Protein 8VB3 (pdb70)

Solvent-accessible surface area: 19343 Å² total; per-residue (Å²): 136,66,94,15,71,56,79,66,25,93,32,115,44,126,75,69,113,5,30,4,30,5,4,3,21,102,127,76,146,31,92,11,11,0,0,0,0,1,2,6,4,7,5,12,9,105,23,1,38,94,32,0,74,102,0,0,65,58,18,26,0,0,1,0,9,1,31,26,0,79,34,95,99,71,146,74,68,84,119,3,163,91,58,16,90,64,44,57,71,76,32,80,48,4,25,56,81,10,73,61,13,1,88,37,0,57,78,31,106,57,8,39,43,77,76,0,0,0,0,0,0,15,15,0,0,1,2,0,3,0,0,0,1,29,18,9,56,3,32,0,0,0,0,0,0,5,19,8,25,79,44,70,157,92,9,52,58,101,23,142,4,68,2,0,6,0,11,0,33,81,6,62,88,8,110,91,123,60,10,56,47,1,26,61,8,1,35,124,42,145,10,44,7,12,14,8,7,3,7,45,8,33,0,0,0,0,8,79,90,1,97,93,75,73,36,132,14,31,40,64,53,55,16,2,12,124,31,0,26,57,34,0,60,38,5,0,62,52,34,19,119,83,97,80,68,77,18,100,36,97,43,163,68,66,93,5,29,5,32,12,3,9,14,128,120,68,182,24,93,10,10,0,0,0,0,0,1,7,7,16,5,10,8,110,30,1,40,116,34,0,103,110,0,0,78,58,10,25,0,0,0,0,8,1,29,23,0,87,32,101,99,52,158,82,60,82,89,4,146,89,51,14,81,68,39,62,69,72,32,79,45,4,26,63,100,11,72,59,10,1,89,39,0,58,79,26,119,57,9,40,43,78,75,0,0,0,0,0,0,11,12,0,0,0,2,0,3,0,0,0,1,27,18,3,53,2,32,0,0,0,0,0,0,5,18,10,25,78,44,73,161,92,9,53,57,100,24,145,4,67,3,1,7,0,12,0,34,78,5,53,89,8,106,99,120,54,12,58,46,2,27,60,7,1,33,128,40,148,11,44,7,12,14,8,7,3,7,43,8,33,2,0,0,0,13,84,99,1,100,94,49,87,47,120,22,26,37,63,53,56,18,2,12,123,32,0,28,57,33,0,60,36,5,0,61,52,36,20,122

B-factor: mean 24.11, std 9.55, range [10.32, 79.98]

Organism: NCBI:txid2086571

Secondary structure (DSSP, 8-state):
-TTSEEEEEEEEETTEEEEEEEEE-TTS-S-EEEEEEEPPTTBSSHHHHHHHHHHHHTT-EEEE--SSSTT-B-S-HHHHHHHHHHHHT-HHHHHHHHHHHHHHHHHSTTEEEEEEEEEEETHHHHHHHHHHHTT---SEEEEES--PPPP-GGGTT---SEEEEEEETT-TTS-HHHHHHHHHHHHHTT--EEEEEETT--BTTT-GGGGGS--TTB---HHHHHHHHHHHHHHHHHHT-/-EEEEEEEEETTEEEEEEEEE-TTS-S-EEEEEEEPPTTBS-HHHHHHHHHHHHTT-EEEE--SSSTT-B-SSHHHHHHHHHHHHT-HHHHHHHHHHHHHHHHTSTTEEEEEEEEEEETHHHHHHHHHHHTT---SEEEEES--PPPP-GGGTT---SEEEEEEETT-TTS-HHHHHHHHHHHHHTT--EEEEEETT--BTTT-GGGGG-SSTTB---HHHHHHHHHHHHHHHHHHT-

Nearest PDB structures (foldseek):
  8vb3-assembly1_B-2  TM=9.990E-01  e=2.187E-48  Solimonas fluminis
  7jiz-assembly1_B  TM=9.761E-01  e=2.836E-37  Solimonas sp. K1W22B-7
  4zi5-assembly1_B  TM=9.719E-01  e=5.019E-34  metagenome
  7jka-assembly1_A  TM=9.660E-01  e=7.736E-34  Halieaceae bacterium
  3f67-assembly1_A  TM=8.256E-01  e=1.567E-15  Klebsiella pneumoniae subsp. pneumoniae MGH 78578

Radius of gyration: 24.05 Å; Cα contacts (8 Å, |Δi|>4): 1101; chains: 2; bounding box: 42×46×80 Å

Sequence (479 aa):
KGAMHQQPIETTENGQRRHIHQFFLLDETLQGPRPGVLVFPEAFGLGDHALQRARRLAELGYAALAVDIHGEGREFQDLAQVRPAILALFGDRAAWRARLQAAHELLRAQPQVDAARTAAIGFCFGGACSLELARSGAPLSAIVTFHAGLQPPLEADAGKIKAKVLVCHGAEEDPLMKPEPLAAILAELTRDKVDWQLLSSHGNVVHSSFTNPDADARGAPGFAYNAGADRRSWAAMQGLFAEVFAMHQQPIETTENNGQRHIHQFFLDETLQGPRPGVLVFPEAFGLGDHALQRARRLAELGYAALAVDIHGEGREFQDLAQVRPAILALFGDRAAWRARLQAAHELLRAQPPQVDAARTAAIGFCFGGACSLELARSGAPLSAIVTFHAGLQPPLEADAGKIKAKVLVCHGAEDPLLMKPEPLAAILAELTRDKKVDWQLLSSHGNVVHSSFTNPDADARGAPGFAYNAGADRRSWAAMQGLFAEVFA

InterPro domains:
  IPR002925 Dienelactone hydrolase [PF01738] (28-236)
  IPR029058 Alpha/Beta hydrolase fold [G3DSA:3.40.50.1820] (1-238)
  IPR029058 Alpha/Beta hydrolase fold [SSF53474] (8-235)
  IPR050261 FrsA esterase [PTHR22946] (20-235)

Foldseek 3Di:
DPQWDKDWDWDADPNFIWTKIKTARVVDDAAAEEEEEEEALQFDDDLRVVVNNVVRVVGYIYIYGGPPGPRGGHLDVVVSVVVLVVCVVCVVVLLVVLVVVLVVRLPPRNHPNQEYEYEYAACSLLSRVSNQLVQDNYQAYEYAQYLHDADDPVSQLRGNYAYEYQHEQAEPSHDDVRVVRVVVSCVVNVHNYYYHYDYPDFGCQSPCCQCVSPDPRTHHDPVSNVVSVVVVVVSSVVRRD/DDKDWDWDDDVRFIWTKIKEADVVDDAAAAEEEEEEAQQFADDLRVVVQNVVNVVGYTYIYTGPPGPRGGHDDVVVRVVVLVVCLVPVVVLLVVLVVVLVVRLPDRNHVNQEYEYEYAAVSLQSRVSNQLVQPNYQAYEYHQYLHRADDPVSQLRGNYAYEYQHEQPAPSHDDVRVVRVVVSCVVNVHNYYYHYDYPAYGPQSPCCQCVDPDPGTHHDVVSNVVSVVVVVVSSVVRRD

Structure (mmCIF, N/CA/C/O backbone):
data_8VB3
#
_entry.id   8VB3
#
_cell.length_a   40.143
_cell.length_b   87.835
_cell.length_c   71.415
_cell.angle_alpha   90.000
_cell.angle_beta   99.170
_cell.angle_gamma   90.000
#
_symmetry.space_group_name_H-M   'P 1 21 1'
#
loop_
_entity.id
_entity.type
_entity.pdbx_description
1 polymer 'Dienelactone hydrolase'
2 non-polymer (4S)-2-METHYL-2,4-PENTANEDIOL
3 non-polymer 'SODIUM ION'
4 water water
#
loop_
_atom_site.group_PDB
_atom_site.id
_atom_site.type_symbol
_atom_site.label_atom_id
_atom_site.label_alt_id
_atom_site.label_comp_id
_atom_site.label_asym_id
_atom_site.label_entity_id
_atom_site.label_seq_id
_atom_site.pdbx_PDB_ins_code
_atom_site.Cartn_x
_atom_site.Cartn_y
_atom_site.Cartn_z
_atom_site.occupancy
_atom_site.B_iso_or_equiv
_atom_site.auth_seq_id
_atom_site.auth_comp_id
_atom_site.auth_asym_id
_atom_site.auth_atom_id
_atom_site.pdbx_PDB_model_num
ATOM 1 N N . LYS A 1 11 ? 3.81727 -16.85970 11.67008 1.000 40.83963 -2 LYS A N 1
ATOM 2 C CA . LYS A 1 11 ? 2.52835 -16.98952 12.37124 1.000 37.77172 -2 LYS A CA 1
ATOM 3 C C . LYS A 1 11 ? 2.56165 -18.10077 13.42827 1.000 38.46294 -2 LYS A C 1
ATOM 4 O O . LYS A 1 11 ? 1.60312 -18.27795 14.17439 1.000 31.57542 -2 LYS A O 1
ATOM 10 N N . GLY A 1 12 ? 3.66345 -18.84253 13.50405 1.000 37.19187 -1 GLY A N 1
ATOM 11 C CA . GLY A 1 12 ? 3.74296 -19.89107 14.51157 1.000 40.77314 -1 GLY A CA 1
ATOM 12 C C . GLY A 1 12 ? 2.70121 -20.96525 14.27681 1.000 35.05856 -1 GLY A C 1
ATOM 13 O O . GLY A 1 12 ? 2.49563 -21.42526 13.14834 1.000 38.64550 -1 GLY A O 1
ATOM 14 N N . ALA A 1 13 ? 2.02107 -21.36846 15.35273 1.000 34.59376 0 ALA A N 1
ATOM 15 C CA . ALA A 1 13 ? 0.94076 -22.34224 15.25976 1.000 35.81432 0 ALA A CA 1
ATOM 16 C C . ALA A 1 13 ? -0.44954 -21.70827 15.05778 1.000 34.73126 0 ALA A C 1
ATOM 17 O O . ALA A 1 13 ? -1.45526 -22.43008 15.09345 1.000 32.85691 0 ALA A O 1
ATOM 19 N N . MET A 1 14 ? -0.53431 -20.39155 14.87134 1.000 29.98022 1 MET A N 1
ATOM 20 C CA . MET A 1 14 ? -1.82921 -19.76148 14.68021 1.000 25.91591 1 MET A CA 1
ATOM 21 C C . MET A 1 14 ? -2.21829 -19.81400 13.21700 1.000 28.29109 1 MET A C 1
ATOM 22 O O . MET A 1 14 ? -1.36618 -19.76295 12.32855 1.000 31.62706 1 MET A O 1
ATOM 27 N N . HIS A 1 15 ? -3.51049 -19.92881 12.96342 1.000 23.05218 2 HIS A N 1
ATOM 28 C CA . HIS A 1 15 ? -3.98059 -19.80562 11.59880 1.000 24.07591 2 HIS A CA 1
ATOM 29 C C . HIS A 1 15 ? -4.06469 -18.33710 11.23270 1.000 23.68702 2 HIS A C 1
ATOM 30 O O . HIS A 1 15 ? -4.60527 -17.54050 11.99399 1.000 22.67754 2 HIS A O 1
ATOM 37 N N . GLN A 1 16 ? -3.56844 -17.97772 10.05609 1.000 24.31612 3 GLN A N 1
ATOM 38 C CA . GLN A 1 16 ? -3.64582 -16.61624 9.52393 1.000 22.73145 3 GLN A CA 1
ATOM 39 C C . GLN A 1 16 ? -4.39991 -16.63382 8.21305 1.000 21.43887 3 GLN A C 1
ATOM 40 O O . GLN A 1 16 ? -4.02086 -17.36667 7.29258 1.000 25.98865 3 GLN A O 1
ATOM 46 N N . GLN A 1 17 ? -5.48455 -15.86509 8.14139 1.000 20.28958 4 GLN A N 1
ATOM 47 C CA . GLN A 1 17 ? -6.33790 -15.82358 6.96185 1.000 24.38153 4 GLN A CA 1
ATOM 48 C C . GLN A 1 17 ? -6.37591 -14.39366 6.45955 1.000 22.49102 4 GLN A C 1
ATOM 49 O O . GLN A 1 17 ? -6.89861 -13.52685 7.16585 1.000 21.04208 4 GLN A O 1
ATOM 55 N N . PRO A 1 18 ? -6.01585 -14.09441 5.21395 1.000 22.25821 5 PRO A N 1
ATOM 56 C CA . PRO A 1 18 ? -6.31976 -12.76466 4.67053 1.000 19.97953 5 PRO A CA 1
ATOM 57 C C . PRO A 1 18 ? -7.80207 -12.60468 4.47162 1.000 22.69075 5 PRO A C 1
ATOM 58 O O . PRO A 1 18 ? -8.49934 -13.54282 4.06185 1.000 25.74247 5 PRO A O 1
ATOM 62 N N . ILE A 1 19 ? -8.29106 -11.41220 4.79586 1.000 21.18639 6 ILE A N 1
ATOM 63 C CA . ILE A 1 19 ? -9.67699 -11.02297 4.52212 1.000 22.32419 6 ILE A CA 1
ATOM 64 C C . ILE A 1 19 ? -9.65514 -9.72460 3.74576 1.000 24.80138 6 ILE A C 1
ATOM 65 O O . ILE A 1 19 ? -9.18011 -8.69980 4.23819 1.000 25.16809 6 ILE A O 1
ATOM 70 N N . GLU A 1 20 ? -10.21010 -9.73669 2.53880 1.000 24.21185 7 GLU A N 1
ATOM 71 C CA . GLU A 1 20 ? -10.03116 -8.59121 1.66324 1.000 29.34286 7 GLU A CA 1
ATOM 72 C C . GLU A 1 20 ? -11.32759 -7.79969 1.63348 1.000 37.67485 7 GLU A C 1
ATOM 73 O O . GLU A 1 20 ? -12.41299 -8.38428 1.64505 1.000 35.67181 7 GLU A O 1
ATOM 79 N N . THR A 1 21 ? -11.21129 -6.48115 1.67350 1.000 32.03298 8 THR A N 1
ATOM 80 C CA . THR A 1 21 ? -12.32858 -5.59703 1.37253 1.000 28.69985 8 THR A CA 1
ATOM 81 C C . THR A 1 21 ? -11.95551 -4.68315 0.22032 1.000 30.82707 8 THR A C 1
ATOM 82 O O . THR A 1 21 ? -10.79199 -4.50369 -0.10802 1.000 30.29817 8 THR A O 1
ATOM 86 N N . THR A 1 22 ? -12.96837 -4.08985 -0.40828 1.000 24.86311 9 THR A N 1
ATOM 87 C CA . THR A 1 22 ? -12.77329 -3.03299 -1.37930 1.000 25.98224 9 THR A CA 1
ATOM 88 C C . THR A 1 22 ? -13.32086 -1.75125 -0.78698 1.000 22.00876 9 THR A C 1
ATOM 89 O O . THR A 1 22 ? -14.50905 -1.69855 -0.48554 1.000 23.60336 9 THR A O 1
ATOM 93 N N . GLU A 1 23 ? -12.43615 -0.75027 -0.56990 1.000 20.24831 10 GLU A N 1
ATOM 94 C CA . GLU A 1 23 ? -12.79592 0.53310 0.04572 1.000 23.39079 10 GLU A CA 1
ATOM 95 C C . GLU A 1 23 ? -12.19402 1.65616 -0.77329 1.000 25.19996 10 GLU A C 1
ATOM 96 O O . GLU A 1 23 ? -11.00155 1.64228 -1.04437 1.000 24.37869 10 GLU A O 1
ATOM 102 N N . ASN A 1 24 ? -13.04915 2.56164 -1.27581 1.000 26.19058 11 ASN A N 1
ATOM 103 C CA . ASN A 1 24 ? -12.61790 3.69165 -2.10451 1.000 28.40104 11 ASN A CA 1
ATOM 104 C C . ASN A 1 24 ? -11.77717 3.24223 -3.28346 1.000 27.10876 11 ASN A C 1
ATOM 105 O O . ASN A 1 24 ? -10.70033 3.80103 -3.55507 1.000 31.99525 11 ASN A O 1
ATOM 110 N N . GLY A 1 25 ? -12.18995 2.15294 -3.91880 1.000 26.92115 12 GLY A N 1
ATOM 111 C CA . GLY A 1 25 ? -11.44100 1.69709 -5.07030 1.000 25.75638 12 GLY A CA 1
ATOM 112 C C . GLY A 1 25 ? -10.16673 0.93878 -4.80866 1.000 31.56901 12 GLY A C 1
ATOM 113 O O . GLY A 1 25 ? -9.40469 0.68054 -5.75994 1.000 31.50653 12 GLY A O 1
ATOM 114 N N . GLN A 1 26 ? -9.84584 0.62035 -3.55725 1.000 26.52576 13 GLN A N 1
ATOM 115 C CA . GLN A 1 26 ? -8.60320 -0.06820 -3.30728 1.000 27.52553 13 GLN A CA 1
ATOM 116 C C . GLN A 1 26 ? -8.89378 -1.37158 -2.59694 1.000 25.76286 13 GLN A C 1
ATOM 117 O O . GLN A 1 26 ? -9.86365 -1.47675 -1.81336 1.000 23.50616 13 GLN A O 1
ATOM 123 N N A ARG A 1 27 ? -8.00556 -2.34156 -2.78384 0.488 24.83675 14 ARG A N 1
ATOM 124 N N B ARG A 1 27 ? -8.10009 -2.38320 -2.91549 0.512 24.83746 14 ARG A N 1
ATOM 125 C CA A ARG A 1 27 ? -8.12748 -3.65302 -2.15563 0.488 25.32142 14 ARG A CA 1
ATOM 126 C CA B ARG A 1 27 ? -8.10966 -3.62111 -2.15659 0.512 25.30975 14 ARG A CA 1
ATOM 127 C C A ARG A 1 27 ? -7.34665 -3.64148 -0.84785 0.488 25.27348 14 ARG A C 1
ATOM 128 C C B ARG A 1 27 ? -7.39556 -3.37037 -0.83637 0.512 25.34473 14 ARG A C 1
ATOM 129 O O A ARG A 1 27 ? -6.11308 -3.54016 -0.84355 0.488 24.82611 14 ARG A O 1
ATOM 130 O O B ARG A 1 27 ? -6.29321 -2.80344 -0.80991 0.512 24.07076 14 ARG A O 1
ATOM 145 N N . HIS A 1 28 ? -8.06780 -3.69854 0.27097 1.000 24.08163 15 HIS A N 1
ATOM 146 C CA . HIS A 1 28 ? -7.43980 -3.75930 1.57155 1.000 23.01722 15 HIS A CA 1
ATOM 147 C C . HIS A 1 28 ? -7.34822 -5.22375 1.94972 1.000 24.30086 15 HIS A C 1
ATOM 148 O O . HIS A 1 28 ? -8.25100 -5.99921 1.62744 1.000 25.56118 15 HIS A O 1
ATOM 155 N N . ILE A 1 29 ? -6.21113 -5.64084 2.47300 1.000 19.36133 16 ILE A N 1
ATOM 156 C CA . ILE A 1 29 ? -5.97138 -7.04064 2.77633 1.000 20.21603 16 ILE A CA 1
ATOM 157 C C . ILE A 1 29 ? -5.69399 -7.12347 4.26738 1.000 18.07736 16 ILE A C 1
ATOM 158 O O . ILE A 1 29 ? -4.55363 -6.99333 4.72996 1.000 19.28876 16 ILE A O 1
ATOM 163 N N . HIS A 1 30 ? -6.79037 -7.28092 5.02309 1.000 18.12179 17 HIS A N 1
ATOM 164 C CA . HIS A 1 30 ? -6.68488 -7.45468 6.47444 1.000 17.84506 17 HIS A CA 1
ATOM 165 C C . HIS A 1 30 ? -6.20237 -8.86551 6.79083 1.000 19.93630 17 HIS A C 1
ATOM 166 O O . HIS A 1 30 ? -6.34232 -9.77356 5.94031 1.000 19.88924 17 HIS A O 1
ATOM 173 N N . GLN A 1 31 ? -5.60366 -9.06590 7.99968 1.000 16.87113 18 GLN A N 1
ATOM 174 C CA . GLN A 1 31 ? -5.04910 -10.36277 8.33472 1.000 18.26268 18 GLN A CA 1
ATOM 175 C C . GLN A 1 31 ? -5.67681 -10.86198 9.63022 1.000 18.87499 18 GLN A C 1
ATOM 176 O O . GLN A 1 31 ? -5.53863 -10.22664 10.68738 1.000 17.70741 18 GLN A O 1
ATOM 182 N N . PHE A 1 32 ? -6.37960 -11.97544 9.55278 1.000 17.51811 19 PHE A N 1
ATOM 183 C CA . PHE A 1 32 ? -7.18775 -12.49822 10.66522 1.000 16.82172 19 PHE A CA 1
ATOM 184 C C . PHE A 1 32 ? -6.46262 -13.68110 11.29209 1.000 20.01111 19 PHE A C 1
ATOM 185 O O . PHE A 1 32 ? -6.12775 -14.64878 10.58980 1.000 22.21508 19 PHE A O 1
ATOM 193 N N . PHE A 1 33 ? -6.27501 -13.64376 12.61605 1.000 17.38663 20 PHE A N 1
ATOM 194 C CA . PHE A 1 33 ? -5.54278 -14.68716 13.31451 1.000 18.99984 20 PHE A CA 1
ATOM 195 C C . PHE A 1 33 ? -6.39615 -15.39407 14.34401 1.000 18.48431 20 PHE A C 1
ATOM 196 O O . PHE A 1 33 ? -7.16821 -14.74537 15.08077 1.000 18.90812 20 PHE A O 1
ATOM 204 N N A LEU A 1 34 ? -6.27521 -16.72645 14.38206 0.522 19.10587 21 LEU A N 1
ATOM 205 N N B LEU A 1 34 ? -6.23130 -16.71051 14.43538 0.478 19.13227 21 LEU A N 1
ATOM 206 C CA A LEU A 1 34 ? -7.04307 -17.57678 15.29615 0.522 20.82398 21 LEU A CA 1
ATOM 207 C CA B LEU A 1 34 ? -7.04570 -17.50236 15.35447 0.478 20.81094 21 LEU A CA 1
ATOM 208 C C A LEU A 1 34 ? -6.18884 -18.74380 15.74805 0.522 21.84879 21 LEU A C 1
ATOM 209 C C B LEU A 1 34 ? -6.32169 -18.79218 15.70085 0.478 21.88415 21 LEU A C 1
ATOM 210 O O A LEU A 1 34 ? -5.37749 -19.25252 14.98464 0.522 22.14587 21 LEU A O 1
ATOM 211 O O B LEU A 1 34 ? -5.72693 -19.41670 14.82028 0.478 21.77509 21 LEU A O 1
ATOM 220 N N . ASP A 1 35 ? -6.42324 -19.21156 16.97738 1.000 20.51366 22 ASP A N 1
ATOM 221 C CA . ASP A 1 35 ? -5.83543 -20.46621 17.45964 1.000 23.27501 22 ASP A CA 1
ATOM 222 C C . ASP A 1 35 ? -6.89038 -21.54696 17.20194 1.000 23.29401 22 ASP A C 1
ATOM 223 O O . ASP A 1 35 ? -7.90991 -21.61025 17.90681 1.000 23.89855 22 ASP A O 1
ATOM 228 N N . GLU A 1 36 ? -6.67762 -22.39869 16.20196 1.000 26.18014 23 GLU A N 1
ATOM 229 C CA . GLU A 1 36 ? -7.66965 -23.43731 15.91826 1.000 27.15219 23 GLU A CA 1
ATOM 230 C C . GLU A 1 36 ? -7.61699 -24.60584 16.89039 1.000 25.49660 23 GLU A C 1
ATOM 231 O O . GLU A 1 36 ? -8.41583 -25.52856 16.75405 1.000 29.60686 23 GLU A O 1
ATOM 237 N N . THR A 1 37 ? -6.71995 -24.59775 17.87611 1.000 26.47801 24 THR A N 1
ATOM 238 C CA . THR A 1 37 ? -6.81468 -25.62925 18.90145 1.000 27.54995 24 THR A CA 1
ATOM 239 C C . THR A 1 37 ? -7.89033 -25.29036 19.90778 1.000 28.15612 24 THR A C 1
ATOM 240 O O . THR A 1 37 ? -8.24325 -26.14853 20.72837 1.000 28.29063 24 THR A O 1
ATOM 244 N N . LEU A 1 38 ? -8.37879 -24.05877 19.86863 1.000 24.80215 25 LEU A N 1
ATOM 245 C CA . LEU A 1 38 ? -9.54667 -23.65802 20.63812 1.000 26.73668 25 LEU A CA 1
ATOM 246 C C . LEU A 1 38 ? -10.74832 -23.66805 19.70202 1.000 28.97028 25 LEU A C 1
ATOM 247 O O . LEU A 1 38 ? -10.69647 -23.11257 18.59992 1.000 27.44281 25 LEU A O 1
ATOM 252 N N . GLN A 1 39 ? -11.82622 -24.32394 20.12008 1.000 26.50747 26 GLN A N 1
ATOM 253 C CA . GLN A 1 39 ? -13.00127 -24.39758 19.27757 1.000 28.32006 26 GLN A CA 1
ATOM 254 C C . GLN A 1 39 ? -13.99711 -23.31408 19.68369 1.000 30.85329 26 GLN A C 1
ATOM 255 O O . GLN A 1 39 ? -13.97902 -22.82070 20.81895 1.000 32.01518 26 GLN A O 1
ATOM 261 N N . GLY A 1 40 ? -14.77996 -22.86533 18.71574 1.000 27.79744 27 GLY A N 1
ATOM 262 C CA . GLY A 1 40 ? -15.91829 -22.01778 18.97144 1.000 29.63197 27 GLY A CA 1
ATOM 263 C C . GLY A 1 40 ? -15.72800 -20.51249 18.81121 1.000 26.56400 27 GLY A C 1
ATOM 264 O O . GLY A 1 40 ? -14.61833 -20.00979 18.62432 1.000 26.29205 27 GLY A O 1
ATOM 265 N N . PRO A 1 41 ? -16.83308 -19.76511 18.88493 1.000 25.51859 28 PRO A N 1
ATOM 266 C CA . PRO A 1 41 ? -16.72991 -18.30620 18.89495 1.000 23.94488 28 PRO A CA 1
ATOM 267 C C . PRO A 1 41 ? -16.00639 -17.80535 20.14779 1.000 23.96340 28 PRO A C 1
ATOM 268 O O . PRO A 1 41 ? -16.11742 -18.36689 21.23955 1.000 26.81690 28 PRO A O 1
ATOM 272 N N . ARG A 1 42 ? -15.27699 -16.72191 19.97552 1.000 20.48088 29 ARG A N 1
ATOM 273 C CA . ARG A 1 42 ? -14.47770 -16.15829 21.05766 1.000 20.14445 29 ARG A CA 1
ATOM 274 C C . ARG A 1 42 ? -14.45875 -14.64774 20.89357 1.000 19.01901 29 ARG A C 1
ATOM 275 O O . ARG A 1 42 ? -14.84761 -14.11751 19.85362 1.000 18.76785 29 ARG A O 1
ATOM 283 N N . PRO A 1 43 ? -13.92457 -13.90639 21.86898 1.000 18.79351 30 PRO A N 1
ATOM 284 C CA . PRO A 1 43 ? -13.88891 -12.44676 21.71189 1.000 17.05915 30 PRO A CA 1
ATOM 285 C C . PRO A 1 43 ? -13.01922 -12.02240 20.52276 1.000 16.82741 30 PRO A C 1
ATOM 286 O O . PRO A 1 43 ? -11.93814 -12.59610 20.28487 1.000 17.81232 30 PRO A O 1
ATOM 290 N N . GLY A 1 44 ? -13.47256 -11.00382 19.80845 1.000 16.89349 31 GLY A N 1
ATOM 291 C CA . GLY A 1 44 ? -12.74167 -10.47132 18.64207 1.000 16.59255 31 GLY A CA 1
ATOM 292 C C . GLY A 1 44 ? -12.00569 -9.20038 19.04341 1.000 18.37433 31 GLY A C 1
ATOM 293 O O . GLY A 1 44 ? -12.53328 -8.39087 19.81390 1.000 18.75245 31 GLY A O 1
ATOM 294 N N . VAL A 1 45 ? -10.80117 -8.98706 18.49626 1.000 15.46840 32 VAL A N 1
ATOM 295 C CA . VAL A 1 45 ? -10.02170 -7.78029 18.75868 1.000 14.90041 32 VAL A CA 1
ATOM 296 C C . VAL A 1 45 ? -9.55105 -7.19370 17.44304 1.000 15.50630 32 VAL A C 1
ATOM 297 O O . VAL A 1 45 ? -8.85169 -7.86218 16.66663 1.000 17.43201 32 VAL A O 1
ATOM 301 N N . LEU A 1 46 ? -9.90168 -5.95503 17.19744 1.000 13.52198 33 LEU A N 1
ATOM 302 C CA . LEU A 1 46 ? -9.29590 -5.19849 16.08826 1.000 15.11280 33 LEU A CA 1
ATOM 303 C C . LEU A 1 46 ? -7.92202 -4.73128 16.49037 1.000 15.22101 33 LEU A C 1
ATOM 304 O O . LEU A 1 46 ? -7.71398 -4.27171 17.61402 1.000 14.53888 33 LEU A O 1
ATOM 309 N N . VAL A 1 47 ? -6.95287 -4.85122 15.56622 1.000 13.49273 34 VAL A N 1
ATOM 310 C CA . VAL A 1 47 ? -5.57088 -4.39400 15.83657 1.000 16.18917 34 VAL A CA 1
ATOM 311 C C . VAL A 1 47 ? -5.22590 -3.35927 14.79554 1.000 14.37686 34 VAL A C 1
ATOM 312 O O . VAL A 1 47 ? -4.98582 -3.71654 13.61919 1.000 15.84104 34 VAL A O 1
ATOM 316 N N . PHE A 1 48 ? -5.17948 -2.11347 15.16939 1.000 13.94903 35 PHE A N 1
ATOM 317 C CA . PHE A 1 48 ? -4.82764 -1.01020 14.28789 1.000 14.10738 35 PHE A CA 1
ATOM 318 C C . PHE A 1 48 ? -3.37079 -0.64515 14.36670 1.000 13.83738 35 PHE A C 1
ATOM 319 O O . PHE A 1 48 ? -2.86128 -0.39422 15.46379 1.000 14.84352 35 PHE A O 1
ATOM 327 N N . PRO A 1 49 ? -2.65329 -0.64767 13.24043 1.000 14.00143 36 PRO A N 1
ATOM 328 C CA . PRO A 1 49 ? -1.20567 -0.37826 13.23195 1.000 13.49493 36 PRO A CA 1
ATOM 329 C C . PRO A 1 49 ? -0.87812 1.10530 13.33616 1.000 15.25549 36 PRO A C 1
ATOM 330 O O . PRO A 1 49 ? -1.76308 1.97576 13.33327 1.000 16.20874 36 PRO A O 1
ATOM 334 N N . GLU A 1 50 ? 0.41764 1.38696 13.48880 1.000 15.81572 37 GLU A N 1
ATOM 335 C CA . GLU A 1 50 ? 0.88120 2.76916 13.43477 1.000 17.70256 37 GLU A CA 1
ATOM 336 C C . GLU A 1 50 ? 0.58257 3.38306 12.07948 1.000 17.87091 37 GLU A C 1
ATOM 337 O O . GLU A 1 50 ? 0.28280 2.68182 11.09874 1.000 17.73096 37 GLU A O 1
ATOM 343 N N . ALA A 1 51 ? 0.81859 4.69336 11.96605 1.000 19.57605 38 ALA A N 1
ATOM 344 C CA . ALA A 1 51 ? 0.51801 5.39334 10.71778 1.000 20.68743 38 ALA A CA 1
ATOM 345 C C . ALA A 1 51 ? 1.30916 4.89054 9.51686 1.000 21.57165 38 ALA A C 1
ATOM 346 O O . ALA A 1 51 ? 0.86885 5.10129 8.38643 1.000 24.48991 38 ALA A O 1
ATOM 348 N N . PHE A 1 52 ? 2.44787 4.25648 9.72993 1.000 19.19577 39 PHE A N 1
ATOM 349 C CA . PHE A 1 52 ? 3.19501 3.75370 8.57117 1.000 20.19232 39 PHE A CA 1
ATOM 350 C C . PHE A 1 52 ? 2.42885 2.67702 7.81931 1.000 21.82072 39 PHE A C 1
ATOM 351 O O . PHE A 1 52 ? 2.65039 2.50737 6.61353 1.000 22.62667 39 PHE A O 1
ATOM 359 N N . GLY A 1 53 ? 1.57184 1.90759 8.46755 1.000 20.18178 40 GLY A N 1
ATOM 360 C CA . GLY A 1 53 ? 0.72880 0.90298 7.82238 1.000 19.27264 40 GLY A CA 1
ATOM 361 C C . GLY A 1 53 ? 0.91178 -0.47161 8.45753 1.000 17.92425 40 GLY A C 1
ATOM 362 O O . GLY A 1 53 ? 1.65620 -0.65944 9.41777 1.000 20.61245 40 GLY A O 1
ATOM 363 N N . LEU A 1 54 ? 0.17407 -1.42565 7.94256 1.000 18.63706 41 LEU A N 1
ATOM 364 C CA . LEU A 1 54 ? 0.16324 -2.79608 8.44954 1.000 16.92678 41 LEU A CA 1
ATOM 365 C C . LEU A 1 54 ? 1.45239 -3.52337 8.06721 1.000 19.34127 41 LEU A C 1
ATOM 366 O O . LEU A 1 54 ? 1.75404 -3.72494 6.86470 1.000 22.66784 41 LEU A O 1
ATOM 371 N N . GLY A 1 55 ? 2.19192 -3.93988 9.09290 1.000 20.15712 42 GLY A N 1
ATOM 372 C CA . GLY A 1 55 ? 3.43565 -4.66105 8.88912 1.000 20.50916 42 GLY A CA 1
ATOM 373 C C . GLY A 1 55 ? 3.70761 -5.62341 10.02718 1.000 19.49173 42 GLY A C 1
ATOM 374 O O . GLY A 1 55 ? 2.77807 -5.95032 10.80554 1.000 19.10819 42 GLY A O 1
ATOM 375 N N . ASP A 1 56 ? 4.95857 -6.07786 10.15771 1.000 19.88834 43 ASP A N 1
ATOM 376 C CA . ASP A 1 56 ? 5.25293 -7.14797 11.08175 1.000 23.03729 43 ASP A CA 1
ATOM 377 C C . ASP A 1 56 ? 4.90371 -6.76858 12.51295 1.000 20.73720 43 ASP A C 1
ATOM 378 O O . ASP A 1 56 ? 4.54799 -7.64024 13.29925 1.000 20.80869 43 ASP A O 1
ATOM 383 N N . HIS A 1 57 ? 5.07744 -5.50348 12.90690 1.000 17.97769 44 HIS A N 1
ATOM 384 C CA . HIS A 1 57 ? 4.79037 -5.10075 14.28814 1.000 17.83571 44 HIS A CA 1
ATOM 385 C C . HIS A 1 57 ? 3.33812 -5.41410 14.66297 1.000 20.95006 44 HIS A C 1
ATOM 386 O O . HIS A 1 57 ? 3.07290 -6.10392 15.65390 1.000 18.45358 44 HIS A O 1
ATOM 393 N N . ALA A 1 58 ? 2.37597 -4.94330 13.87804 1.000 16.60391 45 ALA A N 1
ATOM 394 C CA . ALA A 1 58 ? 0.99894 -5.23329 14.21715 1.000 18.27489 45 ALA A CA 1
ATOM 395 C C . ALA A 1 58 ? 0.60747 -6.68823 13.95717 1.000 18.25529 45 ALA A C 1
ATOM 396 O O . ALA A 1 58 ? -0.19748 -7.23740 14.72155 1.000 17.39470 45 ALA A O 1
ATOM 398 N N . LEU A 1 59 ? 1.15422 -7.34446 12.93555 1.000 18.84091 46 LEU A N 1
ATOM 399 C CA . LEU A 1 59 ? 0.85620 -8.75156 12.74613 1.000 18.22291 46 LEU A CA 1
ATOM 400 C C . LEU A 1 59 ? 1.30674 -9.59605 13.92376 1.000 18.08441 46 LEU A C 1
ATOM 401 O O . LEU A 1 59 ? 0.58541 -10.51115 14.34422 1.000 18.85819 46 LEU A O 1
ATOM 406 N N . GLN A 1 60 ? 2.48070 -9.31615 14.48415 1.000 16.96405 47 GLN A N 1
ATOM 407 C CA . GLN A 1 60 ? 2.90181 -10.07448 15.67286 1.000 16.11982 47 GLN A CA 1
ATOM 408 C C . GLN A 1 60 ? 1.98992 -9.85450 16.85795 1.000 17.78441 47 GLN A C 1
ATOM 409 O O . GLN A 1 60 ? 1.71026 -10.79168 17.62949 1.000 18.38763 47 GLN A O 1
ATOM 415 N N . ARG A 1 61 ? 1.47443 -8.63039 17.01259 1.000 17.01765 48 ARG A N 1
ATOM 416 C CA . ARG A 1 61 ? 0.53914 -8.40676 18.12168 1.000 17.95222 48 ARG A CA 1
ATOM 417 C C . ARG A 1 61 ? -0.77520 -9.17454 17.88620 1.000 16.33796 48 ARG A C 1
ATOM 418 O O . ARG A 1 61 ? -1.32433 -9.73423 18.87248 1.000 16.34525 48 ARG A O 1
ATOM 426 N N . ALA A 1 62 ? -1.29806 -9.17331 16.65703 1.000 16.19319 49 ALA A N 1
ATOM 427 C CA . ALA A 1 62 ? -2.48556 -9.97150 16.39376 1.000 15.42033 49 ALA A CA 1
ATOM 428 C C . ALA A 1 62 ? -2.22043 -11.45908 16.61414 1.000 16.13898 49 ALA A C 1
ATOM 429 O O . ALA A 1 62 ? -3.05833 -12.17822 17.19554 1.000 17.01399 49 ALA A O 1
ATOM 431 N N . ARG A 1 63 ? -1.05946 -11.95484 16.19609 1.000 17.70531 50 ARG A N 1
ATOM 432 C CA . ARG A 1 63 ? -0.73241 -13.35565 16.43971 1.000 20.38240 50 ARG A CA 1
ATOM 433 C C . ARG A 1 63 ? -0.70082 -13.67492 17.93000 1.000 20.73240 50 ARG A C 1
ATOM 434 O O . ARG A 1 63 ? -1.25821 -14.70673 18.35689 1.000 18.75543 50 ARG A O 1
ATOM 442 N N . ARG A 1 64 ? -0.09460 -12.79786 18.75351 1.000 18.24790 51 ARG A N 1
ATOM 443 C CA . ARG A 1 64 ? -0.08358 -13.06097 20.18109 1.000 18.08675 51 ARG A CA 1
ATOM 444 C C . ARG A 1 64 ? -1.48225 -13.04849 20.79340 1.000 21.03310 51 ARG A C 1
ATOM 445 O O . ARG A 1 64 ? -1.79831 -13.87893 21.66695 1.000 20.54392 51 ARG A O 1
ATOM 453 N N . LEU A 1 65 ? -2.34598 -12.13788 20.34389 1.000 17.18447 52 LEU A N 1
ATOM 454 C CA . LEU A 1 65 ? -3.73477 -12.14094 20.82462 1.000 18.61215 52 LEU A CA 1
ATOM 455 C C . LEU A 1 65 ? -4.42679 -13.45621 20.48247 1.000 18.26926 52 LEU A C 1
ATOM 456 O O . LEU A 1 65 ? -5.16972 -14.01100 21.32397 1.000 19.33411 52 LEU A O 1
ATOM 461 N N . ALA A 1 66 ? -4.14017 -14.01726 19.30446 1.000 16.61066 53 ALA A N 1
ATOM 462 C CA . ALA A 1 66 ? -4.71238 -15.31606 18.95964 1.000 16.51319 53 ALA A CA 1
ATOM 463 C C . ALA A 1 66 ? -4.19875 -16.40935 19.88922 1.000 20.56556 53 ALA A C 1
ATOM 464 O O . ALA A 1 66 ? -4.99146 -17.24568 20.36292 1.000 20.67056 53 ALA A O 1
ATOM 466 N N . GLU A 1 67 ? -2.91232 -16.36683 20.22503 1.000 20.79651 54 GLU A N 1
ATOM 467 C CA . GLU A 1 67 ? -2.34741 -17.32987 21.18851 1.000 21.03833 54 GLU A CA 1
ATOM 468 C C . GLU A 1 67 ? -3.02263 -17.21828 22.56551 1.000 21.56027 54 GLU A C 1
ATOM 469 O O . GLU A 1 67 ? -3.17790 -18.22826 23.27059 1.000 24.57155 54 GLU A O 1
ATOM 475 N N . LEU A 1 68 ? -3.43598 -16.01909 22.96039 1.000 20.89296 55 LEU A N 1
ATOM 476 C CA . LEU A 1 68 ? -4.12370 -15.80078 24.23263 1.000 21.03237 55 LEU A CA 1
ATOM 477 C C . LEU A 1 68 ? -5.59292 -16.21131 24.19506 1.000 22.57448 55 LEU A C 1
ATOM 478 O O . LEU A 1 68 ? -6.27291 -16.10359 25.21944 1.000 25.67287 55 LEU A O 1
ATOM 483 N N . GLY A 1 69 ? -6.12305 -16.63111 23.04991 1.000 20.39131 56 GLY A N 1
ATOM 484 C CA . GLY A 1 69 ? -7.49744 -17.09290 22.94122 1.000 22.50378 56 GLY A CA 1
ATOM 485 C C . GLY A 1 69 ? -8.45042 -16.13729 22.24306 1.000 20.87415 56 GLY A C 1
ATOM 486 O O . GLY A 1 69 ? -9.66517 -16.40503 22.20907 1.000 21.41332 56 GLY A O 1
ATOM 487 N N . TYR A 1 70 ? -7.96473 -15.07134 21.61420 1.000 18.98977 57 TYR A N 1
ATOM 488 C CA . TYR A 1 70 ? -8.85792 -14.13747 20.93004 1.000 18.36901 57 TYR A CA 1
ATOM 489 C C . TYR A 1 70 ? -8.84129 -14.35240 19.41057 1.000 18.66027 57 TYR A C 1
ATOM 490 O O . TYR A 1 70 ? -7.99014 -15.09301 18.88348 1.000 18.61259 57 TYR A O 1
ATOM 499 N N . ALA A 1 71 ? -9.80196 -13.74951 18.71501 1.000 16.00006 58 ALA A N 1
ATOM 500 C CA . ALA A 1 71 ? -9.79841 -13.74590 17.24646 1.000 17.24800 58 ALA A CA 1
ATOM 501 C C . ALA A 1 71 ? -9.39500 -12.34079 16.81549 1.000 21.63018 58 ALA A C 1
ATOM 502 O O . ALA A 1 71 ? -10.14683 -11.38873 17.03206 1.000 20.36433 58 ALA A O 1
ATOM 504 N N . ALA A 1 72 ? -8.19152 -12.17636 16.24481 1.000 17.73865 59 ALA A N 1
ATOM 505 C CA . ALA A 1 72 ? -7.58775 -10.84688 16.09352 1.000 17.14145 59 ALA A CA 1
ATOM 506 C C . ALA A 1 72 ? -7.52178 -10.46266 14.62699 1.000 16.02789 59 ALA A C 1
ATOM 507 O O . ALA A 1 72 ? -7.05107 -11.25812 13.80294 1.000 20.00382 59 ALA A O 1
ATOM 509 N N . LEU A 1 73 ? -8.03453 -9.29045 14.29490 1.000 15.48437 60 LEU A N 1
ATOM 510 C CA . LEU A 1 73 ? -8.00862 -8.80757 12.90572 1.000 15.63217 60 LEU A CA 1
ATOM 511 C C . LEU A 1 73 ? -7.05382 -7.62978 12.82265 1.000 19.17402 60 LEU A C 1
ATOM 512 O O . LEU A 1 73 ? -7.39668 -6.52938 13.29942 1.000 17.71801 60 LEU A O 1
ATOM 517 N N . ALA A 1 74 ? -5.88222 -7.86298 12.19036 1.000 16.39595 61 ALA A N 1
ATOM 518 C CA . ALA A 1 74 ? -4.90921 -6.79747 11.93630 1.000 18.56500 61 ALA A CA 1
ATOM 519 C C . ALA A 1 74 ? -5.36850 -5.98738 10.72810 1.000 16.82741 61 ALA A C 1
ATOM 520 O O . ALA A 1 74 ? -5.60461 -6.55879 9.64711 1.000 19.18737 61 ALA A O 1
ATOM 522 N N . VAL A 1 75 ? -5.57573 -4.68647 10.92141 1.000 16.82887 62 VAL A N 1
ATOM 523 C CA . VAL A 1 75 ? -6.20780 -3.81064 9.93461 1.000 18.52115 62 VAL A CA 1
ATOM 524 C C . VAL A 1 75 ? -5.19790 -3.25027 8.93277 1.000 16.66199 62 VAL A C 1
ATOM 525 O O . VAL A 1 75 ? -4.23267 -2.56023 9.29182 1.000 18.09688 62 VAL A O 1
ATOM 529 N N . ASP A 1 76 ? -5.46661 -3.48379 7.64440 1.000 17.55543 63 ASP A N 1
ATOM 530 C CA . ASP A 1 76 ? -4.68641 -2.87341 6.55440 1.000 18.26012 63 ASP A CA 1
ATOM 531 C C . ASP A 1 76 ? -5.19845 -1.45336 6.31964 1.000 18.61406 63 ASP A C 1
ATOM 532 O O . ASP A 1 76 ? -6.21410 -1.25128 5.64618 1.000 20.02103 63 ASP A O 1
ATOM 537 N N . ILE A 1 77 ? -4.54796 -0.44565 6.91050 1.000 19.76409 64 ILE A N 1
ATOM 538 C CA . ILE A 1 77 ? -5.09071 0.91665 6.85766 1.000 19.54195 64 ILE A CA 1
ATOM 539 C C . ILE A 1 77 ? -4.85822 1.61754 5.51657 1.000 21.26137 64 ILE A C 1
ATOM 540 O O . ILE A 1 77 ? -5.69957 2.44146 5.11791 1.000 22.13366 64 ILE A O 1
ATOM 545 N N . HIS A 1 78 ? -3.82810 1.27052 4.77014 1.000 21.33804 65 HIS A N 1
ATOM 546 C CA . HIS A 1 78 ? -3.54017 2.00425 3.53407 1.000 21.57941 65 HIS A CA 1
ATOM 547 C C . HIS A 1 78 ? -3.92197 1.27478 2.26013 1.000 28.10261 65 HIS A C 1
ATOM 548 O O . HIS A 1 78 ? -3.82915 1.89585 1.19182 1.000 29.87056 65 HIS A O 1
ATOM 555 N N . GLY A 1 79 ? -4.23685 -0.01764 2.33213 1.000 22.17831 66 GLY A N 1
ATOM 556 C CA . GLY A 1 79 ? -4.57342 -0.75172 1.12381 1.000 23.76972 66 GLY A CA 1
ATOM 557 C C . GLY A 1 79 ? -3.38263 -1.52541 0.59198 1.000 25.58035 66 GLY A C 1
ATOM 558 O O . GLY A 1 79 ? -2.21184 -1.13365 0.74505 1.000 23.73356 66 GLY A O 1
ATOM 559 N N . GLU A 1 80 ? -3.66593 -2.66607 -0.01111 1.000 24.04951 67 GLU A N 1
ATOM 560 C CA . GLU A 1 80 ? -2.64373 -3.50050 -0.65625 1.000 24.25055 67 GLU A CA 1
ATOM 561 C C . GLU A 1 80 ? -1.53749 -3.92122 0.30011 1.000 27.78122 67 GLU A C 1
ATOM 562 O O . GLU A 1 80 ? -0.38682 -4.13063 -0.09663 1.000 31.29414 67 GLU A O 1
ATOM 568 N N . GLY A 1 81 ? -1.84624 -4.02562 1.61113 1.000 24.50480 68 GLY A N 1
ATOM 569 C CA . GLY A 1 81 ? -0.81476 -4.25465 2.59662 1.000 26.06265 68 GLY A CA 1
ATOM 570 C C . GLY A 1 81 ? 0.30454 -3.21697 2.69027 1.000 26.34531 68 GLY A C 1
ATOM 571 O O . GLY A 1 81 ? 1.36895 -3.55105 3.18548 1.000 32.84478 68 GLY A O 1
ATOM 572 N N . ARG A 1 82 ? 0.09173 -1.97523 2.22648 1.000 27.08702 69 ARG A N 1
ATOM 573 C CA . ARG A 1 82 ? 1.19017 -1.00893 2.09166 1.000 26.47338 69 ARG A CA 1
ATOM 574 C C . ARG A 1 82 ? 1.69484 -0.49825 3.43851 1.000 23.51230 69 ARG A C 1
ATOM 575 O O . ARG A 1 82 ? 0.93509 -0.12094 4.32348 1.000 22.86663 69 ARG A O 1
ATOM 583 N N . GLU A 1 83 ? 3.00575 -0.42037 3.55652 1.000 26.45924 70 GLU A N 1
ATOM 584 C CA . GLU A 1 83 ? 3.65737 0.16105 4.71335 1.000 26.60147 70 GLU A CA 1
ATOM 585 C C . GLU A 1 83 ? 4.68773 1.16745 4.21294 1.000 25.83626 70 GLU A C 1
ATOM 586 O O . GLU A 1 83 ? 5.51672 0.84602 3.34058 1.000 30.28776 70 GLU A O 1
ATOM 592 N N . PHE A 1 84 ? 4.61403 2.38881 4.70928 1.000 27.29615 71 PHE A N 1
ATOM 593 C CA . PHE A 1 84 ? 5.50337 3.46565 4.32559 1.000 23.46973 71 PHE A CA 1
ATOM 594 C C . PHE A 1 84 ? 6.68332 3.54367 5.27318 1.000 24.52069 71 PHE A C 1
ATOM 595 O O . PHE A 1 84 ? 6.62204 3.10385 6.42879 1.000 25.22264 71 PHE A O 1
ATOM 603 N N . GLN A 1 85 ? 7.78891 4.08876 4.75512 1.000 25.48216 72 GLN A N 1
ATOM 604 C CA . GLN A 1 85 ? 8.93127 4.40227 5.55497 1.000 27.02697 72 GLN A CA 1
ATOM 605 C C . GLN A 1 85 ? 8.86953 5.82288 6.10699 1.000 29.94295 72 GLN A C 1
ATOM 606 O O . GLN A 1 85 ? 9.26195 6.05461 7.25057 1.000 30.91687 72 GLN A O 1
ATOM 612 N N . ASP A 1 86 ? 8.43493 6.78526 5.28889 1.000 33.08755 73 ASP A N 1
ATOM 613 C CA . ASP A 1 86 ? 8.57632 8.21806 5.56008 1.000 33.91501 73 ASP A CA 1
ATOM 614 C C . ASP A 1 86 ? 7.22397 8.78258 6.00089 1.000 37.57862 73 ASP A C 1
ATOM 615 O O . ASP A 1 86 ? 6.24114 8.70071 5.25375 1.000 34.88014 73 ASP A O 1
ATOM 620 N N . LEU A 1 87 ? 7.17462 9.37059 7.19846 1.000 40.51945 74 LEU A N 1
ATOM 621 C CA . LEU A 1 87 ? 5.92570 9.93420 7.69472 1.000 45.15064 74 LEU A CA 1
ATOM 622 C C . LEU A 1 87 ? 5.38624 11.05574 6.80048 1.000 43.25942 74 LEU A C 1
ATOM 623 O O . LEU A 1 87 ? 4.17061 11.28697 6.76659 1.000 41.84958 74 LEU A O 1
ATOM 628 N N . ALA A 1 88 ? 6.26239 11.75584 6.07286 1.000 49.45149 75 ALA A N 1
ATOM 629 C CA . ALA A 1 88 ? 5.81047 12.79165 5.14029 1.000 44.57077 75 ALA A CA 1
ATOM 630 C C . ALA A 1 88 ? 4.87583 12.24208 4.06285 1.000 44.57644 75 ALA A C 1
ATOM 631 O O . ALA A 1 88 ? 3.98758 12.96515 3.58514 1.000 41.92131 75 ALA A O 1
ATOM 633 N N . GLN A 1 89 ? 5.05226 10.97919 3.66470 1.000 39.21494 76 GLN A N 1
ATOM 634 C CA . GLN A 1 89 ? 4.15985 10.38978 2.66862 1.000 38.30364 76 GLN A CA 1
ATOM 635 C C . GLN A 1 89 ? 2.77514 10.03970 3.21171 1.000 39.31368 76 GLN A C 1
ATOM 636 O O . GLN A 1 89 ? 1.81278 10.03385 2.43870 1.000 42.55232 76 GLN A O 1
ATOM 642 N N . VAL A 1 90 ? 2.64985 9.71417 4.50435 1.000 44.23663 77 VAL A N 1
ATOM 643 C CA . VAL A 1 90 ? 1.34562 9.32124 5.04145 1.000 44.93367 77 VAL A CA 1
ATOM 644 C C . VAL A 1 90 ? 0.58208 10.51648 5.60572 1.000 40.58336 77 VAL A C 1
ATOM 645 O O . VAL A 1 90 ? -0.63807 10.41793 5.83572 1.000 38.52275 77 VAL A O 1
ATOM 649 N N . ARG A 1 91 ? 1.27037 11.63085 5.84249 1.000 42.83742 78 ARG A N 1
ATOM 650 C CA . ARG A 1 91 ? 0.66090 12.79191 6.47670 1.000 45.81535 78 ARG A CA 1
ATOM 651 C C . ARG A 1 91 ? -0.56270 13.31302 5.74072 1.000 42.45218 78 ARG A C 1
ATOM 652 O O . ARG A 1 91 ? -1.53506 13.68622 6.41208 1.000 39.42853 78 ARG A O 1
ATOM 660 N N . PRO A 1 92 ? -0.59934 13.37723 4.41021 1.000 40.16918 79 PRO A N 1
ATOM 661 C CA . PRO A 1 92 ? -1.81513 13.90331 3.75587 1.000 42.30346 79 PRO A CA 1
ATOM 662 C C . PRO A 1 92 ? -3.05895 13.05260 3.97025 1.000 40.42202 79 PRO A C 1
ATOM 663 O O . PRO A 1 92 ? -4.14681 13.59692 4.21195 1.000 41.41438 79 PRO A O 1
ATOM 667 N N . ALA A 1 93 ? -2.93797 11.73061 3.81996 1.000 40.69666 80 ALA A N 1
ATOM 668 C CA . ALA A 1 93 ? -4.09001 10.86572 3.99753 1.000 40.24727 80 ALA A CA 1
ATOM 669 C C . ALA A 1 93 ? -4.56062 10.92194 5.44317 1.000 36.66510 80 ALA A C 1
ATOM 670 O O . ALA A 1 93 ? -5.76840 10.98521 5.70786 1.000 38.92317 80 ALA A O 1
ATOM 672 N N . ILE A 1 94 ? -3.62158 10.99769 6.38670 1.000 37.55536 81 ILE A N 1
ATOM 673 C CA . ILE A 1 94 ? -4.01157 11.02704 7.80240 1.000 34.28785 81 ILE A CA 1
ATOM 674 C C . ILE A 1 94 ? -4.69817 12.33682 8.16539 1.000 36.62329 81 ILE A C 1
ATOM 675 O O . ILE A 1 94 ? -5.77635 12.34431 8.78300 1.000 34.10565 81 ILE A O 1
ATOM 680 N N . LEU A 1 95 ? -4.11320 13.46285 7.76392 1.000 36.48547 82 LEU A N 1
ATOM 681 C CA . LEU A 1 95 ? -4.76157 14.75299 7.99275 1.000 38.71562 82 LEU A CA 1
ATOM 682 C C . LEU A 1 95 ? -6.14654 14.81927 7.33543 1.000 39.06282 82 LEU A C 1
ATOM 683 O O . LEU A 1 95 ? -7.06663 15.43996 7.88941 1.000 41.36271 82 LEU A O 1
ATOM 688 N N . ALA A 1 96 ? -6.34982 14.10014 6.22965 1.000 38.73177 83 ALA A N 1
ATOM 689 C CA . ALA A 1 96 ? -7.68313 14.06095 5.61698 1.000 40.19337 83 ALA A CA 1
ATOM 690 C C . ALA A 1 96 ? -8.68206 13.33152 6.51325 1.000 39.23115 83 ALA A C 1
ATOM 691 O O . ALA A 1 96 ? -9.84030 13.76229 6.66343 1.000 40.19107 83 ALA A O 1
ATOM 693 N N . LEU A 1 97 ? -8.25826 12.21565 7.10961 1.000 37.61181 84 LEU A N 1
ATOM 694 C CA . LEU A 1 97 ? -9.11566 11.53066 8.06688 1.000 37.60247 84 LEU A CA 1
ATOM 695 C C . LEU A 1 97 ? -9.39991 12.41961 9.27221 1.000 35.25567 84 LEU A C 1
ATOM 696 O O . LEU A 1 97 ? -10.54453 12.50607 9.74419 1.000 33.48090 84 LEU A O 1
ATOM 701 N N . PHE A 1 98 ? -8.36714 13.09556 9.78168 1.000 36.41932 85 PHE A N 1
ATOM 702 C CA . PHE A 1 98 ? -8.53970 13.99903 10.91583 1.000 34.90603 85 PHE A CA 1
ATOM 703 C C . PHE A 1 98 ? -9.52049 15.12169 10.61418 1.000 36.36937 85 PHE A C 1
ATOM 704 O O . PHE A 1 98 ? -10.18375 15.61769 11.52786 1.000 40.63449 85 PHE A O 1
ATOM 712 N N . GLY A 1 99 ? -9.59510 15.55491 9.35324 1.000 40.34993 86 GLY A N 1
ATOM 713 C CA . GLY A 1 99 ? -10.49476 16.59876 8.91807 1.000 37.89214 86 GLY A CA 1
ATOM 714 C C . GLY A 1 99 ? -11.88942 16.14798 8.53442 1.000 44.40445 86 GLY A C 1
ATOM 715 O O . GLY A 1 99 ? -12.73014 16.99445 8.23774 1.000 41.85340 86 GLY A O 1
ATOM 716 N N . ASP A 1 100 ? -12.16608 14.83642 8.50028 1.000 39.08409 87 ASP A N 1
ATOM 717 C CA . ASP A 1 100 ? -13.52381 14.29213 8.27391 1.000 36.91112 87 ASP A CA 1
ATOM 718 C C . ASP A 1 100 ? -13.69756 13.10107 9.19595 1.000 33.76571 87 ASP A C 1
ATOM 719 O O . ASP A 1 100 ? -13.66690 11.94016 8.78287 1.000 32.47230 87 ASP A O 1
ATOM 724 N N . ARG A 1 101 ? -13.88620 13.39811 10.48105 1.000 26.75536 88 ARG A N 1
ATOM 725 C CA . ARG A 1 101 ? -13.97865 12.31907 11.45444 1.000 28.12675 88 ARG A CA 1
ATOM 726 C C . ARG A 1 101 ? -15.23041 11.48096 11.24563 1.000 26.95551 88 ARG A C 1
ATOM 727 O O . ARG A 1 101 ? -15.22918 10.29325 11.55507 1.000 24.09013 88 ARG A O 1
ATOM 735 N N . ALA A 1 102 ? -16.30250 12.04405 10.63829 1.000 26.65738 89 ALA A N 1
ATOM 736 C CA . ALA A 1 102 ? -17.45722 11.19762 10.37048 1.000 23.26458 89 ALA A CA 1
ATOM 737 C C . ALA A 1 102 ? -17.15256 10.12073 9.34550 1.000 22.92675 89 ALA A C 1
ATOM 738 O O . ALA A 1 102 ? -17.55752 8.97076 9.52872 1.000 24.62720 89 ALA A O 1
ATOM 740 N N . ALA A 1 103 ? -16.45152 10.45604 8.25640 1.000 24.48909 90 ALA A N 1
ATOM 741 C CA . ALA A 1 103 ? -16.11819 9.43180 7.26238 1.000 25.32592 90 ALA A CA 1
ATOM 742 C C . ALA A 1 103 ? -15.13601 8.40531 7.81238 1.000 25.49782 90 ALA A C 1
ATOM 743 O O . ALA A 1 103 ? -15.29625 7.19360 7.56185 1.000 27.01582 90 ALA A O 1
ATOM 745 N N . TRP A 1 104 ? -14.13462 8.88195 8.55853 1.000 25.06103 91 TRP A N 1
ATOM 746 C CA . TRP A 1 104 ? -13.15411 8.01432 9.22583 1.000 22.92318 91 TRP A CA 1
ATOM 747 C C . TRP A 1 104 ? -13.86825 7.01542 10.12808 1.000 21.55081 91 TRP A C 1
ATOM 748 O O . TRP A 1 104 ? -13.70587 5.79334 9.98472 1.000 21.57948 91 TRP A O 1
ATOM 759 N N . ARG A 1 105 ? -14.79787 7.51216 10.95082 1.000 20.63366 92 ARG A N 1
ATOM 760 C CA . ARG A 1 105 ? -15.57932 6.62314 11.81065 1.000 21.67200 92 ARG A CA 1
ATOM 761 C C . ARG A 1 105 ? -16.43404 5.62771 11.03593 1.000 20.99019 92 ARG A C 1
ATOM 762 O O . ARG A 1 105 ? -16.55755 4.47342 11.45910 1.000 21.23925 92 ARG A O 1
ATOM 770 N N . ALA A 1 106 ? -17.03971 6.04847 9.89078 1.000 23.88512 93 ALA A N 1
ATOM 771 C CA . ALA A 1 106 ? -17.82521 5.08506 9.11590 1.000 19.97270 93 ALA A CA 1
ATOM 772 C C . ALA A 1 106 ? -16.94030 3.94797 8.58918 1.000 22.21296 93 ALA A C 1
ATOM 773 O O . ALA A 1 106 ? -17.37065 2.78314 8.57593 1.000 22.71451 93 ALA A O 1
ATOM 775 N N . ARG A 1 107 ? -15.70191 4.26038 8.21971 1.000 21.29508 94 ARG A N 1
ATOM 776 C CA . ARG A 1 107 ? -14.80939 3.20783 7.76261 1.000 22.63937 94 ARG A CA 1
ATOM 777 C C . ARG A 1 107 ? -14.39191 2.30999 8.92622 1.000 21.33550 94 ARG A C 1
ATOM 778 O O . ARG A 1 107 ? -14.30828 1.08008 8.77643 1.000 22.14436 94 ARG A O 1
ATOM 786 N N . LEU A 1 108 ? -14.17208 2.90659 10.10004 1.000 19.42523 95 LEU A N 1
ATOM 787 C CA . LEU A 1 108 ? -13.82108 2.11196 11.27199 1.000 21.22288 95 LEU A CA 1
ATOM 788 C C . LEU A 1 108 ? -14.95946 1.21779 11.71390 1.000 20.12886 95 LEU A C 1
ATOM 789 O O . LEU A 1 108 ? -14.72935 0.04278 12.04470 1.000 18.61450 95 LEU A O 1
ATOM 794 N N . GLN A 1 109 ? -16.19262 1.71860 11.59837 1.000 18.70568 96 GLN A N 1
ATOM 795 C CA . GLN A 1 109 ? -17.35256 0.90883 11.93214 1.000 20.67041 96 GLN A CA 1
ATOM 796 C C . GLN A 1 109 ? -17.46182 -0.27302 10.98230 1.000 21.12263 96 GLN A C 1
ATOM 797 O O . GLN A 1 109 ? -17.84141 -1.37785 11.40502 1.000 20.07095 96 GLN A O 1
ATOM 803 N N . ALA A 1 110 ? -17.13953 -0.05681 9.68183 1.000 20.49832 97 ALA A N 1
ATOM 804 C CA . ALA A 1 110 ? -17.23129 -1.16102 8.76852 1.000 22.54597 97 ALA A CA 1
ATOM 805 C C . ALA A 1 110 ? -16.19359 -2.22696 9.07670 1.000 19.59916 97 ALA A C 1
ATOM 806 O O . ALA A 1 110 ? -16.50587 -3.42422 8.97877 1.000 24.90493 97 ALA A O 1
ATOM 808 N N . ALA A 1 111 ? -14.98683 -1.82773 9.53601 1.000 20.42395 98 ALA A N 1
ATOM 809 C CA . ALA A 1 111 ? -13.97645 -2.78441 9.97731 1.000 20.68077 98 ALA A CA 1
ATOM 810 C C . ALA A 1 111 ? -14.46815 -3.55784 11.20698 1.000 19.50085 98 ALA A C 1
ATOM 811 O O . ALA A 1 111 ? -14.29033 -4.78347 11.28733 1.000 21.04429 98 ALA A O 1
ATOM 813 N N . HIS A 1 112 ? -15.10213 -2.86682 12.15703 1.000 18.58660 99 HIS A N 1
ATOM 814 C CA . HIS A 1 112 ? -15.66825 -3.56365 13.30986 1.000 20.76987 99 HIS A CA 1
ATOM 815 C C . HIS A 1 112 ? -16.73120 -4.57903 12.89869 1.000 20.12803 99 HIS A C 1
ATOM 816 O O . HIS A 1 112 ? -16.75225 -5.70494 13.40408 1.000 20.52083 99 HIS A O 1
ATOM 823 N N . GLU A 1 113 ? -17.62232 -4.20654 11.96182 1.000 19.83846 100 GLU A N 1
ATOM 824 C CA . GLU A 1 113 ? -18.63378 -5.14614 11.47533 1.000 20.75022 100 GLU A CA 1
ATOM 825 C C . GLU A 1 113 ? -18.02777 -6.33767 10.73188 1.000 22.46405 100 GLU A C 1
ATOM 826 O O . GLU A 1 113 ? -18.51582 -7.46861 10.88000 1.000 24.07378 100 GLU A O 1
ATOM 832 N N . LEU A 1 114 ? -16.94194 -6.11317 10.00815 1.000 21.56523 101 LEU A N 1
ATOM 833 C CA . LEU A 1 114 ? -16.22371 -7.21918 9.36729 1.000 23.09096 101 LEU A CA 1
ATOM 834 C C . LEU A 1 114 ? -15.69435 -8.20884 10.40634 1.000 23.80999 101 LEU A C 1
ATOM 835 O O . LEU A 1 114 ? -15.80551 -9.42592 10.22925 1.000 24.39388 101 LEU A O 1
ATOM 840 N N . LEU A 1 115 ? -15.11978 -7.71697 11.50480 1.000 20.65242 102 LEU A N 1
ATOM 841 C CA . LEU A 1 115 ? -14.65009 -8.63169 12.53292 1.000 20.16940 102 LEU A CA 1
ATOM 842 C C . LEU A 1 115 ? -15.81231 -9.40372 13.15149 1.000 20.15858 102 LEU A C 1
ATOM 843 O O . LEU A 1 115 ? -15.75413 -10.62879 13.29650 1.000 20.83297 102 LEU A O 1
ATOM 848 N N . ARG A 1 116 ? -16.88394 -8.69126 13.50182 1.000 19.33193 103 ARG A N 1
ATOM 849 C CA . ARG A 1 116 ? -18.03232 -9.31723 14.15712 1.000 20.53397 103 ARG A CA 1
ATOM 850 C C . ARG A 1 116 ? -18.70257 -10.39129 13.31211 1.000 21.97578 103 ARG A C 1
ATOM 851 O O . ARG A 1 116 ? -19.22995 -11.36219 13.87873 1.000 22.95772 103 ARG A O 1
ATOM 859 N N . ALA A 1 117 ? -18.65620 -10.23760 11.98577 1.000 22.27254 104 ALA A N 1
ATOM 860 C CA . ALA A 1 117 ? -19.33625 -11.15527 11.04692 1.000 23.02339 104 ALA A CA 1
ATOM 861 C C . ALA A 1 117 ? -18.55244 -12.46440 10.89836 1.000 26.50839 104 ALA A C 1
ATOM 862 O O . ALA A 1 117 ? -19.11934 -13.46373 10.43723 1.000 28.59716 104 ALA A O 1
ATOM 864 N N . GLN A 1 118 ? -17.29261 -12.51648 11.33214 1.000 25.14829 105 GLN A N 1
ATOM 865 C CA . GLN A 1 118 ? -16.56486 -13.78400 11.20066 1.000 24.83888 105 GLN A CA 1
ATOM 866 C C . GLN A 1 118 ? -17.19564 -14.80982 12.13430 1.000 25.86918 105 GLN A C 1
ATOM 867 O O . GLN A 1 118 ? -17.58824 -14.46994 13.25346 1.000 25.50359 105 GLN A O 1
ATOM 873 N N . PRO A 1 119 ? -17.31022 -16.07369 11.71137 1.000 26.47751 106 PRO A N 1
ATOM 874 C CA . PRO A 1 119 ? -18.04514 -17.03460 12.54538 1.000 28.62504 106 PRO A CA 1
ATOM 875 C C . PRO A 1 119 ? -17.37183 -17.37450 13.85200 1.000 25.93036 106 PRO A C 1
ATOM 876 O O . PRO A 1 119 ? -18.07353 -17.66573 14.84036 1.000 29.54588 106 PRO A O 1
ATOM 880 N N . GLN A 1 120 ? -16.02975 -17.25224 13.92299 1.000 24.73617 107 GLN A N 1
ATOM 881 C CA . GLN A 1 120 ? -15.23867 -17.53060 15.11749 1.000 24.89125 107 GLN A CA 1
ATOM 882 C C . GLN A 1 120 ? -15.19464 -16.35905 16.10004 1.000 22.02259 107 GLN A C 1
ATOM 883 O O . GLN A 1 120 ? -14.57482 -16.49222 17.14197 1.000 24.81466 107 GLN A O 1
ATOM 889 N N . VAL A 1 121 ? -15.80474 -15.22938 15.74580 1.000 23.34861 108 VAL A N 1
ATOM 890 C CA . VAL A 1 121 ? -15.91674 -14.05387 16.60569 1.000 20.89997 108 VAL A CA 1
ATOM 891 C C . VAL A 1 121 ? -17.31061 -14.06168 17.24473 1.000 22.68575 108 VAL A C 1
ATOM 892 O O . VAL A 1 121 ? -18.32612 -14.15782 16.55325 1.000 23.55192 108 VAL A O 1
ATOM 896 N N . ASP A 1 122 ? -17.37637 -13.94907 18.56202 1.000 20.70431 109 ASP A N 1
ATOM 897 C CA . ASP A 1 122 ? -18.63341 -13.63096 19.25915 1.000 22.75912 109 ASP A CA 1
ATOM 898 C C . ASP A 1 122 ? -18.95207 -12.14969 19.05925 1.000 21.56934 109 ASP A C 1
ATOM 899 O O . ASP A 1 122 ? -18.22767 -11.28064 19.57497 1.000 20.74480 109 ASP A O 1
ATOM 904 N N . ALA A 1 123 ? -19.95541 -11.86188 18.21759 1.000 21.91209 110 ALA A N 1
ATOM 905 C CA . ALA A 1 123 ? -20.21784 -10.47868 17.81316 1.000 21.40695 110 ALA A CA 1
ATOM 906 C C . ALA A 1 123 ? -20.53535 -9.58836 19.00085 1.000 21.33813 110 ALA A C 1
ATOM 907 O O . ALA A 1 123 ? -20.47472 -8.35660 18.87190 1.000 20.87857 110 ALA A O 1
ATOM 909 N N . ALA A 1 124 ? -20.90564 -10.17441 20.13937 1.000 20.26621 111 ALA A N 1
ATOM 910 C CA . ALA A 1 124 ? -21.25596 -9.38457 21.29852 1.000 20.29641 111 ALA A CA 1
ATOM 911 C C . ALA A 1 124 ? -20.04641 -8.97447 22.12961 1.000 19.30040 111 ALA A C 1
ATOM 912 O O . ALA A 1 124 ? -20.17022 -8.10224 22.99423 1.000 19.50384 111 ALA A O 1
ATOM 914 N N . ARG A 1 125 ? -18.90689 -9.63086 21.92831 1.000 18.81291 112 ARG A N 1
ATOM 915 C CA . ARG A 1 125 ? -17.73194 -9.47809 22.79611 1.000 17.32922 112 ARG A CA 1
ATOM 916 C C . ARG A 1 125 ? -16.52807 -9.08128 21.91577 1.000 17.23526 112 ARG A C 1
ATOM 917 O O . ARG A 1 125 ? -15.81075 -9.93814 21.39353 1.000 19.52781 112 ARG A O 1
ATOM 925 N N . THR A 1 126 ? -16.30168 -7.77807 21.81253 1.000 16.10738 113 THR A N 1
ATOM 926 C CA . THR A 1 126 ? -15.17782 -7.29144 21.02513 1.000 16.21148 113 THR A CA 1
ATOM 927 C C . THR A 1 126 ? -14.41069 -6.19006 21.72665 1.000 16.82069 113 THR A C 1
ATOM 928 O O . THR A 1 126 ? -14.86714 -5.54674 22.66797 1.000 14.89893 113 THR A O 1
ATOM 932 N N . ALA A 1 127 ? -13.21469 -5.94287 21.18481 1.000 14.82977 114 ALA A N 1
ATOM 933 C CA . ALA A 1 127 ? -12.33394 -4.90623 21.69663 1.000 13.19202 114 ALA A CA 1
ATOM 934 C C . ALA A 1 127 ? -11.53855 -4.35071 20.52463 1.000 14.03056 114 ALA A C 1
ATOM 935 O O . ALA A 1 127 ? -11.48739 -4.92513 19.42938 1.000 15.89833 114 ALA A O 1
ATOM 937 N N . ALA A 1 128 ? -10.82574 -3.27572 20.77357 1.000 14.33737 115 ALA A N 1
ATOM 938 C CA . ALA A 1 128 ? -9.88526 -2.72419 19.78820 1.000 13.02385 115 ALA A CA 1
ATOM 939 C C . ALA A 1 128 ? -8.64394 -2.19291 20.44818 1.000 15.76544 115 ALA A C 1
ATOM 940 O O . ALA A 1 128 ? -8.72286 -1.62306 21.55369 1.000 14.90005 115 ALA A O 1
ATOM 942 N N . ILE A 1 129 ? -7.49656 -2.49229 19.86207 1.000 12.90920 116 ILE A N 1
ATOM 943 C CA . ILE A 1 129 ? -6.22952 -1.92871 20.31629 1.000 14.09274 116 ILE A CA 1
ATOM 944 C C . ILE A 1 129 ? -5.65140 -1.18444 19.13750 1.000 12.24864 116 ILE A C 1
ATOM 945 O O . ILE A 1 129 ? -5.90123 -1.51522 17.97216 1.000 13.86375 116 ILE A O 1
ATOM 950 N N . GLY A 1 130 ? -4.73842 -0.29077 19.44679 1.000 12.91646 117 GLY A N 1
ATOM 951 C CA . GLY A 1 130 ? -4.02647 0.39510 18.38740 1.000 14.78965 117 GLY A CA 1
ATOM 952 C C . GLY A 1 130 ? -2.80213 1.12548 18.86873 1.000 14.37017 117 GLY A C 1
ATOM 953 O O . GLY A 1 130 ? -2.70185 1.53916 20.03960 1.000 13.18244 117 GLY A O 1
ATOM 954 N N . PHE A 1 131 ? -1.82995 1.23403 17.95253 1.000 13.74289 118 PHE A N 1
ATOM 955 C CA . PHE A 1 131 ? -0.51082 1.77496 18.21938 1.000 14.09205 118 PHE A CA 1
ATOM 956 C C . PHE A 1 131 ? -0.42031 3.07501 17.45421 1.000 14.69271 118 PHE A C 1
ATOM 957 O O . PHE A 1 131 ? -0.68809 3.09238 16.23671 1.000 15.55777 118 PHE A O 1
ATOM 973 N N B CYS A 1 132 ? 0.03404 4.14529 18.10259 0.437 16.49675 119 CYS A N 1
ATOM 974 C CA B CYS A 1 132 ? 0.12847 5.47470 17.49484 0.437 16.21377 119 CYS A CA 1
ATOM 975 C C B CYS A 1 132 ? -1.20372 5.82155 16.81797 0.437 17.29515 119 CYS A C 1
ATOM 976 O O B CYS A 1 132 ? -2.24685 5.80760 17.47755 0.437 16.42251 119 CYS A O 1
ATOM 979 N N . PHE A 1 133 ? -1.18109 6.10769 15.49827 1.000 16.80444 120 PHE A N 1
ATOM 980 C CA . PHE A 1 133 ? -2.42322 6.47342 14.79606 1.000 15.12824 120 PHE A CA 1
ATOM 981 C C . PHE A 1 133 ? -3.49502 5.40654 15.00072 1.000 15.37173 120 PHE A C 1
ATOM 982 O O . PHE A 1 133 ? -4.68896 5.71585 15.09699 1.000 16.65683 120 PHE A O 1
ATOM 990 N N . GLY A 1 134 ? -3.10025 4.15898 15.12113 1.000 15.43818 121 GLY A N 1
ATOM 991 C CA . GLY A 1 134 ? -4.11624 3.15048 15.33574 1.000 14.72017 121 GLY A CA 1
ATOM 992 C C . GLY A 1 134 ? -4.80413 3.27870 16.70098 1.000 13.30006 121 GLY A C 1
ATOM 993 O O . GLY A 1 134 ? -5.95588 2.84949 16.85936 1.000 14.89480 121 GLY A O 1
ATOM 994 N N . GLY A 1 135 ? -4.09792 3.82696 17.69519 1.000 14.87221 122 GLY A N 1
ATOM 995 C CA . GLY A 1 135 ? -4.76557 4.12743 18.95237 1.000 14.34853 122 GLY A CA 1
ATOM 996 C C . GLY A 1 135 ? -5.77677 5.24944 18.83824 1.000 13.48322 122 GLY A C 1
ATOM 997 O O . GLY A 1 135 ? -6.89838 5.17521 19.41006 1.000 14.58317 122 GLY A O 1
ATOM 998 N N . ALA A 1 136 ? -5.47441 6.25541 17.99835 1.000 15.37728 123 ALA A N 1
ATOM 999 C CA . ALA A 1 136 ? -6.50218 7.23723 17.66018 1.000 13.82567 123 ALA A CA 1
ATOM 1000 C C . ALA A 1 136 ? -7.69001 6.58197 16.99428 1.000 14.81919 123 ALA A C 1
ATOM 1001 O O . ALA A 1 136 ? -8.83760 6.95247 17.28793 1.000 16.36898 123 ALA A O 1
ATOM 1003 N N . CYS A 1 137 ? -7.46452 5.64186 16.07269 1.000 15.89212 124 CYS A N 1
ATOM 1004 C CA . CYS A 1 137 ? -8.57609 4.90559 15.45094 1.000 14.39297 124 CYS A CA 1
ATOM 1005 C C . CYS A 1 137 ? -9.45361 4.20889 16.48428 1.000 14.72878 124 CYS A C 1
ATOM 1006 O O . CYS A 1 137 ? -10.69399 4.22477 16.38529 1.000 15.31675 124 CYS A O 1
ATOM 1009 N N . SER A 1 138 ? -8.79927 3.55301 17.45447 1.000 14.91616 125 SER A N 1
ATOM 1010 C CA . SER A 1 138 ? -9.55353 2.80083 18.45248 1.000 14.56528 125 SER A CA 1
ATOM 1011 C C . SER A 1 138 ? -10.44971 3.72514 19.26840 1.000 13.65740 125 SER A C 1
ATOM 1012 O O . SER A 1 138 ? -11.60528 3.39189 19.55610 1.000 14.12878 125 SER A O 1
ATOM 1015 N N . LEU A 1 139 ? -9.93517 4.91224 19.62086 1.000 14.98755 126 LEU A N 1
ATOM 1016 C CA . LEU A 1 139 ? -10.72095 5.86860 20.39020 1.000 15.25261 126 LEU A CA 1
ATOM 1017 C C . LEU A 1 139 ? -11.83682 6.47245 19.52724 1.000 14.13944 126 LEU A C 1
ATOM 1018 O O . LEU A 1 139 ? -12.95539 6.68175 20.03676 1.000 15.24900 126 LEU A O 1
ATOM 1023 N N . GLU A 1 140 ? -11.58789 6.72546 18.23053 1.000 15.74019 127 GLU A N 1
ATOM 1024 C CA . GLU A 1 140 ? -12.67546 7.21903 17.38702 1.000 14.65490 127 GLU A CA 1
ATOM 1025 C C . GLU A 1 140 ? -13.77703 6.19271 17.26002 1.000 13.84722 127 GLU A C 1
ATOM 1026 O O . GLU A 1 140 ? -14.97538 6.54070 17.27710 1.000 16.30708 127 GLU A O 1
ATOM 1032 N N . LEU A 1 141 ? -13.41914 4.91584 17.15021 1.000 15.33885 128 LEU A N 1
ATOM 1033 C CA . LEU A 1 141 ? -14.45334 3.88329 17.04536 1.000 15.73993 128 LEU A CA 1
ATOM 1034 C C . LEU A 1 141 ? -15.25583 3.81789 18.35759 1.000 14.26830 128 LEU A C 1
ATOM 1035 O O . LEU A 1 141 ? -16.49794 3.72756 18.31339 1.000 15.57062 128 LEU A O 1
ATOM 1040 N N . ALA A 1 142 ? -14.58714 3.94877 19.50278 1.000 14.76230 129 ALA A N 1
ATOM 1041 C CA . ALA A 1 142 ? -15.33555 3.97595 20.77254 1.000 13.52586 129 ALA A CA 1
ATOM 1042 C C . ALA A 1 142 ? -16.24364 5.20221 20.85240 1.000 14.09471 129 ALA A C 1
ATOM 1043 O O . ALA A 1 142 ? -17.42868 5.09470 21.27021 1.000 14.50549 129 ALA A O 1
ATOM 1045 N N . ARG A 1 143 ? -15.74425 6.37730 20.44319 1.000 15.14890 130 ARG A N 1
ATOM 1046 C CA . ARG A 1 143 ? -16.53669 7.60629 20.49154 1.000 15.79319 130 ARG A CA 1
ATOM 1047 C C . ARG A 1 143 ? -17.73632 7.54698 19.56011 1.000 16.69521 130 ARG A C 1
ATOM 1048 O O . ARG A 1 143 ? -18.69518 8.31769 19.75738 1.000 19.43809 130 ARG A O 1
ATOM 1056 N N . SER A 1 144 ? -17.69116 6.70453 18.53594 1.000 17.01586 131 SER A N 1
ATOM 1057 C CA . SER A 1 144 ? -18.81047 6.53304 17.60779 1.000 17.38352 131 SER A CA 1
ATOM 1058 C C . SER A 1 144 ? -19.98332 5.78038 18.24056 1.000 18.39185 131 SER A C 1
ATOM 1059 O O . SER A 1 144 ? -21.11188 5.78057 17.66888 1.000 18.79524 131 SER A O 1
ATOM 1062 N N . GLY A 1 145 ? -19.75791 5.17485 19.40961 1.000 15.99831 132 GLY A N 1
ATOM 1063 C CA . GLY A 1 145 ? -20.79048 4.43727 20.11666 1.000 15.92791 132 GLY A CA 1
ATOM 1064 C C . GLY A 1 145 ? -20.79057 2.97743 19.80472 1.000 17.92977 132 GLY A C 1
ATOM 1065 O O . GLY A 1 145 ? -21.71317 2.26960 20.20608 1.000 18.36187 132 GLY A O 1
ATOM 1066 N N . ALA A 1 146 ? -19.74557 2.46548 19.15316 1.000 16.32002 133 ALA A N 1
ATOM 1067 C CA . ALA A 1 146 ? -19.72617 1.04796 18.85837 1.000 17.60116 133 ALA A CA 1
ATOM 1068 C C . ALA A 1 146 ? -19.70602 0.18844 20.11615 1.000 16.64463 133 ALA A C 1
ATOM 1069 O O . ALA A 1 146 ? -19.13214 0.56633 21.13690 1.000 17.08890 133 ALA A O 1
ATOM 1071 N N . PRO A 1 147 ? -20.26716 -0.98666 20.06340 1.000 15.98462 134 PRO A N 1
ATOM 1072 C CA . PRO A 1 147 ? -20.45134 -1.83203 21.24636 1.000 15.72509 134 PRO A CA 1
ATOM 1073 C C . PRO A 1 147 ? -19.17175 -2.60119 21.56941 1.000 18.06267 134 PRO A C 1
ATOM 1074 O O . PRO A 1 147 ? -19.17174 -3.82501 21.72592 1.000 19.34325 134 PRO A O 1
ATOM 1078 N N . LEU A 1 148 ? -18.07408 -1.87825 21.67127 1.000 16.32229 135 LEU A N 1
ATOM 1079 C CA . LEU A 1 148 ? -16.80938 -2.46390 22.17206 1.000 16.31488 135 LEU A CA 1
ATOM 1080 C C . LEU A 1 148 ? -16.83913 -2.62153 23.69482 1.000 15.53517 135 LEU A C 1
ATOM 1081 O O . LEU A 1 148 ? -17.29128 -1.71404 24.38332 1.000 17.06510 135 LEU A O 1
ATOM 1086 N N . SER A 1 149 ? -16.30275 -3.74631 24.18251 1.000 12.99783 136 SER A N 1
ATOM 1087 C CA . SER A 1 149 ? -16.16389 -3.93837 25.63159 1.000 13.22417 136 SER A CA 1
ATOM 1088 C C . SER A 1 149 ? -14.94806 -3.19389 26.19359 1.000 14.56342 136 SER A C 1
ATOM 1089 O O . SER A 1 149 ? -14.95215 -2.81402 27.37001 1.000 14.26369 136 SER A O 1
ATOM 1092 N N . ALA A 1 150 ? -13.89536 -3.00139 25.39050 1.000 12.39268 137 ALA A N 1
ATOM 1093 C CA . ALA A 1 150 ? -12.67312 -2.37060 25.86441 1.000 12.90969 137 ALA A CA 1
ATOM 1094 C C . ALA A 1 150 ? -11.90162 -1.83365 24.68815 1.000 12.30169 137 ALA A C 1
ATOM 1095 O O . ALA A 1 150 ? -11.93651 -2.39877 23.58168 1.000 13.86920 137 ALA A O 1
ATOM 1097 N N . ILE A 1 151 ? -11.13859 -0.77807 24.94339 1.000 11.80123 138 ILE A N 1
ATOM 1098 C CA . ILE A 1 151 ? -10.10137 -0.34675 23.99218 1.000 12.26001 138 ILE A CA 1
ATOM 1099 C C . ILE A 1 151 ? -8.83302 -0.08889 24.77770 1.000 13.29332 138 ILE A C 1
ATOM 1100 O O . ILE A 1 151 ? -8.84075 0.28698 25.95871 1.000 12.58127 138 ILE A O 1
ATOM 1105 N N . VAL A 1 152 ? -7.69762 -0.35824 24.11053 1.000 12.09780 139 VAL A N 1
ATOM 1106 C CA . VAL A 1 152 ? -6.37912 -0.05275 24.67046 1.000 12.04834 139 VAL A CA 1
ATOM 1107 C C . VAL A 1 152 ? -5.57300 0.69736 23.62959 1.000 12.77563 139 VAL A C 1
ATOM 1108 O O . VAL A 1 152 ? -5.46274 0.22562 22.46715 1.000 14.47883 139 VAL A O 1
ATOM 1112 N N . THR A 1 153 ? -5.03943 1.87012 23.99118 1.000 12.45293 140 THR A N 1
ATOM 1113 C CA . THR A 1 153 ? -4.19185 2.65242 23.05782 1.000 11.89481 140 THR A CA 1
ATOM 1114 C C . THR A 1 153 ? -2.75689 2.62497 23.54925 1.000 13.31554 140 THR A C 1
ATOM 1115 O O . THR A 1 153 ? -2.48413 2.64284 24.75962 1.000 13.18479 140 THR A O 1
ATOM 1119 N N . PHE A 1 154 ? -1.80836 2.50729 22.61917 1.000 12.32498 141 PHE A N 1
ATOM 1120 C CA . PHE A 1 154 ? -0.39310 2.48335 22.94592 1.000 12.19780 141 PHE A CA 1
ATOM 1121 C C . PHE A 1 154 ? 0.22077 3.67108 22.23704 1.000 12.28009 141 PHE A C 1
ATOM 1122 O O . PHE A 1 154 ? 0.21043 3.72012 20.98211 1.000 13.88500 141 PHE A O 1
ATOM 1130 N N . HIS A 1 155 ? 0.91508 4.53418 22.98313 1.000 13.83932 142 HIS A N 1
ATOM 1131 C CA . HIS A 1 155 ? 1.57539 5.71889 22.45220 1.000 14.73409 142 HIS A CA 1
ATOM 1132 C C . HIS A 1 155 ? 0.86835 6.37566 21.28735 1.000 13.51799 142 HIS A C 1
ATOM 1133 O O . HIS A 1 155 ? 1.41313 6.58498 20.18324 1.000 16.42786 142 HIS A O 1
ATOM 1140 N N . ALA A 1 156 ? -0.36964 6.75138 21.57359 1.000 15.51706 143 ALA A N 1
ATOM 1141 C CA . ALA A 1 156 ? -1.25811 7.23998 20.53986 1.000 14.42404 143 ALA A CA 1
ATOM 1142 C C . ALA A 1 156 ? -1.41739 8.75663 20.61217 1.000 17.83573 143 ALA A C 1
ATOM 1143 O O . ALA A 1 156 ? -1.60805 9.31959 21.69792 1.000 18.85012 143 ALA A O 1
ATOM 1145 N N . GLY A 1 157 ? -1.41357 9.41894 19.43664 1.000 17.53758 144 GLY A N 1
ATOM 1146 C CA . GLY A 1 157 ? -1.81276 10.81190 19.34579 1.000 18.53661 144 GLY A CA 1
ATOM 1147 C C . GLY A 1 157 ? -3.32983 10.87250 19.19194 1.000 17.91068 144 GLY A C 1
ATOM 1148 O O . GLY A 1 157 ? -3.88471 10.88700 18.06999 1.000 20.06756 144 GLY A O 1
ATOM 1149 N N . LEU A 1 158 ? -3.99841 10.89935 20.32117 1.000 17.74661 145 LEU A N 1
ATOM 1150 C CA . LEU A 1 158 ? -5.47145 10.84814 20.35423 1.000 16.65256 145 LEU A CA 1
ATOM 1151 C C . LEU A 1 158 ? -6.05323 12.17900 19.91302 1.000 19.62243 145 LEU A C 1
ATOM 1152 O O . LEU A 1 158 ? -5.53769 13.23703 20.26538 1.000 20.35019 145 LEU A O 1
ATOM 1157 N N . GLN A 1 159 ? -7.21043 12.11806 19.22152 1.000 17.79897 146 GLN A N 1
ATOM 1158 C CA . GLN A 1 159 ? -7.77873 13.34398 18.71886 1.000 18.04264 146 GLN A CA 1
ATOM 1159 C C . GLN A 1 159 ? -8.62993 14.04048 19.77932 1.000 18.64508 146 GLN A C 1
ATOM 1160 O O . GLN A 1 159 ? -9.11654 13.40365 20.73484 1.000 18.22079 146 GLN A O 1
ATOM 1166 N N . PRO A 1 160 ? -8.83629 15.35417 19.65168 1.000 20.72334 147 PRO A N 1
ATOM 1167 C CA . PRO A 1 160 ? -9.53365 16.09814 20.72090 1.000 21.20790 147 PRO A CA 1
ATOM 1168 C C . PRO A 1 160 ? -11.00919 15.75364 20.82169 1.000 20.61613 147 PRO A C 1
ATOM 1169 O O . PRO A 1 160 ? -11.64357 15.26602 19.87213 1.000 21.00177 147 PRO A O 1
ATOM 1173 N N . PRO A 1 161 ? -11.57797 15.93412 21.99901 1.000 19.71894 148 PRO A N 1
ATOM 1174 C CA . PRO A 1 161 ? -13.00264 15.60132 22.19830 1.000 20.05066 148 PRO A CA 1
ATOM 1175 C C . PRO A 1 161 ? -13.95724 16.47738 21.38540 1.000 22.00440 148 PRO A C 1
ATOM 1176 O O . PRO A 1 161 ? -13.69087 17.64638 21.10312 1.000 25.32515 148 PRO A O 1
ATOM 1180 N N . LEU A 1 162 ? -15.09676 15.86819 21.01170 1.000 19.35103 149 LEU A N 1
ATOM 1181 C CA . LEU A 1 162 ? -16.22916 16.56159 20.37019 1.000 19.82995 149 LEU A CA 1
ATOM 1182 C C . LEU A 1 162 ? -17.42139 16.44852 21.30993 1.000 21.36803 149 LEU A C 1
ATOM 1183 O O . LEU A 1 162 ? -17.76492 15.35577 21.77479 1.000 21.89758 149 LEU A O 1
ATOM 1188 N N . GLU A 1 163 ? -18.09429 17.58210 21.54962 1.000 22.51929 150 GLU A N 1
ATOM 1189 C CA . GLU A 1 163 ? -19.27958 17.55615 22.42201 1.000 22.63176 150 GLU A CA 1
ATOM 1190 C C . GLU A 1 163 ? -20.35686 16.58721 21.92642 1.000 23.33774 150 GLU A C 1
ATOM 1191 O O . GLU A 1 163 ? -21.03133 15.94713 22.74427 1.000 22.62845 150 GLU A O 1
ATOM 1197 N N . ALA A 1 164 ? -20.53304 16.45800 20.59914 1.000 22.35213 151 ALA A N 1
ATOM 1198 C CA . ALA A 1 164 ? -21.51123 15.51159 20.05720 1.000 25.64989 151 ALA A CA 1
ATOM 1199 C C . ALA A 1 164 ? -21.27973 14.06551 20.47833 1.000 22.56065 151 ALA A C 1
ATOM 1200 O O . ALA A 1 164 ? -22.21949 13.25653 20.41417 1.000 25.62741 151 ALA A O 1
ATOM 1202 N N . ASP A 1 165 ? -20.08648 13.71863 20.95638 1.000 22.14394 152 ASP A N 1
ATOM 1203 C CA . ASP A 1 165 ? -19.81211 12.35406 21.39865 1.000 22.38983 152 ASP A CA 1
ATOM 1204 C C . ASP A 1 165 ? -20.09576 12.14854 22.87746 1.000 21.40789 152 ASP A C 1
ATOM 1205 O O . ASP A 1 165 ? -19.78991 11.08378 23.41253 1.000 20.81498 152 ASP A O 1
ATOM 1210 N N . ALA A 1 166 ? -20.64365 13.14725 23.54303 1.000 20.72338 153 ALA A N 1
ATOM 1211 C CA . ALA A 1 166 ? -20.81433 13.00305 24.99072 1.000 20.19382 153 ALA A CA 1
ATOM 1212 C C . ALA A 1 166 ? -21.66089 11.77091 25.32441 1.000 20.18454 153 ALA A C 1
ATOM 1213 O O . ALA A 1 166 ? -22.74553 11.55511 24.76573 1.000 20.75536 153 ALA A O 1
ATOM 1215 N N . GLY A 1 167 ? -21.16525 10.95619 26.26092 1.000 18.39751 154 GLY A N 1
ATOM 1216 C CA . GLY A 1 167 ? -21.94172 9.80062 26.67312 1.000 19.35646 154 GLY A CA 1
ATOM 1217 C C . GLY A 1 167 ? -21.95597 8.62433 25.74079 1.000 19.56625 154 GLY A C 1
ATOM 1218 O O . GLY A 1 167 ? -22.57684 7.61223 26.07221 1.000 20.91070 154 GLY A O 1
ATOM 1219 N N . LYS A 1 168 ? -21.18263 8.65826 24.66534 1.000 18.94709 155 LYS A N 1
ATOM 1220 C CA . LYS A 1 168 ? -21.28253 7.61711 23.66578 1.000 18.73910 155 LYS A CA 1
ATOM 1221 C C . LYS A 1 168 ? -20.37321 6.42443 23.91091 1.000 17.79204 155 LYS A C 1
ATOM 1222 O O . LYS A 1 168 ? -20.66908 5.33654 23.42129 1.000 16.45541 155 LYS A O 1
ATOM 1228 N N . ILE A 1 169 ? -19.28199 6.56963 24.66478 1.000 15.56673 156 ILE A N 1
ATOM 1229 C CA . ILE A 1 169 ? -18.32389 5.46785 24.79739 1.000 15.90679 156 ILE A CA 1
ATOM 1230 C C . ILE A 1 169 ? -18.95805 4.37306 25.64169 1.000 15.16260 156 ILE A C 1
ATOM 1231 O O . ILE A 1 169 ? -19.32869 4.60507 26.80003 1.000 17.78530 156 ILE A O 1
ATOM 1236 N N . LYS A 1 170 ? -19.00024 3.16461 25.12333 1.000 14.07825 157 LYS A N 1
ATOM 1237 C CA . LYS A 1 170 ? -19.45473 1.99166 25.86284 1.000 14.82954 157 LYS A CA 1
ATOM 1238 C C . LYS A 1 170 ? -18.30692 1.18667 26.47644 1.000 15.51149 157 LYS A C 1
ATOM 1239 O O . LYS A 1 170 ? -18.52915 0.37755 27.38250 1.000 17.92305 157 LYS A O 1
ATOM 1245 N N . ALA A 1 171 ? -17.12364 1.31524 25.92883 1.000 13.87634 158 ALA A N 1
ATOM 1246 C CA . ALA A 1 171 ? -15.96631 0.51277 26.30349 1.000 13.72877 158 ALA A CA 1
ATOM 1247 C C . ALA A 1 171 ? -15.34862 0.99121 27.60550 1.000 14.10969 158 ALA A C 1
ATOM 1248 O O . ALA A 1 171 ? -15.37471 2.18040 27.92847 1.000 15.55326 158 ALA A O 1
ATOM 1250 N N . LYS A 1 172 ? -14.66271 0.06022 28.27473 1.000 12.47710 159 LYS A N 1
ATOM 1251 C CA . LYS A 1 172 ? -13.59855 0.43370 29.21655 1.000 13.47301 159 LYS A CA 1
ATOM 1252 C C . LYS A 1 172 ? -12.38405 0.8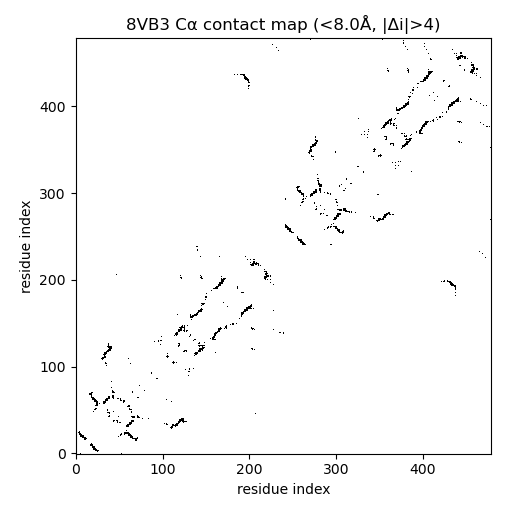8809 28.42237 1.000 12.35852 159 LYS A C 1
ATOM 1253 O O . LYS A 1 172 ? -12.14476 0.41977 27.28701 1.000 14.45854 159 LYS A O 1
ATOM 1259 N N . VAL A 1 173 ? -11.64571 1.84335 28.97258 1.000 12.37885 160 VAL A N 1
ATOM 1260 C CA . VAL A 1 173 ? -10.53627 2.50184 28.24041 1.000 11.31603 160 VAL A CA 1
ATOM 1261 C C . VAL A 1 173 ? -9.22653 2.43427 29.02195 1.000 13.52691 160 VAL A C 1
ATOM 1262 O O . VAL A 1 173 ? -9.19950 2.79339 30.20390 1.000 13.20827 160 VAL A O 1
ATOM 1266 N N . LEU A 1 174 ? -8.16067 1.94900 28.38020 1.000 11.80364 161 LEU A N 1
ATOM 1267 C CA . LEU A 1 174 ? -6.80907 2.00263 28.96345 1.000 11.60792 161 LEU A CA 1
ATOM 1268 C C . LEU A 1 174 ? -5.93227 2.75548 27.98503 1.000 10.32420 161 LEU A C 1
ATOM 1269 O O . LEU A 1 174 ? -5.80037 2.33567 26.82480 1.000 12.42575 161 LEU A O 1
ATOM 1274 N N . VAL A 1 175 ? -5.28194 3.81719 28.45042 1.000 12.66606 162 VAL A N 1
ATOM 1275 C CA . VAL A 1 175 ? -4.34868 4.59994 27.62152 1.000 11.92600 162 VAL A CA 1
ATOM 1276 C C . VAL A 1 175 ? -2.97101 4.34145 28.18078 1.000 12.70090 162 VAL A C 1
ATOM 1277 O O . VAL A 1 175 ? -2.67456 4.67022 29.34314 1.000 12.73718 162 VAL A O 1
ATOM 1281 N N . CYS A 1 176 ? -2.10026 3.75895 27.35502 1.000 12.43723 163 CYS A N 1
ATOM 1282 C CA . CYS A 1 176 ? -0.72562 3.46578 27.73060 1.000 13.29472 163 CYS A CA 1
ATOM 1283 C C . CYS A 1 176 ? 0.12609 4.52387 27.03673 1.000 11.54249 163 CYS A C 1
ATOM 1284 O O . CYS A 1 176 ? 0.14518 4.58888 25.77913 1.000 14.11597 163 CYS A O 1
ATOM 1287 N N . HIS A 1 177 ? 0.87027 5.30710 27.76881 1.000 12.32375 164 HIS A N 1
ATOM 1288 C CA . HIS A 1 177 ? 1.39842 6.57613 27.30399 1.000 12.34268 164 HIS A CA 1
ATOM 1289 C C . HIS A 1 177 ? 2.84897 6.69869 27.71084 1.000 13.10046 164 HIS A C 1
ATOM 1290 O O . HIS A 1 177 ? 3.19191 6.40431 28.85175 1.000 14.03184 164 HIS A O 1
ATOM 1297 N N . GLY A 1 178 ? 3.71410 7.21238 26.83281 1.000 13.31158 165 GLY A N 1
ATOM 1298 C CA . GLY A 1 178 ? 5.04706 7.63439 27.24001 1.000 14.13515 165 GLY A CA 1
ATOM 1299 C C . GLY A 1 178 ? 5.00441 9.03653 27.77739 1.000 16.21580 165 GLY A C 1
ATOM 1300 O O . GLY A 1 178 ? 4.50586 9.95029 27.11894 1.000 15.57574 165 GLY A O 1
ATOM 1301 N N . ALA A 1 179 ? 5.48017 9.20987 29.02404 1.000 15.24373 166 ALA A N 1
ATOM 1302 C CA . ALA A 1 179 ? 5.33278 10.50415 29.67743 1.000 17.40757 166 ALA A CA 1
ATOM 1303 C C . ALA A 1 179 ? 6.02427 11.64203 28.92825 1.000 19.11897 166 ALA A C 1
ATOM 1304 O O . ALA A 1 179 ? 5.61940 12.79499 29.07861 1.000 22.91109 166 ALA A O 1
ATOM 1306 N N A GLU A 1 180 ? 7.01898 11.35870 28.08736 0.604 18.55264 167 GLU A N 1
ATOM 1307 N N B GLU A 1 180 ? 7.02145 11.32387 28.10482 0.396 18.55012 167 GLU A N 1
ATOM 1308 C CA A GLU A 1 180 ? 7.66579 12.40891 27.30598 0.604 19.67787 167 GLU A CA 1
ATOM 1309 C CA B GLU A 1 180 ? 7.78361 12.28949 27.32571 0.396 19.64534 167 GLU A CA 1
ATOM 1310 C C A GLU A 1 180 ? 7.41695 12.27109 25.81807 0.604 19.26608 167 GLU A C 1
ATOM 1311 C C B GLU A 1 180 ? 7.34170 12.39832 25.87606 0.396 19.29412 167 GLU A C 1
ATOM 1312 O O A GLU A 1 180 ? 8.21200 12.73185 24.98980 0.604 20.47425 167 GLU A O 1
ATOM 1313 O O B GLU A 1 180 ? 7.92376 13.18989 25.12760 0.396 19.96607 167 GLU A O 1
ATOM 1324 N N . ASP A 1 181 ? 6.30580 11.66135 25.46941 1.000 18.38286 168 ASP A N 1
ATOM 1325 C CA . ASP A 1 181 ? 5.90119 11.57023 24.05803 1.000 20.64608 168 ASP A CA 1
ATOM 1326 C C . ASP A 1 181 ? 5.54938 12.94841 23.52183 1.000 22.03528 168 ASP A C 1
ATOM 1327 O O . ASP A 1 181 ? 4.56322 13.54372 23.96595 1.000 23.12471 168 ASP A O 1
ATOM 1332 N N . PRO A 1 182 ? 6.26880 13.46022 22.51174 1.000 23.33919 169 PRO A N 1
ATOM 1333 C CA . PRO A 1 182 ? 5.91560 14.78477 21.98852 1.000 23.88605 169 PRO A CA 1
ATOM 1334 C C . PRO A 1 182 ? 4.70497 14.78331 21.09024 1.000 23.96440 169 PRO A C 1
ATOM 1335 O O . PRO A 1 182 ? 4.22040 15.87434 20.75913 1.000 30.81777 169 PRO A O 1
ATOM 1339 N N . LEU A 1 183 ? 4.16824 13.62533 20.71397 1.000 23.62165 170 LEU A N 1
ATOM 1340 C CA . LEU A 1 183 ? 2.96871 13.57667 19.85213 1.000 25.64242 170 LEU A CA 1
ATOM 1341 C C . LEU A 1 183 ? 1.68189 13.48537 20.65634 1.000 26.79635 170 LEU A C 1
ATOM 1342 O O . LEU A 1 183 ? 0.56924 13.37904 20.08317 1.000 27.08253 170 LEU A O 1
ATOM 1347 N N . MET A 1 184 ? 1.77756 13.53548 21.97181 1.000 24.52965 171 MET A N 1
ATOM 1348 C CA . MET A 1 184 ? 0.61304 13.49760 22.84245 1.000 22.73468 171 MET A CA 1
ATOM 1349 C C . MET A 1 184 ? 0.96599 14.32841 24.07960 1.000 26.26915 171 MET A C 1
ATOM 1350 O O . MET A 1 184 ? 1.40257 13.80712 25.09119 1.000 23.78640 171 MET A O 1
ATOM 1355 N N . LYS A 1 185 ? 0.78951 15.65356 23.97659 1.000 22.98201 172 LYS A N 1
ATOM 1356 C CA . LYS A 1 185 ? 1.22535 16.53599 25.04613 1.000 25.50505 172 LYS A CA 1
ATOM 1357 C C . LYS A 1 185 ? 0.25811 16.55442 26.23023 1.000 26.12882 172 LYS A C 1
ATOM 1358 O O . LYS A 1 185 ? -0.92260 16.16448 26.10991 1.000 23.98314 172 LYS A O 1
ATOM 1364 N N . PRO A 1 186 ? 0.70849 17.04764 27.38830 1.000 23.26039 173 PRO A N 1
ATOM 1365 C CA . PRO A 1 186 ? -0.09886 16.92473 28.61989 1.000 26.78316 173 PRO A CA 1
ATOM 1366 C C . PRO A 1 186 ? -1.41060 17.68981 28.57385 1.000 27.04458 173 PRO A C 1
ATOM 1367 O O . PRO A 1 186 ? -2.42319 17.16598 29.04507 1.000 24.84380 173 PRO A O 1
ATOM 1371 N N . GLU A 1 187 ? -1.45165 18.88895 28.00211 1.000 25.73816 174 GLU A N 1
ATOM 1372 C CA . GLU A 1 187 ? -2.73381 19.60162 27.94286 1.000 27.08453 174 GLU A CA 1
ATOM 1373 C C . GLU A 1 187 ? -3.79530 18.89780 27.09185 1.000 24.00002 174 GLU A C 1
ATOM 1374 O O . GLU A 1 187 ? -4.89134 18.63011 27.62538 1.000 24.10432 174 GLU A O 1
ATOM 1380 N N . PRO A 1 188 ? -3.54755 18.52895 25.81123 1.000 21.84553 175 PRO A N 1
ATOM 1381 C CA . PRO A 1 188 ? -4.56678 17.77005 25.06458 1.000 23.10878 175 PRO A CA 1
ATOM 1382 C C . PRO A 1 188 ? -4.90393 16.42834 25.68827 1.000 20.35565 175 PRO A C 1
ATOM 1383 O O . PRO A 1 188 ? -6.07630 15.99701 25.59199 1.000 19.62560 175 PRO A O 1
ATOM 1387 N N . LEU A 1 189 ? -3.93781 15.71883 26.27562 1.000 20.41027 176 LEU A N 1
ATOM 1388 C CA . LEU A 1 189 ? -4.25343 14.48467 26.98317 1.000 18.84852 176 LEU A CA 1
ATOM 1389 C C . LEU A 1 189 ? -5.21837 14.76950 28.14153 1.000 18.99190 176 LEU A C 1
ATOM 1390 O O . LEU A 1 189 ? -6.22996 14.06245 28.31594 1.000 17.54201 176 LEU A O 1
ATOM 1395 N N . ALA A 1 190 ? -4.96088 15.82432 28.91344 1.000 21.59190 177 ALA A N 1
ATOM 1396 C CA . ALA A 1 190 ? -5.85693 16.18656 30.01442 1.000 20.62891 177 ALA A CA 1
ATOM 1397 C C . ALA A 1 190 ? -7.26304 16.47026 29.50475 1.000 21.26844 177 ALA A C 1
ATOM 1398 O O . ALA A 1 190 ? -8.24354 16.11629 30.17578 1.000 19.86943 177 ALA A O 1
ATOM 1400 N N . ALA A 1 191 ? -7.39621 17.07991 28.32457 1.000 19.99686 178 ALA A N 1
ATOM 1401 C CA . ALA A 1 191 ? -8.72408 17.37475 27.78351 1.000 20.86071 178 ALA A CA 1
ATOM 1402 C C . ALA A 1 191 ? -9.48167 16.08238 27.51787 1.000 19.63682 178 ALA A C 1
ATOM 1403 O O . ALA A 1 191 ? -10.68299 15.98971 27.79133 1.000 19.90137 178 ALA A O 1
ATOM 1405 N N . ILE A 1 192 ? -8.78083 15.05603 27.04007 1.000 18.39839 179 ILE A N 1
ATOM 1406 C CA . ILE A 1 192 ? -9.42375 13.77834 26.77610 1.000 18.62170 179 ILE A CA 1
ATOM 1407 C C . ILE A 1 192 ? -9.79918 13.09650 28.06512 1.000 16.04748 179 ILE A C 1
ATOM 1408 O O . ILE A 1 192 ? -10.91953 12.57055 28.20084 1.000 17.82932 179 ILE A O 1
ATOM 1413 N N . LEU A 1 193 ? -8.91565 13.09389 29.04080 1.000 17.35229 180 LEU A N 1
ATOM 1414 C CA . LEU A 1 193 ? -9.27526 12.53034 30.34759 1.000 17.12656 180 LEU A CA 1
ATOM 1415 C C . LEU A 1 193 ? -10.43383 13.25709 31.00903 1.000 19.16309 180 LEU A C 1
ATOM 1416 O O . LEU A 1 193 ? -11.24838 12.60230 31.65275 1.000 18.21312 180 LEU A O 1
ATOM 1421 N N . ALA A 1 194 ? -10.60420 14.55414 30.74200 1.000 19.06890 181 ALA A N 1
ATOM 1422 C CA . ALA A 1 194 ? -11.74539 15.30062 31.26887 1.000 20.39671 181 ALA A CA 1
ATOM 1423 C C . ALA A 1 194 ? -13.04347 14.84960 30.59909 1.000 19.46975 181 ALA A C 1
ATOM 1424 O O . ALA A 1 194 ? -14.08521 14.72656 31.26467 1.000 19.36593 181 ALA A O 1
ATOM 1426 N N . GLU A 1 195 ? -12.99830 14.55704 29.30041 1.000 19.23211 182 GLU A N 1
ATOM 1427 C CA . GLU A 1 195 ? -14.15723 14.01771 28.59799 1.000 18.86444 182 GLU A CA 1
ATOM 1428 C C . GLU A 1 195 ? -14.57107 12.68386 29.19820 1.000 18.24257 182 GLU A C 1
ATOM 1429 O O . GLU A 1 195 ? -15.75618 12.41755 29.48453 1.000 17.06341 182 GLU A O 1
ATOM 1435 N N . LEU A 1 196 ? -13.59550 11.80700 29.40842 1.000 17.00662 183 LEU A N 1
ATOM 1436 C CA . LEU A 1 196 ? -13.88506 10.47983 29.92627 1.000 16.73939 183 LEU A CA 1
ATOM 1437 C C . LEU A 1 196 ? -14.43383 10.56428 31.35651 1.000 15.41137 183 LEU A C 1
ATOM 1438 O O . LEU A 1 196 ? -15.31940 9.80112 31.74097 1.000 16.33406 183 LEU A O 1
ATOM 1443 N N . THR A 1 197 ? -13.89713 11.47327 32.14596 1.000 16.05677 184 THR A N 1
ATOM 1444 C CA . THR A 1 197 ? -14.33877 11.68396 33.52544 1.000 13.86314 184 THR A CA 1
ATOM 1445 C C . THR A 1 197 ? -15.76170 12.27014 33.56619 1.000 16.86224 184 THR A C 1
ATOM 1446 O O . THR A 1 197 ? -16.58586 11.83260 34.39339 1.000 15.87303 184 THR A O 1
ATOM 1450 N N . ARG A 1 198 ? -16.06926 13.24618 32.70031 1.000 16.73106 185 ARG A N 1
ATOM 1451 C CA . ARG A 1 198 ? -17.44366 13.80813 32.68441 1.000 17.65101 185 ARG A CA 1
ATOM 1452 C C . ARG A 1 198 ? -18.43924 12.68142 32.46156 1.000 18.09399 185 ARG A C 1
ATOM 1453 O O . ARG A 1 198 ? -19.54900 12.66841 33.04403 1.000 18.28626 185 ARG A O 1
ATOM 1461 N N . ASP A 1 199 ? -18.09261 11.74894 31.58000 1.000 17.21017 186 ASP A N 1
ATOM 1462 C CA . ASP A 1 199 ? -19.00146 10.69750 31.17806 1.000 15.73893 186 ASP A CA 1
ATOM 1463 C C . ASP A 1 199 ? -18.91794 9.44807 32.05274 1.000 13.67072 186 ASP A C 1
ATOM 1464 O O . ASP A 1 199 ? -19.63287 8.46400 31.79306 1.000 16.10083 186 ASP A O 1
ATOM 1469 N N . LYS A 1 200 ? -18.05836 9.46566 33.07765 1.000 13.77004 187 LYS A N 1
ATOM 1470 C CA . LYS A 1 200 ? -17.87863 8.33772 33.98075 1.000 15.36942 187 LYS A CA 1
ATOM 1471 C C . LYS A 1 200 ? -17.46728 7.08422 33.24279 1.000 16.08695 187 LYS A C 1
ATOM 1472 O O . LYS A 1 200 ? -17.82537 5.98149 33.63005 1.000 16.57289 187 LYS A O 1
ATOM 1478 N N . VAL A 1 201 ? -16.66123 7.23554 32.16892 1.000 13.70800 188 VAL A N 1
ATOM 1479 C CA . VAL A 1 201 ? -16.08963 6.07196 31.50442 1.000 13.26023 188 VAL A CA 1
ATOM 1480 C C . VAL A 1 201 ? -15.09839 5.40911 32.45807 1.000 13.39112 188 VAL A C 1
ATOM 1481 O O . VAL A 1 201 ? -14.35623 6.09822 33.18603 1.000 13.87466 188 VAL A O 1
ATOM 1485 N N . ASP A 1 202 ? -15.09067 4.07655 32.46515 1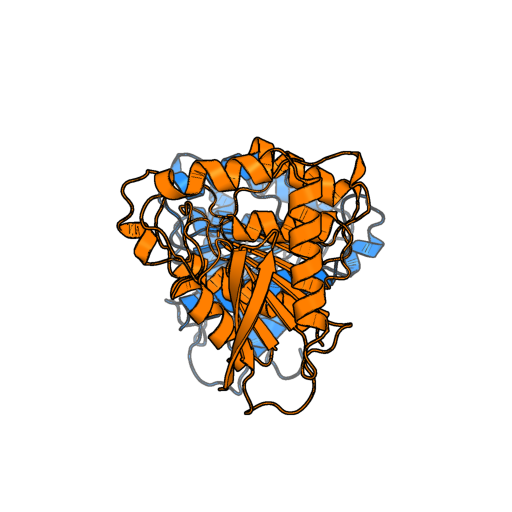.000 12.84224 189 ASP A N 1
ATOM 1486 C CA . ASP A 1 202 ? -14.08873 3.33985 33.26274 1.000 12.76814 189 ASP A CA 1
ATOM 1487 C C . ASP A 1 202 ? -12.75513 3.45399 32.54492 1.000 12.17768 189 ASP A C 1
ATOM 1488 O O . ASP A 1 202 ? -12.50737 2.71757 31.58638 1.000 15.13779 189 ASP A O 1
ATOM 1493 N N . TRP A 1 203 ? -11.93055 4.41211 32.97431 1.000 13.26931 190 TRP A N 1
ATOM 1494 C CA . TRP A 1 203 ? -10.68194 4.71465 32.26540 1.000 12.39875 190 TRP A CA 1
ATOM 1495 C C . TRP A 1 203 ? -9.49949 4.59168 33.21217 1.000 13.20475 190 TRP A C 1
ATOM 1496 O O . TRP A 1 203 ? -9.62428 4.82942 34.41841 1.000 13.06781 190 TRP A O 1
ATOM 1507 N N . GLN A 1 204 ? -8.35935 4.19933 32.61061 1.000 10.72044 191 GLN A N 1
ATOM 1508 C CA . GLN A 1 204 ? -7.05842 4.20209 33.27685 1.000 10.84852 191 GLN A CA 1
ATOM 1509 C C . GLN A 1 204 ? -6.04884 4.83220 32.36197 1.000 11.01814 191 GLN A C 1
ATOM 1510 O O . GLN A 1 204 ? -6.09585 4.60925 31.14467 1.000 12.31012 191 GLN A O 1
ATOM 1516 N N . LEU A 1 205 ? -5.09496 5.55796 32.96537 1.000 12.17184 192 LEU A N 1
ATOM 1517 C CA . LEU A 1 205 ? -3.90629 6.00800 32.25518 1.000 12.12741 192 LEU A CA 1
ATOM 1518 C C . LEU A 1 205 ? -2.70246 5.32666 32.87752 1.000 12.25458 192 LEU A C 1
ATOM 1519 O O . LEU A 1 205 ? -2.49578 5.41774 34.10819 1.000 12.83837 192 LEU A O 1
ATOM 1524 N N . LEU A 1 206 ? -1.91328 4.64802 32.07554 1.000 11.70362 193 LEU A N 1
ATOM 1525 C CA . LEU A 1 206 ? -0.62237 4.11495 32.50954 1.000 11.69646 193 LEU A CA 1
ATOM 1526 C C . LEU A 1 206 ? 0.42253 4.94131 31.82851 1.000 10.79360 193 LEU A C 1
ATOM 1527 O O . LEU A 1 206 ? 0.60955 4.77956 30.60098 1.000 12.38191 193 LEU A O 1
ATOM 1532 N N A SER A 1 207 ? 1.09464 5.79939 32.56743 0.633 12.08011 194 SER A N 1
ATOM 1533 N N B SER A 1 207 ? 1.08967 5.81108 32.58162 0.367 12.12225 194 SER A N 1
ATOM 1534 C CA A SER A 1 207 ? 2.10771 6.68780 32.02621 0.633 11.89439 194 SER A CA 1
ATOM 1535 C CA B SER A 1 207 ? 2.12273 6.68954 32.05672 0.367 11.89977 194 SER A CA 1
ATOM 1536 C C A SER A 1 207 ? 3.49577 6.24497 32.44858 0.633 12.79443 194 SER A C 1
ATOM 1537 C C B SER A 1 207 ? 3.48599 6.11242 32.42485 0.367 12.73320 194 SER A C 1
ATOM 1538 O O A SER A 1 207 ? 3.77230 6.12421 33.65210 0.633 13.03321 194 SER A O 1
ATOM 1539 O O B SER A 1 207 ? 3.71973 5.68066 33.56252 0.367 13.18212 194 SER A O 1
ATOM 1544 N N . HIS A 1 208 ? 4.39769 6.10543 31.46693 1.000 12.49235 195 HIS A N 1
ATOM 1545 C CA . HIS A 1 208 ? 5.73549 5.54218 31.66815 1.000 12.88228 195 HIS A CA 1
ATOM 1546 C C . HIS A 1 208 ? 6.75783 6.65182 31.65649 1.000 14.25914 195 HIS A C 1
ATOM 1547 O O . HIS A 1 208 ? 6.95796 7.32027 30.62850 1.000 16.28356 195 HIS A O 1
ATOM 1554 N N . GLY A 1 209 ? 7.48848 6.78574 32.75387 1.000 13.70913 196 GLY A N 1
ATOM 1555 C CA . GLY A 1 209 ? 8.55806 7.77331 32.81990 1.000 14.91823 196 GLY A CA 1
ATOM 1556 C C . GLY A 1 209 ? 9.65191 7.48293 31.81788 1.000 15.81310 196 GLY A C 1
ATOM 1557 O O . GLY A 1 209 ? 10.01831 6.33607 31.55742 1.000 16.44548 196 GLY A O 1
ATOM 1558 N N . ASN A 1 210 ? 10.19749 8.56603 31.28185 1.000 16.03835 197 ASN A N 1
ATOM 1559 C CA . ASN A 1 210 ? 11.36967 8.54326 30.39159 1.000 16.96949 197 ASN A CA 1
ATOM 1560 C C . ASN A 1 210 ? 11.11333 7.83690 29.06754 1.000 18.80773 197 ASN A C 1
ATOM 1561 O O . ASN A 1 210 ? 12.04926 7.33127 28.40138 1.000 20.75172 197 ASN A O 1
ATOM 1566 N N . VAL A 1 211 ? 9.86441 7.72496 28.67869 1.000 15.60940 198 VAL A N 1
ATOM 1567 C CA . VAL A 1 211 ? 9.43561 6.94527 27.51591 1.000 16.20137 198 VAL A CA 1
ATOM 1568 C C . VAL A 1 211 ? 8.74690 7.90274 26.54479 1.000 15.15783 198 VAL A C 1
ATOM 1569 O O . VAL A 1 211 ? 8.05859 8.86031 26.94380 1.000 15.94669 198 VAL A O 1
ATOM 1573 N N . VAL A 1 212 ? 9.00717 7.69148 25.23082 1.000 17.38394 199 VAL A N 1
ATOM 1574 C CA . VAL A 1 212 ? 8.55609 8.58569 24.15761 1.000 17.32005 199 VAL A CA 1
ATOM 1575 C C . VAL A 1 212 ? 7.60051 7.82373 23.23349 1.000 16.85495 199 VAL A C 1
ATOM 1576 O O . VAL A 1 212 ? 6.92299 6.87552 23.64404 1.000 16.83527 199 VAL A O 1
ATOM 1580 N N . HIS A 1 213 ? 7.51542 8.23450 21.95178 1.000 17.69096 200 HIS A N 1
ATOM 1581 C CA . HIS A 1 213 ? 6.53201 7.62984 21.03854 1.000 16.16603 200 HIS A CA 1
ATOM 1582 C C . HIS A 1 213 ? 7.08703 6.30381 20.46954 1.000 16.35266 200 HIS A C 1
ATOM 1583 O O . HIS A 1 213 ? 8.29813 6.01878 20.52147 1.000 17.01406 200 HIS A O 1
ATOM 1590 N N A SER A 1 214 ? 6.16626 5.44632 20.00261 0.635 16.95036 201 SER A N 1
ATOM 1591 N N B SER A 1 214 ? 6.16088 5.45738 20.01178 0.365 16.98165 201 SER A N 1
ATOM 1592 C CA A SER A 1 214 ? 6.51666 4.18686 19.31239 0.635 17.03672 201 SER A CA 1
ATOM 1593 C CA B SER A 1 214 ? 6.49180 4.20358 19.32724 0.365 17.06552 201 SER A CA 1
ATOM 1594 C C A SER A 1 214 ? 7.24187 3.20027 20.21768 0.635 16.72647 201 SER A C 1
ATOM 1595 C C B SER A 1 214 ? 7.25180 3.23446 20.22365 0.365 16.70375 201 SER A C 1
ATOM 1596 O O A SER A 1 214 ? 8.00586 2.34940 19.76255 0.635 16.83227 201 SER A O 1
ATOM 1597 O O B SER A 1 214 ? 8.08413 2.45569 19.75848 0.365 16.83011 201 SER A O 1
ATOM 1602 N N . PHE A 1 215 ? 6.93933 3.23858 21.52409 1.000 14.71889 202 PHE A N 1
ATOM 1603 C CA . PHE A 1 215 ? 7.70089 2.45018 22.48982 1.000 14.54030 202 PHE A CA 1
ATOM 1604 C C . PHE A 1 215 ? 7.46293 0.94461 22.38085 1.000 14.08108 202 PHE A C 1
ATOM 1605 O O . PHE A 1 215 ? 8.24913 0.17805 22.94261 1.000 15.41921 202 PHE A O 1
ATOM 1613 N N . THR A 1 216 ? 6.44511 0.51042 21.61591 1.000 14.33905 203 THR A N 1
ATOM 1614 C CA . THR A 1 216 ? 6.23937 -0.92483 21.42485 1.000 14.71329 203 THR A CA 1
ATOM 1615 C C . THR A 1 216 ? 6.85579 -1.44903 20.13974 1.000 15.41516 203 THR A C 1
ATOM 1616 O O . THR A 1 216 ? 6.74333 -2.64283 19.89620 1.000 18.77833 203 THR A O 1
ATOM 1620 N N . ASN A 1 217 ? 7.40677 -0.60044 19.31883 1.000 16.27855 204 ASN A N 1
ATOM 1621 C CA . ASN A 1 217 ? 7.89209 -1.06135 18.02030 1.000 18.19257 204 ASN A CA 1
ATOM 1622 C C . ASN A 1 217 ? 9.42303 -1.07460 17.99893 1.000 18.27777 204 ASN A C 1
ATOM 1623 O O . ASN A 1 217 ? 10.05339 -0.01396 18.05861 1.000 18.68881 204 ASN A O 1
ATOM 1628 N N . PRO A 1 218 ? 10.05935 -2.22867 17.97204 1.000 19.67102 205 PRO A N 1
ATOM 1629 C CA . PRO A 1 218 ? 11.53111 -2.22329 17.96635 1.000 23.71013 205 PRO A CA 1
ATOM 1630 C C . PRO A 1 218 ? 12.10388 -1.46129 16.74624 1.000 21.91080 205 PRO A C 1
ATOM 1631 O O . PRO A 1 218 ? 13.20590 -0.91057 16.92570 1.000 24.94999 205 PRO A O 1
ATOM 1635 N N . ASP A 1 219 ? 11.36931 -1.29610 15.61936 1.000 23.55127 206 ASP A N 1
ATOM 1636 C CA . ASP A 1 219 ? 11.90988 -0.49690 14.50215 1.000 27.43953 206 ASP A CA 1
ATOM 1637 C C . ASP A 1 219 ? 12.07826 0.97822 14.87453 1.000 24.88383 206 ASP A C 1
ATOM 1638 O O . ASP A 1 219 ? 12.75558 1.72352 14.17061 1.000 26.56729 206 ASP A O 1
ATOM 1643 N N . ALA A 1 220 ? 11.45309 1.42483 15.95934 1.000 20.72177 207 ALA A N 1
ATOM 1644 C CA . ALA A 1 220 ? 11.44776 2.84480 16.28625 1.000 22.11495 207 ALA A CA 1
ATOM 1645 C C . ALA A 1 220 ? 12.86282 3.32372 16.49628 1.000 24.78573 207 ALA A C 1
ATOM 1646 O O . ALA A 1 220 ? 13.15831 4.48467 16.21178 1.000 27.51267 207 ALA A O 1
ATOM 1648 N N . ASP A 1 221 ? 13.75099 2.42460 16.96064 1.000 22.10464 208 ASP A N 1
ATOM 1649 C CA . ASP A 1 221 ? 15.10273 2.81046 17.30426 1.000 23.09247 208 ASP A CA 1
ATOM 1650 C C . ASP A 1 221 ? 15.90894 3.23945 16.07583 1.000 23.15924 208 ASP A C 1
ATOM 1651 O O . ASP A 1 221 ? 16.90790 3.96747 16.24571 1.000 28.96989 208 ASP A O 1
ATOM 1656 N N . ALA A 1 222 ? 15.51345 2.79249 14.87645 1.000 24.99795 209 ALA A N 1
ATOM 1657 C CA . ALA A 1 222 ? 16.22294 3.03198 13.62276 1.000 28.05410 209 ALA A CA 1
ATOM 1658 C C . ALA A 1 222 ? 15.62178 4.18643 12.83146 1.000 27.81387 209 ALA A C 1
ATOM 1659 O O . ALA A 1 222 ? 16.16310 4.50805 11.75441 1.000 34.56902 209 ALA A O 1
ATOM 1661 N N . ARG A 1 223 ? 14.58844 4.85098 13.35110 1.000 30.67221 210 ARG A N 1
ATOM 1662 C CA . ARG A 1 223 ? 13.97945 5.97412 12.63729 1.000 36.76069 210 ARG A CA 1
ATOM 1663 C C . ARG A 1 223 ? 14.80721 7.24900 12.65308 1.000 43.60194 210 ARG A C 1
ATOM 1664 O O . ARG A 1 223 ? 14.54694 8.15476 11.84325 1.000 44.29493 210 ARG A O 1
ATOM 1672 N N . GLY A 1 224 ? 15.84062 7.30117 13.47992 1.000 40.01352 211 GLY A N 1
ATOM 1673 C CA . GLY A 1 224 ? 16.72254 8.45531 13.54182 1.000 45.46330 211 GLY A CA 1
ATOM 1674 C C . GLY A 1 224 ? 16.07754 9.67379 14.14143 1.000 47.53548 211 GLY A C 1
ATOM 1675 O O . GLY A 1 224 ? 16.55548 10.79509 13.93852 1.000 48.42908 211 GLY A O 1
ATOM 1676 N N . ALA A 1 225 ? 14.98606 9.48703 14.86846 1.000 45.92197 212 ALA A N 1
ATOM 1677 C CA . ALA A 1 225 ? 14.15731 10.60177 15.22996 1.000 49.13141 212 ALA A CA 1
ATOM 1678 C C . ALA A 1 225 ? 14.06860 10.71405 16.74084 1.000 42.01294 212 ALA A C 1
ATOM 1679 O O . ALA A 1 225 ? 13.71070 9.73158 17.43919 1.000 31.09927 212 ALA A O 1
ATOM 1681 N N . PRO A 1 226 ? 14.41606 11.88239 17.27365 1.000 45.76056 213 PRO A N 1
ATOM 1682 C CA . PRO A 1 226 ? 13.99041 12.23482 18.62400 1.000 40.73123 213 PRO A CA 1
ATOM 1683 C C . PRO A 1 226 ? 12.47844 12.11146 18.69394 1.000 37.60648 213 PRO A C 1
ATOM 1684 O O . PRO A 1 226 ? 11.74920 12.35911 17.72382 1.000 36.11349 213 PRO A O 1
ATOM 1688 N N . GLY A 1 227 ? 12.02564 11.64115 19.81246 1.000 38.13114 214 GLY A N 1
ATOM 1689 C CA . GLY A 1 227 ? 10.64086 11.38017 19.95434 1.000 26.73851 214 GLY A CA 1
ATOM 1690 C C . GLY A 1 227 ? 10.24061 9.95648 19.68283 1.000 23.00805 214 GLY A C 1
ATOM 1691 O O . GLY A 1 227 ? 9.18217 9.59732 20.12313 1.000 20.81376 214 GLY A O 1
ATOM 1692 N N . PHE A 1 228 ? 11.05317 9.11950 19.03680 1.000 24.06681 215 PHE A N 1
ATOM 1693 C CA . PHE A 1 228 ? 10.72021 7.71779 18.76408 1.000 22.20212 215 PHE A CA 1
ATOM 1694 C C . PHE A 1 228 ? 11.79611 6.82533 19.36493 1.000 22.98434 215 PHE A C 1
ATOM 1695 O O . PHE A 1 228 ? 12.96919 6.99933 19.04340 1.000 23.23989 215 PHE A O 1
ATOM 1703 N N . ALA A 1 229 ? 11.40437 5.84998 20.19109 1.000 18.90050 216 ALA A N 1
ATOM 1704 C CA . ALA A 1 229 ? 12.37593 4.90863 20.79779 1.000 17.93715 216 ALA A CA 1
ATOM 1705 C C . ALA A 1 229 ? 11.61224 3.70405 21.33896 1.000 15.74829 216 ALA A C 1
ATOM 1706 O O . ALA A 1 229 ? 10.55591 3.88573 21.98353 1.000 16.81541 216 ALA A O 1
ATOM 1708 N N . TYR A 1 230 ? 12.07228 2.48701 21.01007 1.000 17.40847 217 TYR A N 1
ATOM 1709 C CA . TYR A 1 230 ? 11.53072 1.28636 21.64515 1.000 16.23927 217 TYR A CA 1
ATOM 1710 C C . TYR A 1 230 ? 11.88224 1.29835 23.12374 1.000 15.20831 217 TYR A C 1
ATOM 1711 O O . TYR A 1 230 ? 13.00825 1.62476 23.50989 1.000 17.51355 217 TYR A O 1
ATOM 1720 N N . ASN A 1 231 ? 10.95322 0.84747 23.94468 1.000 16.78929 218 ASN A N 1
ATOM 1721 C CA . ASN A 1 231 ? 11.27059 0.66756 25.37137 1.000 16.49373 218 ASN A CA 1
ATOM 1722 C C . ASN A 1 231 ? 10.69467 -0.67408 25.79389 1.000 15.47085 218 ASN A C 1
ATOM 1723 O O . ASN A 1 231 ? 9.46297 -0.82817 25.91500 1.000 15.09013 218 ASN A O 1
ATOM 1728 N N . ALA A 1 232 ? 11.55793 -1.63787 26.06956 1.000 18.48871 219 ALA A N 1
ATOM 1729 C CA . ALA A 1 232 ? 11.06383 -2.98805 26.28886 1.000 16.75934 219 ALA A CA 1
ATOM 1730 C C . ALA A 1 232 ? 10.24534 -3.06689 27.56267 1.000 16.23986 219 ALA A C 1
ATOM 1731 O O . ALA A 1 232 ? 9.21759 -3.76465 27.57091 1.000 17.35853 219 ALA A O 1
ATOM 1733 N N . GLY A 1 233 ? 10.62545 -2.32488 28.61535 1.000 17.64589 220 GLY A N 1
ATOM 1734 C CA . GLY A 1 233 ? 9.86156 -2.36487 29.85129 1.000 15.82038 220 GLY A CA 1
ATOM 1735 C C . GLY A 1 233 ? 8.46216 -1.79150 29.65237 1.000 14.64603 220 GLY A C 1
ATOM 1736 O O . GLY A 1 233 ? 7.45545 -2.35194 30.10871 1.000 17.22321 220 GLY A O 1
ATOM 1737 N N . ALA A 1 234 ? 8.36815 -0.62272 29.03096 1.000 14.40834 221 ALA A N 1
ATOM 1738 C CA . ALA A 1 234 ? 7.06252 -0.00291 28.83431 1.000 14.54915 221 ALA A CA 1
ATOM 1739 C C . ALA A 1 234 ? 6.19256 -0.86370 27.93004 1.000 14.43122 221 ALA A C 1
ATOM 1740 O O . ALA A 1 234 ? 4.96057 -0.96667 28.14732 1.000 15.36600 221 ALA A O 1
ATOM 1742 N N . ASP A 1 235 ? 6.78673 -1.49546 26.92553 1.000 15.15029 222 ASP A N 1
ATOM 1743 C CA . ASP A 1 235 ? 6.02906 -2.40615 26.06558 1.000 15.88885 222 ASP A CA 1
ATOM 1744 C C . ASP A 1 235 ? 5.45801 -3.55446 26.91346 1.000 15.19665 222 ASP A C 1
ATOM 1745 O O . ASP A 1 235 ? 4.24577 -3.82919 26.89664 1.000 16.09290 222 ASP A O 1
ATOM 1750 N N . ARG A 1 236 ? 6.32189 -4.28434 27.63364 1.000 17.03465 223 ARG A N 1
ATOM 1751 C CA . ARG A 1 236 ? 5.87484 -5.41998 28.44460 1.000 16.48285 223 ARG A CA 1
ATOM 1752 C C . ARG A 1 236 ? 4.81438 -5.02015 29.47404 1.000 16.70696 223 ARG A C 1
ATOM 1753 O O . ARG A 1 236 ? 3.79596 -5.71664 29.61163 1.000 15.89527 223 ARG A O 1
ATOM 1761 N N . ARG A 1 237 ? 5.01201 -3.89355 30.16185 1.000 14.68870 224 ARG A N 1
ATOM 1762 C CA . ARG A 1 237 ? 4.06465 -3.49579 31.21479 1.000 14.78800 224 ARG A CA 1
ATOM 1763 C C . ARG A 1 237 ? 2.72917 -3.06767 30.60258 1.000 13.52390 224 ARG A C 1
ATOM 1764 O O . ARG A 1 237 ? 1.68613 -3.42098 31.14796 1.000 15.03331 224 ARG A O 1
ATOM 1772 N N . SER A 1 238 ? 2.74464 -2.39347 29.43764 1.000 13.59451 225 SER A N 1
ATOM 1773 C CA . SER A 1 238 ? 1.49622 -1.96622 28.78810 1.000 12.58358 225 SER A CA 1
ATOM 1774 C C . SER A 1 238 ? 0.74259 -3.17468 28.22924 1.000 15.29666 225 SER A C 1
ATOM 1775 O O . SER A 1 238 ? -0.46850 -3.30399 28.38403 1.000 14.43248 225 SER A O 1
ATOM 1778 N N . TRP A 1 239 ? 1.48241 -4.12466 27.67766 1.000 15.39624 226 TRP A N 1
ATOM 1779 C CA . TRP A 1 239 ? 0.83797 -5.31726 27.15448 1.000 15.03069 226 TRP A CA 1
ATOM 1780 C C . TRP A 1 239 ? 0.19575 -6.14441 28.27381 1.000 14.91291 226 TRP A C 1
ATOM 1781 O O . TRP A 1 239 ? -0.91417 -6.68110 28.11065 1.000 15.61302 226 TRP A O 1
ATOM 1792 N N . ALA A 1 240 ? 0.89203 -6.26494 29.42806 1.000 14.54506 227 ALA A N 1
ATOM 1793 C CA . ALA A 1 240 ? 0.27179 -6.94957 30.57275 1.000 13.05653 227 ALA A CA 1
ATOM 1794 C C . ALA A 1 240 ? -0.95189 -6.23672 31.10512 1.000 14.04754 227 ALA A C 1
ATOM 1795 O O . ALA A 1 240 ? -1.94361 -6.91829 31.41647 1.000 15.84154 227 ALA A O 1
ATOM 1797 N N . ALA A 1 241 ? -0.96453 -4.89796 31.14811 1.000 13.38860 228 ALA A N 1
ATOM 1798 C CA . ALA A 1 241 ? -2.17883 -4.16505 31.54152 1.000 15.18668 228 ALA A CA 1
ATOM 1799 C C . ALA A 1 241 ? -3.32375 -4.39215 30.55271 1.000 12.06706 228 ALA A C 1
ATOM 1800 O O . ALA A 1 241 ? -4.47673 -4.56600 30.96819 1.000 14.59787 228 ALA A O 1
ATOM 1802 N N . MET A 1 242 ? -3.03696 -4.40806 29.24117 1.000 13.73872 229 MET A N 1
ATOM 1803 C CA . MET A 1 242 ? -4.05301 -4.79785 28.26527 1.000 13.40804 229 MET A CA 1
ATOM 1804 C C . MET A 1 242 ? -4.62287 -6.17002 28.52512 1.000 14.03205 229 MET A C 1
ATOM 1805 O O . MET A 1 242 ? -5.84555 -6.36201 28.48532 1.000 13.74456 229 MET A O 1
ATOM 1810 N N . GLN A 1 243 ? -3.74303 -7.16457 28.73242 1.000 14.57057 230 GLN A N 1
ATOM 1811 C CA . GLN A 1 243 ? -4.22328 -8.51226 29.00288 1.000 15.80131 230 GLN A CA 1
ATOM 1812 C C . GLN A 1 243 ? -5.09284 -8.54634 30.22576 1.000 14.34210 230 GLN A C 1
ATOM 1813 O O . GLN A 1 243 ? -6.07988 -9.27946 30.24107 1.000 16.66445 230 GLN A O 1
ATOM 1819 N N . GLY A 1 244 ? -4.74280 -7.80297 31.27905 1.000 15.68350 231 GLY A N 1
ATOM 1820 C CA . GLY A 1 244 ? -5.59381 -7.77910 32.46126 1.000 15.63136 231 GLY A CA 1
ATOM 1821 C C . GLY A 1 244 ? -6.97556 -7.19519 32.15680 1.000 15.20247 231 GLY A C 1
ATOM 1822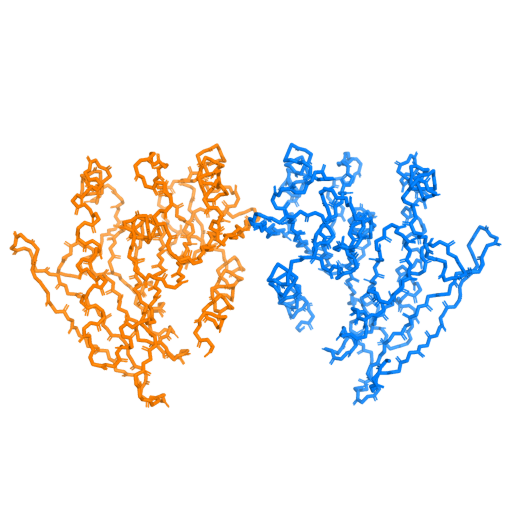 O O . GLY A 1 244 ? -8.01067 -7.69515 32.63409 1.000 15.69989 231 GLY A O 1
ATOM 1823 N N . LEU A 1 245 ? -7.02927 -6.10965 31.38536 1.000 14.74113 232 LEU A N 1
ATOM 1824 C CA . LEU A 1 245 ? -8.32581 -5.51685 31.04600 1.000 14.03785 232 LEU A CA 1
ATOM 1825 C C . LEU A 1 245 ? -9.19634 -6.48852 30.25378 1.000 14.57115 232 LEU A C 1
ATOM 1826 O O . LEU A 1 245 ? -10.40713 -6.63677 30.51077 1.000 15.51439 232 LEU A O 1
ATOM 1831 N N . PHE A 1 246 ? -8.57714 -7.14265 29.25849 1.000 14.42833 233 PHE A N 1
ATOM 1832 C CA . PHE A 1 246 ? -9.35121 -8.08983 28.46002 1.000 16.01776 233 PHE A CA 1
ATOM 1833 C C . PHE A 1 246 ? -9.80382 -9.26788 29.32031 1.000 16.60217 233 PHE A C 1
ATOM 1834 O O . PHE A 1 246 ? -10.93289 -9.76874 29.13434 1.000 18.01146 233 PHE A O 1
ATOM 1842 N N . ALA A 1 247 ? -8.97312 -9.72220 30.25461 1.000 18.69955 234 ALA A N 1
ATOM 1843 C CA . ALA A 1 247 ? -9.40834 -10.79961 31.12997 1.000 19.27258 234 ALA A CA 1
ATOM 1844 C C . ALA A 1 247 ? -10.60068 -10.39986 31.97985 1.000 19.81958 234 ALA A C 1
ATOM 1845 O O . ALA A 1 247 ? -11.49202 -11.23243 32.19522 1.000 22.41431 234 ALA A O 1
ATOM 1847 N N . GLU A 1 248 ? -10.72459 -9.12699 32.36101 1.000 17.77947 235 GLU A N 1
ATOM 1848 C CA . GLU A 1 248 ? -11.89679 -8.66663 33.10511 1.000 19.03848 235 GLU A CA 1
ATOM 1849 C C . GLU A 1 248 ? -13.14905 -8.66345 32.24609 1.000 20.61564 235 GLU A C 1
ATOM 1850 O O . GLU A 1 248 ? -14.19918 -9.17558 32.65283 1.000 21.42608 235 GLU A O 1
ATOM 1856 N N . VAL A 1 249 ? -13.08369 -8.09353 31.03820 1.000 17.56047 236 VAL A N 1
ATOM 1857 C CA . VAL A 1 249 ? -14.31133 -7.87885 30.27770 1.000 18.66246 236 VAL A CA 1
ATOM 1858 C C . VAL A 1 249 ? -14.76327 -9.13185 29.59826 1.000 20.55020 236 VAL A C 1
ATOM 1859 O O . VAL A 1 249 ? -15.95739 -9.25065 29.23515 1.000 21.93100 236 VAL A O 1
ATOM 1863 N N . PHE A 1 250 ? -13.86320 -10.06064 29.33698 1.000 18.40110 237 PHE A N 1
ATOM 1864 C CA . PHE A 1 250 ? -14.21702 -11.27978 28.65381 1.000 20.97719 237 PHE A CA 1
ATOM 1865 C C . PHE A 1 250 ? -14.31394 -12.47838 29.58337 1.000 27.28779 237 PHE A C 1
ATOM 1866 O O . PHE A 1 250 ? -14.48766 -13.60546 29.10924 1.000 32.21883 237 PHE A O 1
ATOM 1874 N N . ALA A 1 251 ? -14.34188 -12.24646 30.88637 1.000 28.75528 238 ALA A N 1
ATOM 1875 C CA . ALA A 1 251 ? -14.52561 -13.32308 31.86707 1.000 32.41121 238 ALA A CA 1
ATOM 1876 C C . ALA A 1 251 ? -15.88238 -14.03085 31.74466 1.000 40.70584 238 ALA A C 1
ATOM 1877 O O . ALA A 1 251 ? -16.83413 -13.52511 31.10528 1.000 40.18758 238 ALA A O 1
ATOM 1879 N N . MET B 1 14 ? 0.95186 -20.51891 57.05701 1.000 43.50327 1 MET B N 1
ATOM 1880 C CA . MET B 1 14 ? 1.24234 -19.10847 57.37483 1.000 41.41252 1 MET B CA 1
ATOM 1881 C C . MET B 1 14 ? 1.74824 -18.85872 58.78742 1.000 42.13804 1 MET B C 1
ATOM 1882 O O . MET B 1 14 ? 1.11184 -19.23750 59.75777 1.000 45.20535 1 MET B O 1
ATOM 1887 N N . HIS B 1 15 ? 2.88542 -18.19274 58.89873 1.000 39.38925 2 HIS B N 1
ATOM 1888 C CA . HIS B 1 15 ? 3.44938 -17.83044 60.18758 1.000 39.31167 2 HIS B CA 1
ATOM 1889 C C . HIS B 1 15 ? 3.30884 -16.32939 60.35942 1.000 35.65128 2 HIS B C 1
ATOM 1890 O O . HIS B 1 15 ? 3.65238 -15.56428 59.44999 1.000 31.45312 2 HIS B O 1
ATOM 1897 N N . GLN B 1 16 ? 2.76910 -15.91296 61.50252 1.000 35.65643 3 GLN B N 1
ATOM 1898 C CA . GLN B 1 16 ? 2.64274 -14.50628 61.86710 1.000 30.34624 3 GLN B CA 1
ATOM 1899 C C . GLN B 1 16 ? 3.37824 -14.29035 63.18103 1.000 32.76637 3 GLN B C 1
ATOM 1900 O O . GLN B 1 16 ? 3.04160 -14.90226 64.20277 1.000 34.67714 3 GLN B O 1
ATOM 1906 N N . GLN B 1 17 ? 4.38018 -13.43125 63.16543 1.000 30.30886 4 GLN B N 1
ATOM 1907 C CA . GLN B 1 17 ? 5.23786 -13.28182 64.33261 1.000 34.10758 4 GLN B CA 1
ATOM 1908 C C . GLN B 1 17 ? 5.29566 -11.80240 64.68282 1.000 28.89114 4 GLN B C 1
ATOM 1909 O O . GLN B 1 17 ? 5.64720 -10.99219 63.80425 1.000 27.24459 4 GLN B O 1
ATOM 1915 N N . PRO B 1 18 ? 4.98011 -11.40997 65.91545 1.000 28.68140 5 PRO B N 1
ATOM 1916 C CA . PRO B 1 18 ? 5.20041 -10.02082 66.34922 1.000 25.84807 5 PRO B CA 1
ATOM 1917 C C . PRO B 1 18 ? 6.69422 -9.73727 66.45378 1.000 26.48615 5 PRO B C 1
ATOM 1918 O O . PRO B 1 18 ? 7.48155 -10.61899 66.80544 1.000 31.96953 5 PRO B O 1
ATOM 1922 N N . ILE B 1 19 ? 7.09881 -8.51144 66.11637 1.000 26.18976 6 ILE B N 1
ATOM 1923 C CA . ILE B 1 19 ? 8.50786 -8.07756 66.24638 1.000 23.26392 6 ILE B CA 1
ATOM 1924 C C . ILE B 1 19 ? 8.47999 -6.74364 66.99455 1.000 25.62549 6 ILE B C 1
ATOM 1925 O O . ILE B 1 19 ? 7.97315 -5.73952 66.46085 1.000 25.59091 6 ILE B O 1
ATOM 1930 N N . GLU B 1 20 ? 8.98385 -6.72802 68.23223 1.000 27.59043 7 GLU B N 1
ATOM 1931 C CA . GLU B 1 20 ? 8.87813 -5.55266 69.08240 1.000 27.44888 7 GLU B CA 1
ATOM 1932 C C . GLU B 1 20 ? 10.16109 -4.71821 69.03037 1.000 29.23958 7 GLU B C 1
ATOM 1933 O O . GLU B 1 20 ? 11.27537 -5.25281 68.99282 1.000 29.31213 7 GLU B O 1
ATOM 1939 N N . THR B 1 21 ? 9.98463 -3.39786 69.03231 1.000 27.62467 8 THR B N 1
ATOM 1940 C CA . THR B 1 21 ? 11.07123 -2.43445 69.15164 1.000 27.51525 8 THR B CA 1
ATOM 1941 C C . THR B 1 21 ? 10.62674 -1.34660 70.12063 1.000 25.04464 8 THR B C 1
ATOM 1942 O O . THR B 1 21 ? 9.46030 -1.28793 70.49281 1.000 28.49857 8 THR B O 1
ATOM 1946 N N . THR B 1 22 ? 11.55414 -0.46371 70.51671 1.000 27.06224 9 THR B N 1
ATOM 1947 C CA . THR B 1 22 ? 11.21792 0.81566 71.13821 1.000 27.78126 9 THR B CA 1
ATOM 1948 C C . THR B 1 22 ? 11.83957 1.98564 70.37854 1.000 28.11965 9 THR B C 1
ATOM 1949 O O . THR B 1 22 ? 12.87755 1.85874 69.70973 1.000 29.6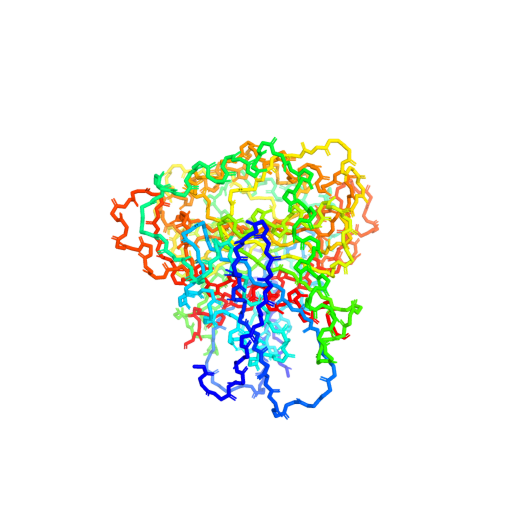3414 9 THR B O 1
ATOM 1953 N N . GLU B 1 23 ? 11.12883 3.10694 70.37284 1.000 30.17924 10 GLU B N 1
ATOM 1954 C CA . GLU B 1 23 ? 11.57977 4.29925 69.66540 1.000 34.26057 10 GLU B CA 1
ATOM 1955 C C . GLU B 1 23 ? 11.41507 5.42584 70.66953 1.000 36.20445 10 GLU B C 1
ATOM 1956 O O . GLU B 1 23 ? 10.27681 5.79544 71.00290 1.000 38.62799 10 GLU B O 1
ATOM 1962 N N A ASN B 1 24 ? 12.53507 5.95519 71.16532 0.568 38.36010 11 ASN B N 1
ATOM 1963 N N B ASN B 1 24 ? 12.53835 5.94859 71.16418 0.432 38.33771 11 ASN B N 1
ATOM 1964 C CA A ASN B 1 24 ? 12.52233 6.96791 72.22916 0.568 40.16197 11 ASN B CA 1
ATOM 1965 C CA B ASN B 1 24 ? 12.53062 6.95195 72.23275 0.432 40.15039 11 ASN B CA 1
ATOM 1966 C C A ASN B 1 24 ? 11.72495 6.50095 73.44926 0.568 37.73615 11 ASN B C 1
ATOM 1967 C C B ASN B 1 24 ? 11.67530 6.49629 73.41623 0.432 37.75817 11 ASN B C 1
ATOM 1968 O O A ASN B 1 24 ? 11.05267 7.29558 74.10076 0.568 37.40210 11 ASN B O 1
ATOM 1969 O O B ASN B 1 24 ? 10.92658 7.27686 74.00419 0.432 36.87541 11 ASN B O 1
ATOM 1978 N N . GLY B 1 25 ? 11.76597 5.20327 73.74682 1.000 33.26138 12 GLY B N 1
ATOM 1979 C CA . GLY B 1 25 ? 11.00349 4.62917 74.83650 1.000 29.60040 12 GLY B CA 1
ATOM 1980 C C . GLY B 1 25 ? 9.61065 4.11853 74.52300 1.000 36.38462 12 GLY B C 1
ATOM 1981 O O . GLY B 1 25 ? 9.02241 3.43815 75.37438 1.000 42.75558 12 GLY B O 1
ATOM 1982 N N . GLN B 1 26 ? 9.05409 4.43442 73.36410 1.000 34.82176 13 GLN B N 1
ATOM 1983 C CA . GLN B 1 26 ? 7.71366 3.95635 72.99851 1.000 30.66077 13 GLN B CA 1
ATOM 1984 C C . GLN B 1 26 ? 7.81640 2.55364 72.39956 1.000 28.72783 13 GLN B C 1
ATOM 1985 O O . GLN B 1 26 ? 8.57488 2.36184 71.45567 1.000 30.05109 13 GLN B O 1
ATOM 1991 N N . ARG B 1 27 ? 7.01985 1.59120 72.90321 1.000 28.76765 14 ARG B N 1
ATOM 1992 C CA . ARG B 1 27 ? 6.99544 0.24786 72.31590 1.000 28.88599 14 ARG B CA 1
ATOM 1993 C C . ARG B 1 27 ? 6.21328 0.20634 70.98978 1.000 26.59342 14 ARG B C 1
ATOM 1994 O O . ARG B 1 27 ? 5.04259 0.61900 70.92827 1.000 28.57632 14 ARG B O 1
ATOM 2002 N N . HIS B 1 28 ? 6.81682 -0.37874 69.94851 1.000 26.24492 15 HIS B N 1
ATOM 2003 C CA . HIS B 1 28 ? 6.16485 -0.63657 68.66815 1.000 25.11505 15 HIS B CA 1
ATOM 2004 C C . HIS B 1 28 ? 6.08431 -2.13811 68.44803 1.000 26.10451 15 HIS B C 1
ATOM 2005 O O . HIS B 1 28 ? 7.00878 -2.86449 68.81276 1.000 27.42697 15 HIS B O 1
ATOM 2012 N N . ILE B 1 29 ? 4.97131 -2.61732 67.92079 1.000 24.27147 16 ILE B N 1
ATOM 2013 C CA . ILE B 1 29 ? 4.74855 -4.04912 67.69622 1.000 25.10809 16 ILE B CA 1
ATOM 2014 C C . ILE B 1 29 ? 4.41147 -4.25923 66.21880 1.000 22.61342 16 ILE B C 1
ATOM 2015 O O . ILE B 1 29 ? 3.25305 -4.17812 65.77791 1.000 23.14689 16 ILE B O 1
ATOM 2020 N N . HIS B 1 30 ? 5.43852 -4.52317 65.43832 1.000 21.66159 17 HIS B N 1
ATOM 2021 C CA . HIS B 1 30 ? 5.30863 -4.82423 64.03152 1.000 20.65477 17 HIS B CA 1
ATOM 2022 C C . HIS B 1 30 ? 4.87852 -6.28051 63.87489 1.000 22.36755 17 HIS B C 1
ATOM 2023 O O . HIS B 1 30 ? 5.06491 -7.09881 64.78796 1.000 23.23565 17 HIS B O 1
ATOM 2030 N N . GLN B 1 31 ? 4.28582 -6.60908 62.71945 1.000 21.53274 18 GLN B N 1
ATOM 2031 C CA . GLN B 1 31 ? 3.77294 -7.95958 62.44770 1.000 22.40578 18 GLN B CA 1
ATOM 2032 C C . GLN B 1 31 ? 4.39694 -8.54633 61.17879 1.000 21.32584 18 GLN B C 1
ATOM 2033 O O . GLN B 1 31 ? 4.26141 -7.97926 60.10038 1.000 22.55296 18 GLN B O 1
ATOM 2039 N N . PHE B 1 32 ? 5.18220 -9.62671 61.34259 1.000 21.60874 19 PHE B N 1
ATOM 2040 C CA . PHE B 1 32 ? 5.96836 -10.22245 60.27820 1.000 21.90644 19 PHE B CA 1
ATOM 2041 C C . PHE B 1 32 ? 5.26499 -11.48142 59.77463 1.000 25.83268 19 PHE B C 1
ATOM 2042 O O . PHE B 1 32 ? 4.87616 -12.33361 60.58882 1.000 25.73005 19 PHE B O 1
ATOM 2050 N N . PHE B 1 33 ? 5.07192 -11.59521 58.45210 1.000 25.08637 20 PHE B N 1
ATOM 2051 C CA . PHE B 1 33 ? 4.34016 -12.70585 57.84892 1.000 24.62395 20 PHE B CA 1
ATOM 2052 C C . PHE B 1 33 ? 5.25975 -13.46739 56.89166 1.000 24.86968 20 PHE B C 1
ATOM 2053 O O . PHE B 1 33 ? 5.91057 -12.85711 56.03219 1.000 23.75223 20 PHE B O 1
ATOM 2061 N N . LEU B 1 34 ? 5.23319 -14.80502 56.99043 1.000 28.35192 21 LEU B N 1
ATOM 2062 C CA . LEU B 1 34 ? 6.01095 -15.66407 56.10422 1.000 32.05380 21 LEU B CA 1
ATOM 2063 C C . LEU B 1 34 ? 5.18483 -16.91685 55.84940 1.000 33.33244 21 LEU B C 1
ATOM 2064 O O . LEU B 1 34 ? 4.64394 -17.48971 56.79460 1.000 33.26658 21 LEU B O 1
ATOM 2069 N N . ASP B 1 35 ? 5.06666 -17.34492 54.59714 1.000 29.42818 22 ASP B N 1
ATOM 2070 C CA . ASP B 1 35 ? 4.28708 -18.53512 54.25538 1.000 31.18004 22 ASP B CA 1
ATOM 2071 C C . ASP B 1 35 ? 5.22930 -19.71959 54.10829 1.000 38.30099 22 ASP B C 1
ATOM 2072 O O . ASP B 1 35 ? 6.06041 -19.73525 53.19288 1.000 33.31100 22 ASP B O 1
ATOM 2077 N N . GLU B 1 36 ? 5.05670 -20.73508 54.96878 1.000 37.05281 23 GLU B N 1
ATOM 2078 C CA . GLU B 1 36 ? 5.97410 -21.88196 54.94342 1.000 46.54517 23 GLU B CA 1
ATOM 2079 C C . GLU B 1 36 ? 5.72105 -22.80099 53.75777 1.000 43.32202 23 GLU B C 1
ATOM 2080 O O . GLU B 1 36 ? 6.47399 -23.76889 53.56993 1.000 45.09036 23 GLU B O 1
ATOM 2086 N N . THR B 1 37 ? 4.68033 -22.51187 52.98143 1.000 41.27301 24 THR B N 1
ATOM 2087 C CA . THR B 1 37 ? 4.44212 -23.14369 51.68323 1.000 43.25143 24 THR B CA 1
ATOM 2088 C C . THR B 1 37 ? 5.63731 -22.96534 50.74861 1.000 43.69609 24 THR B C 1
ATOM 2089 O O . THR B 1 37 ? 5.92169 -23.84283 49.92937 1.000 41.75333 24 THR B O 1
ATOM 2093 N N . LEU B 1 38 ? 6.32277 -21.82966 50.82660 1.000 40.44133 25 LEU B N 1
ATOM 2094 C CA . LEU B 1 38 ? 7.51822 -21.57069 50.04105 1.000 41.05877 25 LEU B CA 1
ATOM 2095 C C . LEU B 1 38 ? 8.74762 -21.78253 50.90277 1.000 38.31416 25 LEU B C 1
ATOM 2096 O O . LEU B 1 38 ? 8.71331 -21.60348 52.12479 1.000 37.79755 25 LEU B O 1
ATOM 2101 N N . GLN B 1 39 ? 9.83754 -22.19941 50.26467 1.000 36.49518 26 GLN B N 1
ATOM 2102 C CA . GLN B 1 39 ? 11.00095 -22.66886 50.99710 1.000 35.85121 26 GLN B CA 1
ATOM 2103 C C . GLN B 1 39 ? 12.16209 -21.68427 50.83514 1.000 39.69788 26 GLN B C 1
ATOM 2104 O O . GLN B 1 39 ? 12.39467 -21.17205 49.73155 1.000 40.48454 26 GLN B O 1
ATOM 2110 N N . GLY B 1 40 ? 12.85834 -21.37705 51.94331 1.000 36.37380 27 GLY B N 1
ATOM 2111 C CA . GLY B 1 40 ? 14.11364 -20.64291 51.88593 1.000 40.14070 27 GLY B CA 1
ATOM 2112 C C . GLY B 1 40 ? 13.99852 -19.12400 51.96804 1.000 36.99866 27 GLY B C 1
ATOM 2113 O O . GLY B 1 40 ? 12.90088 -18.58110 52.00061 1.000 35.35401 27 GLY B O 1
ATOM 2114 N N . PRO B 1 41 ? 15.12475 -18.40322 52.01382 1.000 31.45323 28 PRO B N 1
ATOM 2115 C CA . PRO B 1 41 ? 15.04988 -16.93558 52.08263 1.000 33.12742 28 PRO B CA 1
ATOM 2116 C C . PRO B 1 41 ? 14.34304 -16.35403 50.86765 1.000 29.82825 28 PRO B C 1
ATOM 2117 O O . PRO B 1 41 ? 14.29176 -16.95125 49.78752 1.000 32.34202 28 PRO B O 1
ATOM 2121 N N . ARG B 1 42 ? 13.73719 -15.19567 51.06425 1.000 27.30467 29 ARG B N 1
ATOM 2122 C CA . ARG B 1 42 ? 12.86976 -14.63823 50.03685 1.000 26.90676 29 ARG B CA 1
ATOM 2123 C C . ARG B 1 42 ? 12.89950 -13.11989 50.15158 1.000 25.97773 29 ARG B C 1
ATOM 2124 O O . ARG B 1 42 ? 13.38494 -12.56503 51.14693 1.000 24.17993 29 ARG B O 1
ATOM 2132 N N . PRO B 1 43 ? 12.41706 -12.41299 49.14425 1.000 21.48009 30 PRO B N 1
ATOM 2133 C CA . PRO B 1 43 ? 12.42806 -10.94258 49.20820 1.000 21.79777 30 PRO B CA 1
ATOM 2134 C C . PRO B 1 43 ? 11.54269 -10.43833 50.34624 1.000 17.94744 30 PRO B C 1
ATOM 2135 O O . PRO B 1 43 ? 10.50611 -11.02448 50.65784 1.000 22.38761 30 PRO B O 1
ATOM 2139 N N . GLY B 1 44 ? 12.00974 -9.37681 51.00088 1.000 19.79101 31 GLY B N 1
ATOM 2140 C CA . GLY B 1 44 ? 11.24572 -8.74354 52.09288 1.000 19.19150 31 GLY B CA 1
ATOM 2141 C C . GLY B 1 44 ? 10.47333 -7.53712 51.58097 1.000 18.53081 31 GLY B C 1
ATOM 2142 O O . GLY B 1 44 ? 10.97803 -6.77299 50.73599 1.000 20.29245 31 GLY B O 1
ATOM 2143 N N . VAL B 1 45 ? 9.27819 -7.31573 52.11261 1.000 16.97749 32 VAL B N 1
ATOM 2144 C CA . VAL B 1 45 ? 8.45167 -6.17605 51.73627 1.000 16.68919 32 VAL B CA 1
ATOM 2145 C C . VAL B 1 45 ? 7.99798 -5.47299 53.01142 1.000 17.84072 32 VAL B C 1
ATOM 2146 O O . VAL B 1 45 ? 7.33393 -6.08691 53.84933 1.000 18.45226 32 VAL B O 1
ATOM 2150 N N . LEU B 1 46 ? 8.31126 -4.18913 53.14863 1.000 14.32302 33 LEU B N 1
ATOM 2151 C CA . LEU B 1 46 ? 7.66922 -3.36782 54.18862 1.000 14.45170 33 LEU B CA 1
ATOM 2152 C C . LEU B 1 46 ? 6.28395 -2.95794 53.75461 1.000 15.65485 33 LEU B C 1
ATOM 2153 O O . LEU B 1 46 ? 6.04167 -2.62323 52.58374 1.000 15.10075 33 LEU B O 1
ATOM 2158 N N . VAL B 1 47 ? 5.33721 -3.02606 54.66547 1.000 15.07852 34 VAL B N 1
ATOM 2159 C CA . VAL B 1 47 ? 3.95514 -2.63623 54.38135 1.000 14.88832 34 VAL B CA 1
ATOM 2160 C C . VAL B 1 47 ? 3.60477 -1.51437 55.33728 1.000 14.98987 34 VAL B C 1
ATOM 2161 O O . VAL B 1 47 ? 3.38685 -1.75547 56.53879 1.000 16.75368 34 VAL B O 1
ATOM 2165 N N . PHE B 1 48 ? 3.51578 -0.31167 54.85210 1.000 15.41417 35 PHE B N 1
ATOM 2166 C CA . PHE B 1 48 ? 3.20158 0.84487 55.66801 1.000 15.26492 35 PHE B CA 1
ATOM 2167 C C . PHE B 1 48 ? 1.70911 1.14547 55.59040 1.000 15.55178 35 PHE B C 1
ATOM 2168 O O . PHE B 1 48 ? 1.14918 1.28669 54.46386 1.000 15.24130 35 PHE B O 1
ATOM 2176 N N . PRO B 1 49 ? 0.99197 1.21147 56.71361 1.000 15.48979 36 PRO B N 1
ATOM 2177 C CA . PRO B 1 49 ? -0.46681 1.47968 56.70917 1.000 15.40802 36 PRO B CA 1
ATOM 2178 C C . PRO B 1 49 ? -0.82827 2.94032 56.49422 1.000 16.50676 36 PRO B C 1
ATOM 2179 O O . PRO B 1 49 ? 0.03930 3.83041 56.44105 1.000 17.10015 36 PRO B O 1
ATOM 2183 N N . GLU B 1 50 ? -2.13609 3.17647 56.33442 1.000 17.20994 37 GLU B N 1
ATOM 2184 C CA . GLU B 1 50 ? -2.65788 4.52858 56.31477 1.000 17.74967 37 GLU B CA 1
ATOM 2185 C C . GLU B 1 50 ? -2.42744 5.18960 57.66133 1.000 19.95084 37 GLU B C 1
ATOM 2186 O O . GLU B 1 50 ? -2.05514 4.55012 58.66651 1.000 20.25920 37 GLU B O 1
ATOM 2192 N N . ALA B 1 51 ? -2.63371 6.50136 57.66526 1.000 21.51334 38 ALA B N 1
ATOM 2193 C CA . ALA B 1 51 ? -2.27837 7.29232 58.83738 1.000 23.76991 38 ALA B CA 1
ATOM 2194 C C . ALA B 1 51 ? -3.00317 6.84774 60.11055 1.000 23.50838 38 ALA B C 1
ATOM 2195 O O . ALA B 1 51 ? -2.53380 7.14254 61.21272 1.000 23.99464 38 ALA B O 1
ATOM 2197 N N . PHE B 1 52 ? -4.15567 6.18857 60.00559 1.000 21.82872 39 PHE B N 1
ATOM 2198 C CA . PHE B 1 52 ? -4.84976 5.74062 61.20858 1.000 21.88574 39 PHE B CA 1
ATOM 2199 C C . PHE B 1 52 ? -4.02481 4.77907 62.03106 1.000 24.24980 39 PHE B C 1
ATOM 2200 O O . PHE B 1 52 ? -4.22545 4.70263 63.26244 1.000 23.74178 39 PHE B O 1
ATOM 2208 N N . GLY B 1 53 ? -3.10134 4.05716 61.39474 1.000 21.53369 40 GLY B N 1
ATOM 2209 C CA . GLY B 1 53 ? -2.23980 3.11322 62.07954 1.000 21.58749 40 GLY B CA 1
ATOM 2210 C C . GLY B 1 53 ? -2.43715 1.69769 61.58397 1.000 23.11595 40 GLY B C 1
ATOM 2211 O O . GLY B 1 53 ? -3.20687 1.42985 60.66164 1.000 22.77959 40 GLY B O 1
ATOM 2212 N N . LEU B 1 54 ? -1.66395 0.79657 62.16078 1.000 22.29967 41 LEU B N 1
ATOM 2213 C CA . LEU B 1 54 ? -1.67212 -0.60696 61.74800 1.000 21.91341 41 LEU B CA 1
ATOM 2214 C C . LEU B 1 54 ? -2.93313 -1.33784 62.18293 1.000 25.28232 41 LEU B C 1
ATOM 2215 O O . LEU B 1 54 ? -3.25631 -1.44012 63.38802 1.000 25.39193 41 LEU B O 1
ATOM 2220 N N . GLY B 1 55 ? -3.71284 -1.81963 61.21756 1.000 23.94926 42 GLY B N 1
ATOM 2221 C CA . GLY B 1 55 ? -4.91749 -2.57815 61.50924 1.000 25.41764 42 GLY B CA 1
ATOM 2222 C C . GLY B 1 55 ? -5.18849 -3.66503 60.47725 1.000 24.19409 42 GLY B C 1
ATOM 2223 O O . GLY B 1 55 ? -4.28949 -4.01198 59.68021 1.000 22.74477 42 GLY B O 1
ATOM 2224 N N . ASP B 1 56 ? -6.41915 -4.15545 60.40589 1.000 26.12896 43 ASP B N 1
ATOM 2225 C CA . ASP B 1 56 ? -6.72250 -5.31017 59.57246 1.000 27.17644 43 ASP B CA 1
ATOM 2226 C C . ASP B 1 56 ? -6.41954 -5.03359 58.09695 1.000 23.98607 43 ASP B C 1
ATOM 2227 O O . ASP B 1 56 ? -6.01081 -5.94907 57.37213 1.000 25.73023 43 ASP B O 1
ATOM 2232 N N . HIS B 1 57 ? -6.64215 -3.79940 57.61657 1.000 23.54635 44 HIS B N 1
ATOM 2233 C CA . HIS B 1 57 ? -6.38462 -3.47751 56.19282 1.000 23.38760 44 HIS B CA 1
ATOM 2234 C C . HIS B 1 57 ? -4.94164 -3.83012 55.85291 1.000 23.14293 44 HIS B C 1
ATOM 2235 O O . HIS B 1 57 ? -4.67638 -4.59277 54.91337 1.000 22.96430 44 HIS B O 1
ATOM 2242 N N . ALA B 1 58 ? -3.99342 -3.24070 56.56670 1.000 21.33800 45 ALA B N 1
ATOM 2243 C CA . ALA B 1 58 ? -2.59178 -3.47389 56.23413 1.000 19.40128 45 ALA B CA 1
ATOM 2244 C C . ALA B 1 58 ? -2.13202 -4.87822 56.59623 1.000 21.88256 45 ALA B C 1
ATOM 2245 O O . ALA B 1 58 ? -1.32241 -5.46596 55.87980 1.000 20.55081 45 ALA B O 1
ATOM 2247 N N . LEU B 1 59 ? -2.70205 -5.47201 57.65373 1.000 22.64275 46 LEU B N 1
ATOM 2248 C CA . LEU B 1 59 ? -2.32747 -6.84095 57.98105 1.000 22.83332 46 LEU B CA 1
ATOM 2249 C C . LEU B 1 59 ? -2.76486 -7.81384 56.88586 1.000 22.79909 46 LEU B C 1
ATOM 2250 O O . LEU B 1 59 ? -2.03047 -8.76396 56.57723 1.000 22.83682 46 LEU B O 1
ATOM 2255 N N . GLN B 1 60 ? -3.95785 -7.62239 56.32129 1.000 21.18399 47 GLN B N 1
ATOM 2256 C CA . GLN B 1 60 ? -4.37624 -8.49790 55.23665 1.000 23.41995 47 GLN B CA 1
ATOM 2257 C C . GLN B 1 60 ? -3.48125 -8.36072 54.02500 1.000 21.77662 47 GLN B C 1
ATOM 2258 O O . GLN B 1 60 ? -3.21537 -9.34220 53.32798 1.000 22.52292 47 GLN B O 1
ATOM 2264 N N . ARG B 1 61 ? -3.01991 -7.14698 53.73080 1.000 20.85102 48 ARG B N 1
ATOM 2265 C CA . ARG B 1 61 ? -2.11071 -6.95904 52.61159 1.000 21.85648 48 ARG B CA 1
ATOM 2266 C C . ARG B 1 61 ? -0.79797 -7.68278 52.83394 1.000 19.78746 48 ARG B C 1
ATOM 2267 O O . ARG B 1 61 ? -0.25921 -8.30211 51.91111 1.000 21.36654 48 ARG B O 1
ATOM 2275 N N . ALA B 1 62 ? -0.27576 -7.60479 54.04677 1.000 19.53958 49 ALA B N 1
ATOM 2276 C CA . ALA B 1 62 ? 0.96622 -8.29606 54.35472 1.000 18.89783 49 ALA B CA 1
ATOM 2277 C C . ALA B 1 62 ? 0.78611 -9.82023 54.30927 1.000 20.72036 49 ALA B C 1
ATOM 2278 O O . ALA B 1 62 ? 1.67010 -10.52699 53.77699 1.000 22.24603 49 ALA B O 1
ATOM 2280 N N . ARG B 1 63 ? -0.34889 -10.34896 54.81556 1.000 22.73293 50 ARG B N 1
ATOM 2281 C CA . ARG B 1 63 ? -0.61742 -11.79116 54.70950 1.000 23.09250 50 ARG B CA 1
ATOM 2282 C C . ARG B 1 63 ? -0.68788 -12.24724 53.25299 1.000 25.61065 50 ARG B C 1
ATOM 2283 O O . ARG B 1 63 ? -0.06554 -13.24576 52.86195 1.000 25.50960 50 ARG B O 1
ATOM 2291 N N . ARG B 1 64 ? -1.35516 -11.47903 52.40311 1.000 22.44300 51 ARG B N 1
ATOM 2292 C CA . ARG B 1 64 ? -1.40654 -11.87066 51.00127 1.000 24.02604 51 ARG B CA 1
ATOM 2293 C C . ARG B 1 64 ? -0.02494 -11.81851 50.35101 1.000 22.60343 51 ARG B C 1
ATOM 2294 O O . ARG B 1 64 ? 0.28783 -12.66759 49.49818 1.000 25.54603 51 ARG B O 1
ATOM 2302 N N . LEU B 1 65 ? 0.79340 -10.80091 50.66898 1.000 20.77190 52 LEU B N 1
ATOM 2303 C CA . LEU B 1 65 ? 2.12529 -10.78971 50.09473 1.000 21.02064 52 LEU B CA 1
ATOM 2304 C C . LEU B 1 65 ? 2.90203 -12.03657 50.52686 1.000 25.30986 52 LEU B C 1
ATOM 2305 O O . LEU B 1 65 ? 3.65915 -12.60959 49.72827 1.000 22.73206 52 LEU B O 1
ATOM 2310 N N . ALA B 1 66 ? 2.69210 -12.48651 51.76797 1.000 21.54224 53 ALA B N 1
ATOM 2311 C CA . ALA B 1 66 ? 3.33270 -13.72927 52.21506 1.000 24.27394 53 ALA B CA 1
ATOM 2312 C C . ALA B 1 66 ? 2.86765 -14.93564 51.39166 1.000 26.37462 53 ALA B C 1
ATOM 2313 O O . ALA B 1 66 ? 3.68317 -15.78089 51.00283 1.000 27.88989 53 ALA B O 1
ATOM 2315 N N . GLU B 1 67 ? 1.57395 -15.00732 51.07878 1.000 27.64628 54 GLU B N 1
ATOM 2316 C CA . GLU B 1 67 ? 1.04911 -16.07094 50.21411 1.000 28.25783 54 GLU B CA 1
ATOM 2317 C C . GLU B 1 67 ? 1.67924 -16.04811 48.82412 1.000 29.48600 54 GLU B C 1
ATOM 2318 O O . GLU B 1 67 ? 1.74303 -17.10286 48.16731 1.000 31.40191 54 GLU B O 1
ATOM 2324 N N . LEU B 1 68 ? 2.08932 -14.86080 48.33256 1.000 26.75057 55 LEU B N 1
ATOM 2325 C CA . LEU B 1 68 ? 2.69361 -14.73979 47.00104 1.000 27.47724 55 LEU B CA 1
ATOM 2326 C C . LEU B 1 68 ? 4.18181 -15.06297 47.02315 1.000 27.07960 55 LEU B C 1
ATOM 2327 O O . LEU B 1 68 ? 4.83094 -15.02266 45.97084 1.000 31.86451 55 LEU B O 1
ATOM 2332 N N . GLY B 1 69 ? 4.73903 -15.30549 48.20312 1.000 25.36216 56 GLY B N 1
ATOM 2333 C CA . GLY B 1 69 ? 6.11758 -15.73809 48.33850 1.000 29.72943 56 GLY B CA 1
ATOM 2334 C C . GLY B 1 69 ? 7.04498 -14.72267 48.95147 1.000 28.50492 56 GLY B C 1
ATOM 2335 O O . GLY B 1 69 ? 8.25703 -14.92542 48.90692 1.000 26.74809 56 GLY B O 1
ATOM 2336 N N . TYR B 1 70 ? 6.52190 -13.64206 49.51849 1.000 24.78538 57 TYR B N 1
ATOM 2337 C CA . TYR B 1 70 ? 7.35628 -12.60419 50.11155 1.000 23.72313 57 TYR B CA 1
ATOM 2338 C C . TYR B 1 70 ? 7.37443 -12.71743 51.63959 1.000 22.48405 57 TYR B C 1
ATOM 2339 O O . TYR B 1 70 ? 6.54081 -13.37393 52.26354 1.000 23.01419 57 TYR B O 1
ATOM 2348 N N . ALA B 1 71 ? 8.40214 -12.12305 52.24948 1.000 20.91282 58 ALA B N 1
ATOM 2349 C CA . ALA B 1 71 ? 8.44228 -11.96758 53.70344 1.000 18.97629 58 ALA B CA 1
ATOM 2350 C C . ALA B 1 71 ? 7.99412 -10.54252 54.03188 1.000 22.33772 58 ALA B C 1
ATOM 2351 O O . ALA B 1 71 ? 8.72960 -9.58616 53.79121 1.000 21.94498 58 ALA B O 1
ATOM 2353 N N . ALA B 1 72 ? 6.82651 -10.37578 54.62794 1.000 20.12785 59 ALA B N 1
ATOM 2354 C CA . ALA B 1 72 ? 6.20097 -9.05453 54.67949 1.000 19.13069 59 ALA B CA 1
ATOM 2355 C C . ALA B 1 72 ? 6.12781 -8.53817 56.10606 1.000 19.85859 59 ALA B C 1
ATOM 2356 O O . ALA B 1 72 ? 5.72424 -9.27104 57.02883 1.000 23.73424 59 ALA B O 1
ATOM 2358 N N . LEU B 1 73 ? 6.57856 -7.31018 56.32390 1.000 18.83719 60 LEU B N 1
ATOM 2359 C CA . LEU B 1 73 ? 6.62690 -6.71007 57.66619 1.000 20.19605 60 LEU B CA 1
ATOM 2360 C C . LEU B 1 73 ? 5.61131 -5.57455 57.68191 1.000 19.21071 60 LEU B C 1
ATOM 2361 O O . LEU B 1 73 ? 5.85426 -4.53358 57.06766 1.000 18.75772 60 LEU B O 1
ATOM 2366 N N . ALA B 1 74 ? 4.48259 -5.75128 58.38897 1.000 19.63890 61 ALA B N 1
ATOM 2367 C CA . ALA B 1 74 ? 3.46672 -4.70860 58.50221 1.000 19.03009 61 ALA B CA 1
ATOM 2368 C C . ALA B 1 74 ? 3.89862 -3.77357 59.63788 1.000 20.16723 61 ALA B C 1
ATOM 2369 O O . ALA B 1 74 ? 4.17316 -4.23120 60.74308 1.000 21.33169 61 ALA B O 1
ATOM 2371 N N . VAL B 1 75 ? 4.00120 -2.47300 59.36501 1.000 18.05020 62 VAL B N 1
ATOM 2372 C CA . VAL B 1 75 ? 4.68430 -1.53816 60.26003 1.000 20.57640 62 VAL B CA 1
ATOM 2373 C C . VAL B 1 75 ? 3.66780 -0.92368 61.23272 1.000 19.02639 62 VAL B C 1
ATOM 2374 O O . VAL B 1 75 ? 2.67900 -0.29189 60.83602 1.000 20.01639 62 VAL B O 1
ATOM 2378 N N . ASP B 1 76 ? 3.97563 -1.02963 62.53206 1.000 19.22746 63 ASP B N 1
ATOM 2379 C CA . ASP B 1 76 ? 3.17875 -0.36770 63.56033 1.000 19.81810 63 ASP B CA 1
ATOM 2380 C C . ASP B 1 76 ? 3.66456 1.07430 63.66785 1.000 20.39644 63 ASP B C 1
ATOM 2381 O O . ASP B 1 76 ? 4.70334 1.35905 64.30101 1.000 23.57579 63 ASP B O 1
ATOM 2386 N N . ILE B 1 77 ? 2.98048 1.98913 62.99168 1.000 21.37104 64 ILE B N 1
ATOM 2387 C CA . ILE B 1 77 ? 3.48314 3.36055 62.91122 1.000 22.59507 64 ILE B CA 1
ATOM 2388 C C . ILE B 1 77 ? 3.35216 4.12053 64.22974 1.000 25.18498 64 ILE B C 1
ATOM 2389 O O . ILE B 1 77 ? 4.17043 4.99729 64.51222 1.000 24.85390 64 ILE B O 1
ATOM 2394 N N . HIS B 1 78 ? 2.31883 3.84378 65.02340 1.000 23.78296 65 HIS B N 1
ATOM 2395 C CA . HIS B 1 78 ? 2.01989 4.65251 66.21217 1.000 23.80301 65 HIS B CA 1
ATOM 2396 C C . HIS B 1 78 ? 2.54262 4.04636 67.49075 1.000 27.78441 65 HIS B C 1
ATOM 2397 O O . HIS B 1 78 ? 2.68125 4.77342 68.48879 1.000 27.52989 65 HIS B O 1
ATOM 2404 N N . GLY B 1 79 ? 2.79100 2.75653 67.49551 1.000 25.56532 66 GLY B N 1
ATOM 2405 C CA . GLY B 1 79 ? 3.20595 2.11367 68.72830 1.000 28.32633 66 GLY B CA 1
ATOM 2406 C C . GLY B 1 79 ? 2.05012 1.36524 69.36183 1.000 26.40168 66 GLY B C 1
ATOM 2407 O O . GLY B 1 79 ? 0.89333 1.73634 69.21788 1.000 26.79118 66 GLY B O 1
ATOM 2408 N N . GLU B 1 80 ? 2.37723 0.28623 70.08563 1.000 27.41537 67 GLU B N 1
ATOM 2409 C CA . GLU B 1 80 ? 1.39243 -0.57929 70.76324 1.000 28.34810 67 GLU B CA 1
ATOM 2410 C C . GLU B 1 80 ? 0.33228 -1.13218 69.82528 1.000 30.68992 67 GLU B C 1
ATOM 2411 O O . GLU B 1 80 ? -0.80541 -1.40145 70.21878 1.000 32.36578 67 GLU B O 1
ATOM 2417 N N . GLY B 1 81 ? 0.67269 -1.26380 68.53986 1.000 27.89729 68 GLY B N 1
ATOM 2418 C CA . GLY B 1 81 ? -0.27525 -1.66924 67.50971 1.000 28.04554 68 GLY B CA 1
ATOM 2419 C C . GLY B 1 81 ? -1.50427 -0.80073 67.39745 1.000 29.12760 68 GLY B C 1
ATOM 2420 O O . GLY B 1 81 ? -2.56016 -1.32032 66.98558 1.000 30.44649 68 GLY B O 1
ATOM 2421 N N . ARG B 1 82 ? -1.42627 0.49498 67.73704 1.000 27.26059 69 ARG B N 1
ATOM 2422 C CA . ARG B 1 82 ? -2.63203 1.31868 67.81829 1.000 30.71605 69 ARG B CA 1
ATOM 2423 C C . ARG B 1 82 ? -3.17161 1.70970 66.45098 1.000 27.27524 69 ARG B C 1
ATOM 2424 O O . ARG B 1 82 ? -2.44511 2.15489 65.55765 1.000 27.10074 69 ARG B O 1
ATOM 2432 N N . GLU B 1 83 ? -4.48659 1.60143 66.31018 1.000 26.83771 70 GLU B N 1
ATOM 2433 C CA . GLU B 1 83 ? -5.19509 2.09780 65.13483 1.000 28.07175 70 GLU B CA 1
ATOM 2434 C C . GLU B 1 83 ? -6.30327 3.00661 65.61385 1.000 29.52967 70 GLU B C 1
ATOM 2435 O O . GLU B 1 83 ? -7.14504 2.59704 66.43349 1.000 32.33399 70 GLU B O 1
ATOM 2441 N N . PHE B 1 84 ? -6.26688 4.24560 65.17534 1.000 27.33720 71 PHE B N 1
ATOM 2442 C CA . PHE B 1 84 ? -7.21411 5.28092 65.55555 1.000 28.13965 71 PHE B CA 1
ATOM 2443 C C . PHE B 1 84 ? -8.39131 5.36430 64.59380 1.000 28.83710 71 PHE B C 1
ATOM 2444 O O . PHE B 1 84 ? -8.32647 4.91080 63.44263 1.000 29.35535 71 PHE B O 1
ATOM 2452 N N . GLN B 1 85 ? -9.47971 6.00977 65.05425 1.000 32.82526 72 GLN B N 1
ATOM 2453 C CA . GLN B 1 85 ? -10.71537 6.09011 64.27798 1.000 32.57413 72 GLN B CA 1
ATOM 2454 C C . GLN B 1 85 ? -10.81664 7.34188 63.42511 1.000 38.56677 72 GLN B C 1
ATOM 2455 O O . GLN B 1 85 ? -11.48476 7.30969 62.37676 1.000 39.06387 72 GLN B O 1
ATOM 2461 N N . ASP B 1 86 ? -10.22601 8.45771 63.86828 1.000 32.62503 73 ASP B N 1
ATOM 2462 C CA . ASP B 1 86 ? -10.37274 9.74490 63.18631 1.000 39.19101 73 ASP B CA 1
ATOM 2463 C C . ASP B 1 86 ? -8.99752 10.31050 62.88742 1.000 39.06168 73 ASP B C 1
ATOM 2464 O O . ASP B 1 86 ? -8.11862 10.23909 63.74069 1.000 38.21659 73 ASP B O 1
ATOM 2469 N N . LEU B 1 87 ? -8.83430 10.92203 61.70756 1.000 37.72206 74 LEU B N 1
ATOM 2470 C CA . LEU B 1 87 ? -7.54923 11.53620 61.36688 1.000 35.52518 74 LEU B CA 1
ATOM 2471 C C . LEU B 1 87 ? -7.20280 12.66372 62.32929 1.000 34.97747 74 LEU B C 1
ATOM 2472 O O . LEU B 1 87 ? -6.02886 12.95428 62.53873 1.000 34.41371 74 LEU B O 1
ATOM 2477 N N . ALA B 1 88 ? -8.20221 13.30337 62.95708 1.000 35.58368 75 ALA B N 1
ATOM 2478 C CA . ALA B 1 88 ? -7.88662 14.26441 64.02448 1.000 35.26095 75 ALA B CA 1
ATOM 2479 C C . ALA B 1 88 ? -7.03631 13.65762 65.14281 1.000 34.34087 75 ALA B C 1
ATOM 2480 O O . ALA B 1 88 ? -6.23783 14.36623 65.77456 1.000 32.62596 75 ALA B O 1
ATOM 2482 N N . GLN B 1 89 ? -7.19987 12.36213 65.42358 1.000 35.55673 76 GLN B N 1
ATOM 2483 C CA . GLN B 1 89 ? -6.44662 11.72812 66.51117 1.000 33.77366 76 GLN B CA 1
ATOM 2484 C C . GLN B 1 89 ? -4.94548 11.58086 66.19046 1.000 30.96476 76 GLN B C 1
ATOM 2485 O O . GLN B 1 89 ? -4.08639 11.53834 67.10066 1.000 33.19277 76 GLN B O 1
ATOM 2491 N N . VAL B 1 90 ? -4.60356 11.53760 64.90693 1.000 31.60590 77 VAL B N 1
ATOM 2492 C CA . VAL B 1 90 ? -3.22863 11.27104 64.48506 1.000 31.36046 77 VAL B CA 1
ATOM 2493 C C . VAL B 1 90 ? -2.56731 12.47058 63.83255 1.000 30.02036 77 VAL B C 1
ATOM 2494 O O . VAL B 1 90 ? -1.36851 12.39348 63.50845 1.000 29.15335 77 VAL B O 1
ATOM 2498 N N . ARG B 1 91 ? -3.29775 13.55863 63.60357 1.000 32.13393 78 ARG B N 1
ATOM 2499 C CA . ARG B 1 91 ? -2.73789 14.72882 62.92117 1.000 31.81273 78 ARG B CA 1
ATOM 2500 C C . ARG B 1 91 ? -1.48704 15.29739 63.56326 1.000 31.16627 78 ARG B C 1
ATOM 2501 O O . ARG B 1 91 ? -0.52181 15.58761 62.83278 1.000 32.28973 78 ARG B O 1
ATOM 2509 N N . PRO B 1 92 ? -1.41372 15.47642 64.87787 1.000 30.64389 79 PRO B N 1
ATOM 2510 C CA . PRO B 1 92 ? -0.17082 16.02185 65.44510 1.000 29.93302 79 PRO B CA 1
ATOM 2511 C C . PRO B 1 92 ? 1.04433 15.14096 65.19307 1.000 32.84735 79 PRO B C 1
ATOM 2512 O O . PRO B 1 92 ? 2.09877 15.66119 64.83314 1.000 32.73575 79 PRO B O 1
ATOM 2516 N N . ALA B 1 93 ? 0.92224 13.82012 65.33170 1.000 30.35449 80 ALA B N 1
ATOM 2517 C CA . ALA B 1 93 ? 2.07744 12.95347 65.10236 1.000 29.50080 80 ALA B CA 1
ATOM 2518 C C . ALA B 1 93 ? 2.52812 13.00865 63.63956 1.000 29.40293 80 ALA B C 1
ATOM 2519 O O . ALA B 1 93 ? 3.72746 13.00453 63.34369 1.000 29.52148 80 ALA B O 1
ATOM 2521 N N . ILE B 1 94 ? 1.57733 13.08949 62.71219 1.000 26.40995 81 ILE B N 1
ATOM 2522 C CA . ILE B 1 94 ? 1.92512 13.07628 61.29170 1.000 25.41727 81 ILE B CA 1
ATOM 2523 C C . ILE B 1 94 ? 2.57551 14.38571 60.88968 1.000 24.79309 81 ILE B C 1
ATOM 2524 O O . ILE B 1 94 ? 3.60296 14.40136 60.18922 1.000 25.84829 81 ILE B O 1
ATOM 2529 N N . LEU B 1 95 ? 2.01409 15.50430 61.33919 1.000 28.92767 82 LEU B N 1
ATOM 2530 C CA . LEU B 1 95 ? 2.62124 16.79520 61.02365 1.000 29.41441 82 LEU B CA 1
ATOM 2531 C C . LEU B 1 95 ? 4.01184 16.93705 61.59631 1.000 30.22176 82 LEU B C 1
ATOM 2532 O O . LEU B 1 95 ? 4.86473 17.58095 60.97224 1.000 29.17977 82 LEU B O 1
ATOM 2537 N N . ALA B 1 96 ? 4.27737 16.32337 62.74811 1.000 28.31509 83 ALA B N 1
ATOM 2538 C CA . ALA B 1 96 ? 5.63258 16.32996 63.29447 1.000 29.02240 83 ALA B CA 1
ATOM 2539 C C . ALA B 1 96 ? 6.60913 15.61573 62.37306 1.000 29.84757 83 ALA B C 1
ATOM 2540 O O . ALA B 1 96 ? 7.74081 16.07994 62.17160 1.000 30.48746 83 ALA B O 1
ATOM 2542 N N . LEU B 1 97 ? 6.19445 14.49041 61.77402 1.000 25.89507 84 LEU B N 1
ATOM 2543 C CA . LEU B 1 97 ? 7.07482 13.80736 60.84275 1.000 24.67559 84 LEU B CA 1
ATOM 2544 C C . LEU B 1 97 ? 7.24712 14.63020 59.59094 1.000 27.37565 84 LEU B C 1
ATOM 2545 O O . LEU B 1 97 ? 8.36290 14.73724 59.07445 1.000 25.39310 84 LEU B O 1
ATOM 2550 N N . PHE B 1 98 ? 6.13674 15.18590 59.05449 1.000 24.70880 85 PHE B N 1
ATOM 2551 C CA . PHE B 1 98 ? 6.23822 15.97952 57.83084 1.000 28.99969 85 PHE B CA 1
ATOM 2552 C C . PHE B 1 98 ? 7.15907 17.15318 58.03415 1.000 31.07962 85 PHE B C 1
ATOM 2553 O O . PHE B 1 98 ? 7.81085 17.59984 57.08408 1.000 32.63029 85 PHE B O 1
ATOM 2561 N N . GLY B 1 99 ? 7.20295 17.67879 59.24961 1.000 29.50351 86 GLY B N 1
ATOM 2562 C CA . GLY B 1 99 ? 8.03767 18.81317 59.58587 1.000 30.51505 86 GLY B CA 1
ATOM 2563 C C . GLY B 1 99 ? 9.47771 18.49418 59.92350 1.000 32.04445 86 GLY B C 1
ATOM 2564 O O . GLY B 1 99 ? 10.28350 19.41045 60.07713 1.000 35.72876 86 GLY B O 1
ATOM 2565 N N . ASP B 1 100 ? 9.84824 17.22562 60.04391 1.000 28.83225 87 ASP B N 1
ATOM 2566 C CA . ASP B 1 100 ? 11.25344 16.83079 60.27387 1.000 29.22271 87 ASP B CA 1
ATOM 2567 C C . ASP B 1 100 ? 11.53061 15.55955 59.47111 1.000 28.50401 87 ASP B C 1
ATOM 2568 O O . ASP B 1 100 ? 11.57313 14.44545 60.02149 1.000 24.90429 87 ASP B O 1
ATOM 2573 N N . ARG B 1 101 ? 11.67950 15.73460 58.14428 1.000 25.70272 88 ARG B N 1
ATOM 2574 C CA . ARG B 1 101 ? 11.83775 14.58219 57.26085 1.000 22.84439 88 ARG B CA 1
ATOM 2575 C C . ARG B 1 101 ? 13.11132 13.81149 57.56844 1.000 23.79400 88 ARG B C 1
ATOM 2576 O O . ARG B 1 101 ? 13.15496 12.60155 57.34494 1.000 23.02584 88 ARG B O 1
ATOM 2584 N N . ALA B 1 102 ? 14.15098 14.48193 58.07150 1.000 25.73994 89 ALA B N 1
ATOM 2585 C CA . ALA B 1 102 ? 15.37419 13.75105 58.41169 1.000 23.27102 89 ALA B CA 1
ATOM 2586 C C . ALA B 1 102 ? 15.11957 12.75859 59.55505 1.000 25.95738 89 ALA B C 1
ATOM 2587 O O . ALA B 1 102 ? 15.50711 11.57903 59.47294 1.000 25.10494 89 ALA B O 1
ATOM 2589 N N . ALA B 1 103 ? 14.41011 13.19748 60.59073 1.000 24.06295 90 ALA B N 1
ATOM 2590 C CA . ALA B 1 103 ? 14.06967 12.28172 61.67975 1.000 22.53318 90 ALA B CA 1
ATOM 2591 C C . ALA B 1 103 ? 13.12245 11.18665 61.20522 1.000 23.46224 90 ALA B C 1
ATOM 2592 O O . ALA B 1 103 ? 13.32054 10.00809 61.52468 1.000 24.66041 90 ALA B O 1
ATOM 2594 N N . TRP B 1 104 ? 12.09295 11.55855 60.42440 1.000 21.18288 91 TRP B N 1
ATOM 2595 C CA . TRP B 1 104 ? 11.20131 10.56454 59.84614 1.000 20.98839 91 TRP B CA 1
ATOM 2596 C C . TRP B 1 104 ? 12.00816 9.50715 59.07335 1.000 19.96512 91 TRP B C 1
ATOM 2597 O O . TRP B 1 104 ? 11.79669 8.29794 59.24860 1.000 19.79903 91 TRP B O 1
ATOM 2608 N N . ARG B 1 105 ? 12.89783 9.95080 58.16735 1.000 17.67817 92 ARG B N 1
ATOM 2609 C CA . ARG B 1 105 ? 13.67851 9.01194 57.36867 1.000 18.79766 92 ARG B CA 1
ATOM 2610 C C . ARG B 1 105 ? 14.57138 8.10993 58.20747 1.000 20.85440 92 ARG B C 1
ATOM 2611 O O . ARG B 1 105 ? 14.71950 6.92538 57.86601 1.000 20.01013 92 ARG B O 1
ATOM 2619 N N . ALA B 1 106 ? 15.12419 8.62933 59.30857 1.000 19.95303 93 ALA B N 1
ATOM 2620 C CA . ALA B 1 106 ? 15.94793 7.78864 60.15947 1.000 19.89022 93 ALA B CA 1
ATOM 2621 C C . ALA B 1 106 ? 15.12765 6.66653 60.75768 1.000 21.97130 93 ALA B C 1
ATOM 2622 O O . ALA B 1 106 ? 15.59989 5.52160 60.80524 1.000 22.70916 93 ALA B O 1
ATOM 2624 N N . ARG B 1 107 ? 13.86359 6.95273 61.12803 1.000 20.34417 94 ARG B N 1
ATOM 2625 C CA . ARG B 1 107 ? 12.97915 5.90325 61.60236 1.000 21.93313 94 ARG B CA 1
ATOM 2626 C C . ARG B 1 107 ? 12.62311 4.91207 60.51135 1.000 20.94117 94 ARG B C 1
ATOM 2627 O O . ARG B 1 107 ? 12.58391 3.69313 60.74071 1.000 20.01134 94 ARG B O 1
ATOM 2635 N N . LEU B 1 108 ? 12.31346 5.40973 59.29937 1.000 17.40289 95 LEU B N 1
ATOM 2636 C CA . LEU B 1 108 ? 12.02321 4.52463 58.19636 1.000 18.07959 95 LEU B CA 1
ATOM 2637 C C . LEU B 1 108 ? 13.22004 3.62810 57.84212 1.000 18.34509 95 LEU B C 1
ATOM 2638 O O . LEU B 1 108 ? 13.02869 2.42871 57.57262 1.000 18.60661 95 LEU B O 1
ATOM 2643 N N . GLN B 1 109 ? 14.46205 4.18906 57.82475 1.000 17.88103 96 GLN B N 1
ATOM 2644 C CA . GLN B 1 109 ? 15.62233 3.34479 57.51061 1.000 20.15727 96 GLN B CA 1
ATOM 2645 C C . GLN B 1 109 ? 15.81021 2.27424 58.58717 1.000 20.73915 96 GLN B C 1
ATOM 2646 O O . GLN B 1 109 ? 16.16795 1.13652 58.26780 1.000 20.77835 96 GLN B O 1
ATOM 2652 N N . ALA B 1 110 ? 15.53890 2.61027 59.85169 1.000 19.57767 97 ALA B N 1
ATOM 2653 C CA . ALA B 1 110 ? 15.61155 1.58816 60.88722 1.000 20.99965 97 ALA B CA 1
ATOM 2654 C C . ALA B 1 110 ? 14.60146 0.47065 60.69953 1.000 20.57891 97 ALA B C 1
ATOM 2655 O O . ALA B 1 110 ? 14.93107 -0.69639 60.94233 1.000 22.60428 97 ALA B O 1
ATOM 2657 N N . ALA B 1 111 ? 13.37480 0.77494 60.20474 1.000 19.34838 98 ALA B N 1
ATOM 2658 C CA . ALA B 1 111 ? 12.43106 -0.31449 59.91456 1.000 18.59743 98 ALA B CA 1
ATOM 2659 C C . ALA B 1 111 ? 12.91405 -1.17035 58.77344 1.000 19.82405 98 ALA B C 1
ATOM 2660 O O . ALA B 1 111 ? 12.71565 -2.39594 58.77903 1.000 20.26995 98 ALA B O 1
ATOM 2662 N N . HIS B 1 112 ? 13.54980 -0.53801 57.78288 1.000 16.97184 99 HIS B N 1
ATOM 2663 C CA . HIS B 1 112 ? 14.07036 -1.32006 56.66371 1.000 18.68102 99 HIS B CA 1
ATOM 2664 C C . HIS B 1 112 ? 15.15670 -2.26046 57.13603 1.000 19.08799 99 HIS B C 1
ATOM 2665 O O . HIS B 1 112 ? 15.16019 -3.44096 56.77556 1.000 19.50749 99 HIS B O 1
ATOM 2672 N N . GLU B 1 113 ? 16.05724 -1.76977 57.99155 1.000 19.54882 100 GLU B N 1
ATOM 2673 C CA . GLU B 1 113 ? 17.12514 -2.62256 58.52367 1.000 21.70818 100 GLU B CA 1
ATOM 2674 C C . GLU B 1 113 ? 16.54809 -3.75475 59.38647 1.000 21.66877 100 GLU B C 1
ATOM 2675 O O . GLU B 1 113 ? 17.02790 -4.89206 59.31339 1.000 23.84366 100 GLU B O 1
ATOM 2681 N N . LEU B 1 114 ? 15.50063 -3.47711 60.16459 1.000 22.45116 101 LEU B N 1
ATOM 2682 C CA . LEU B 1 114 ? 14.84462 -4.53094 60.94576 1.000 22.58048 101 LEU B CA 1
ATOM 2683 C C . LEU B 1 114 ? 14.28352 -5.65891 60.05195 1.000 24.14129 101 LEU B C 1
ATOM 2684 O O . LEU B 1 114 ? 14.52766 -6.84350 60.30942 1.000 23.38611 101 LEU B O 1
ATOM 2689 N N . LEU B 1 115 ? 13.62550 -5.31137 58.93837 1.000 20.65196 102 LEU B N 1
ATOM 2690 C CA . LEU B 1 115 ? 13.19144 -6.30349 57.94757 1.000 22.24471 102 LEU B CA 1
ATOM 2691 C C . LEU B 1 115 ? 14.37913 -7.09964 57.38841 1.000 22.70897 102 LEU B C 1
ATOM 2692 O O . LEU B 1 115 ? 14.35479 -8.33385 57.34375 1.000 22.00418 102 LEU B O 1
ATOM 2697 N N . ARG B 1 116 ? 15.40984 -6.39864 56.90376 1.000 20.99804 103 ARG B N 1
ATOM 2698 C CA . ARG B 1 116 ? 16.57940 -7.07211 56.31461 1.000 20.74053 103 ARG B CA 1
ATOM 2699 C C . ARG B 1 116 ? 17.21933 -8.07570 57.23957 1.000 24.83297 103 ARG B C 1
ATOM 2700 O O . ARG B 1 116 ? 17.77893 -9.07194 56.78305 1.000 25.96634 103 ARG B O 1
ATOM 2708 N N . ALA B 1 117 ? 17.14495 -7.82902 58.53870 1.000 20.40406 104 ALA B N 1
ATOM 2709 C CA . ALA B 1 117 ? 17.86503 -8.66489 59.49079 1.000 26.55780 104 ALA B CA 1
ATOM 2710 C C . ALA B 1 117 ? 17.14815 -9.97182 59.80235 1.000 27.00983 104 ALA B C 1
ATOM 2711 O O . ALA B 1 117 ? 17.73740 -10.82204 60.50008 1.000 29.65742 104 ALA B O 1
ATOM 2713 N N . GLN B 1 118 ? 15.89490 -10.13382 59.42800 1.000 26.06583 105 GLN B N 1
ATOM 2714 C CA . GLN B 1 118 ? 15.21589 -11.39155 59.72897 1.000 26.05737 105 GLN B CA 1
ATOM 2715 C C . GLN B 1 118 ? 15.85534 -12.50566 58.91594 1.000 29.67444 105 GLN B C 1
ATOM 2716 O O . GLN B 1 118 ? 16.18194 -12.30712 57.74859 1.000 26.50274 105 GLN B O 1
ATOM 2722 N N A PRO B 1 119 ? 16.00178 -13.70553 59.48725 0.340 29.66087 106 PRO B N 1
ATOM 2723 N N B PRO B 1 119 ? 16.05207 -13.68719 59.50077 0.660 29.58025 106 PRO B N 1
ATOM 2724 C CA A PRO B 1 119 ? 16.75438 -14.75817 58.77868 0.340 32.13565 106 PRO B CA 1
ATOM 2725 C CA B PRO B 1 119 ? 16.75681 -14.75508 58.75824 0.660 32.14616 106 PRO B CA 1
ATOM 2726 C C A PRO B 1 119 ? 16.12989 -15.21604 57.46882 0.340 32.52219 106 PRO B C 1
ATOM 2727 C C B PRO B 1 119 ? 16.12959 -15.14761 57.42881 0.660 32.51720 106 PRO B C 1
ATOM 2728 O O A PRO B 1 119 ? 16.85887 -15.63904 56.56216 0.340 34.17955 106 PRO B O 1
ATOM 2729 O O B PRO B 1 119 ? 16.85185 -15.45817 56.47232 0.660 34.24637 106 PRO B O 1
ATOM 2736 N N . GLN B 1 120 ? 14.81182 -15.15319 57.33062 1.000 31.38288 107 GLN B N 1
ATOM 2737 C CA . GLN B 1 120 ? 14.16142 -15.57316 56.09700 1.000 31.42809 107 GLN B CA 1
ATOM 2738 C C . GLN B 1 120 ? 14.04110 -14.46680 55.06197 1.000 31.35812 107 GLN B C 1
ATOM 2739 O O . GLN B 1 120 ? 13.45076 -14.71345 54.01242 1.000 29.55677 107 GLN B O 1
ATOM 2745 N N . VAL B 1 121 ? 14.55880 -13.27356 55.32826 1.000 27.99124 108 VAL B N 1
ATOM 2746 C CA . VAL B 1 121 ? 14.56989 -12.16858 54.36611 1.000 25.38491 108 VAL B CA 1
ATOM 2747 C C . VAL B 1 121 ? 15.93289 -12.14520 53.69731 1.000 25.56110 108 VAL B C 1
ATOM 2748 O O . VAL B 1 121 ? 16.97834 -12.06925 54.37402 1.000 25.83610 108 VAL B O 1
ATOM 2752 N N . ASP B 1 122 ? 15.93820 -12.21770 52.36782 1.000 23.11681 109 ASP B N 1
ATOM 2753 C CA . ASP B 1 122 ? 17.13188 -11.92229 51.57638 1.000 23.31112 109 ASP B CA 1
ATOM 2754 C C . ASP B 1 122 ? 17.40451 -10.42071 51.66058 1.000 23.55776 109 ASP B C 1
ATOM 2755 O O . ASP B 1 122 ? 16.71268 -9.61344 51.01798 1.000 23.38972 109 ASP B O 1
ATOM 2760 N N . ALA B 1 123 ? 18.41591 -10.03102 52.45214 1.000 22.51414 110 ALA B N 1
ATOM 2761 C CA . ALA B 1 123 ? 18.67311 -8.61814 52.70720 1.000 21.28360 110 ALA B CA 1
ATOM 2762 C C . ALA B 1 123 ? 18.98110 -7.81999 51.45685 1.000 20.12587 110 ALA B C 1
ATOM 2763 O O . ALA B 1 123 ? 18.87730 -6.58660 51.50413 1.000 23.13738 110 ALA B O 1
ATOM 2765 N N . ALA B 1 124 ? 19.37542 -8.46772 50.37094 1.000 20.01507 111 ALA B N 1
ATOM 2766 C CA . ALA B 1 124 ? 19.65874 -7.76317 49.13612 1.000 22.17217 111 ALA B CA 1
ATOM 2767 C C . ALA B 1 124 ? 18.41507 -7.46646 48.31665 1.000 20.76962 111 ALA B C 1
ATOM 2768 O O . ALA B 1 124 ? 18.48918 -6.70747 47.33112 1.000 22.11855 111 ALA B O 1
ATOM 2770 N N . ARG B 1 125 ? 17.29973 -8.11643 48.61856 1.000 19.52351 112 ARG B N 1
ATOM 2771 C CA . ARG B 1 125 ? 16.10294 -8.03269 47.75142 1.000 17.78971 112 ARG B CA 1
ATOM 2772 C C . ARG B 1 125 ? 14.91891 -7.58331 48.61110 1.000 18.30140 112 ARG B C 1
ATOM 2773 O O . ARG B 1 125 ? 14.25052 -8.41763 49.21835 1.000 19.95069 112 ARG B O 1
ATOM 2781 N N . THR B 1 126 ? 14.67304 -6.27998 48.62196 1.000 15.77965 113 THR B N 1
ATOM 2782 C CA . THR B 1 126 ? 13.56943 -5.70996 49.39580 1.000 16.84835 113 THR B CA 1
ATOM 2783 C C . THR B 1 126 ? 12.75767 -4.70055 48.59099 1.000 16.44130 113 THR B C 1
ATOM 2784 O O . THR B 1 126 ? 13.20159 -4.14983 47.57152 1.000 16.17266 113 THR B O 1
ATOM 2788 N N . ALA B 1 127 ? 11.56581 -4.44658 49.11089 1.000 15.22632 114 ALA B N 1
ATOM 2789 C CA . ALA B 1 127 ? 10.62776 -3.49273 48.53037 1.000 14.61201 114 ALA B CA 1
ATOM 2790 C C . ALA B 1 127 ? 9.80610 -2.88008 49.63777 1.000 15.22494 114 ALA B C 1
ATOM 2791 O O . ALA B 1 127 ? 9.82957 -3.33043 50.77941 1.000 15.36264 114 ALA B O 1
ATOM 2793 N N . ALA B 1 128 ? 9.09596 -1.82128 49.30976 1.000 13.93139 115 ALA B N 1
ATOM 2794 C CA . ALA B 1 128 ? 8.17343 -1.18725 50.27720 1.000 13.97002 115 ALA B CA 1
ATOM 2795 C C . ALA B 1 128 ? 6.89978 -0.78132 49.56731 1.000 13.88669 115 ALA B C 1
ATOM 2796 O O . ALA B 1 128 ? 6.94400 -0.31834 48.40951 1.000 15.68095 115 ALA B O 1
ATOM 2798 N N . ILE B 1 129 ? 5.77833 -1.06908 50.19078 1.000 13.60582 116 ILE B N 1
ATOM 2799 C CA . ILE B 1 129 ? 4.48770 -0.56739 49.70534 1.000 14.83598 116 ILE B CA 1
ATOM 2800 C C . ILE B 1 129 ? 3.85479 0.23414 50.83351 1.000 14.21379 116 ILE B C 1
ATOM 2801 O O . ILE B 1 129 ? 4.15333 0.04086 52.02425 1.000 13.90270 116 ILE B O 1
ATOM 2806 N N . GLY B 1 130 ? 2.96810 1.13251 50.48000 1.000 14.32670 117 GLY B N 1
ATOM 2807 C CA . GLY B 1 130 ? 2.26482 1.91538 51.47195 1.000 13.95645 117 GLY B CA 1
ATOM 2808 C C . GLY B 1 130 ? 0.97287 2.49740 50.94897 1.000 13.49464 117 GLY B C 1
ATOM 2809 O O . GLY B 1 130 ? 0.84941 2.80922 49.75673 1.000 14.44205 117 GLY B O 1
ATOM 2810 N N . PHE B 1 131 ? 0.05658 2.71970 51.86133 1.000 13.20160 118 PHE B N 1
ATOM 2811 C CA . PHE B 1 131 ? -1.29258 3.16985 51.55664 1.000 13.70001 118 PHE B CA 1
ATOM 2812 C C . PHE B 1 131 ? -1.46543 4.50737 52.23123 1.000 16.79837 118 PHE B C 1
ATOM 2813 O O . PHE B 1 131 ? -1.17988 4.63530 53.45380 1.000 16.13982 118 PHE B O 1
ATOM 2829 N N B CYS B 1 132 ? -1.90204 5.52411 51.49527 0.455 15.76930 119 CYS B N 1
ATOM 2830 C CA B CYS B 1 132 ? -2.01735 6.89705 51.98242 0.455 14.63419 119 CYS B CA 1
ATOM 2831 C C B CYS B 1 132 ? -0.69674 7.33898 52.62447 0.455 15.95104 119 CYS B C 1
ATOM 2832 O O B CYS B 1 132 ? 0.34245 7.32098 51.95882 0.455 16.09797 119 CYS B O 1
ATOM 2835 N N . PHE B 1 133 ? -0.70527 7.69292 53.91492 1.000 15.47954 120 PHE B N 1
ATOM 2836 C CA . PHE B 1 133 ? 0.51701 8.17677 54.56761 1.000 15.30466 120 PHE B CA 1
ATOM 2837 C C . PHE B 1 133 ? 1.60994 7.13512 54.41176 1.000 14.68504 120 PHE B C 1
ATOM 2838 O O . PHE B 1 133 ? 2.78517 7.48368 54.28951 1.000 15.70340 120 PHE B O 1
ATOM 2846 N N . GLY B 1 134 ? 1.24987 5.86748 54.41767 1.000 14.60316 121 GLY B N 1
ATOM 2847 C CA . GLY B 1 134 ? 2.21684 4.80705 54.21534 1.000 15.37473 121 GLY B CA 1
ATOM 2848 C C . GLY B 1 134 ? 2.92857 4.88156 52.87481 1.000 15.65966 121 GLY B C 1
ATOM 2849 O O . GLY B 1 134 ? 4.12212 4.50516 52.75091 1.000 14.80153 121 GLY B O 1
ATOM 2850 N N . GLY B 1 135 ? 2.22953 5.38053 51.86582 1.000 14.32554 122 GLY B N 1
ATOM 2851 C CA . GLY B 1 135 ? 2.88619 5.57601 50.56772 1.000 15.12146 122 GLY B CA 1
ATOM 2852 C C . GLY B 1 135 ? 3.85324 6.72982 50.61299 1.000 15.45300 122 GLY B C 1
ATOM 2853 O O . GLY B 1 135 ? 4.95638 6.65169 50.01662 1.000 14.77270 122 GLY B O 1
ATOM 2854 N N . ALA B 1 136 ? 3.52125 7.79974 51.35706 1.000 15.20218 123 ALA B N 1
ATOM 2855 C CA . ALA B 1 136 ? 4.50102 8.85541 51.58875 1.000 14.52454 123 ALA B CA 1
ATOM 2856 C C . ALA B 1 136 ? 5.73455 8.30444 52.26980 1.000 17.08614 123 ALA B C 1
ATOM 2857 O O . ALA B 1 136 ? 6.85086 8.68955 51.93519 1.000 15.93779 123 ALA B O 1
ATOM 2859 N N . CYS B 1 137 ? 5.55925 7.42900 53.25763 1.000 14.75660 124 CYS B N 1
ATOM 2860 C CA . CYS B 1 137 ? 6.69272 6.79349 53.92703 1.000 16.37028 124 CYS B CA 1
ATOM 2861 C C . CYS B 1 137 ? 7.56266 6.04904 52.95583 1.000 15.49694 124 CYS B C 1
ATOM 2862 O O . CYS B 1 137 ? 8.79256 6.11498 53.04780 1.000 14.21955 124 CYS B O 1
ATOM 2865 N N . SER B 1 138 ? 6.93728 5.29282 52.06139 1.000 13.72128 125 SER B N 1
ATOM 2866 C CA . SER B 1 138 ? 7.74053 4.49571 51.11841 1.000 14.00323 125 SER B CA 1
ATOM 2867 C C . SER B 1 138 ? 8.57416 5.38162 50.21597 1.000 15.41528 125 SER B C 1
ATOM 2868 O O . SER B 1 138 ? 9.74024 5.06852 49.96369 1.000 14.03204 125 SER B O 1
ATOM 2871 N N . LEU B 1 139 ? 8.02783 6.51869 49.78469 1.000 13.92606 126 LEU B N 1
ATOM 2872 C CA . LEU B 1 139 ? 8.82387 7.39469 48.90644 1.000 13.31585 126 LEU B CA 1
ATOM 2873 C C . LEU B 1 139 ? 9.90165 8.10742 49.70743 1.000 15.62540 126 LEU B C 1
ATOM 2874 O O . LEU B 1 139 ? 10.99702 8.26877 49.18471 1.000 14.14865 126 LEU B O 1
ATOM 2879 N N . GLU B 1 140 ? 9.64178 8.50500 50.97480 1.000 13.67380 127 GLU B N 1
ATOM 2880 C CA . GLU B 1 140 ? 10.70904 9.08610 51.80398 1.000 13.51421 127 GLU B CA 1
ATOM 2881 C C . GLU B 1 140 ? 11.83340 8.10227 52.01985 1.000 14.51662 127 GLU B C 1
ATOM 2882 O O . GLU B 1 140 ? 12.99267 8.48803 51.93034 1.000 15.29357 127 GLU B O 1
ATOM 2888 N N . LEU B 1 141 ? 11.50692 6.82067 52.20115 1.000 13.79966 128 LEU B N 1
ATOM 2889 C CA . LEU B 1 141 ? 12.58092 5.84007 52.37889 1.000 13.98851 128 LEU B CA 1
ATOM 2890 C C . LEU B 1 141 ? 13.37861 5.67969 51.09473 1.000 16.02240 128 LEU B C 1
ATOM 2891 O O . LEU B 1 141 ? 14.61640 5.61173 51.15609 1.000 14.38112 128 LEU B O 1
ATOM 2896 N N . ALA B 1 142 ? 12.68533 5.65229 49.94954 1.000 13.08937 129 ALA B N 1
ATOM 2897 C CA . ALA B 1 142 ? 13.44661 5.61636 48.67308 1.000 13.35573 129 ALA B CA 1
ATOM 2898 C C . ALA B 1 142 ? 14.32940 6.84037 48.53102 1.000 15.14198 129 ALA B C 1
ATOM 2899 O O . ALA B 1 142 ? 15.47246 6.73044 48.06397 1.000 14.62376 129 ALA B O 1
ATOM 2901 N N . ARG B 1 143 ? 13.81678 8.03175 48.84312 1.000 14.67676 130 ARG B N 1
ATOM 2902 C CA . ARG B 1 143 ? 14.57723 9.27175 48.69460 1.000 14.52481 130 ARG B CA 1
ATOM 2903 C C . ARG B 1 143 ? 15.77777 9.33449 49.63419 1.000 16.67231 130 ARG B C 1
ATOM 2904 O O . ARG B 1 143 ? 16.71158 10.12200 49.40628 1.000 17.47213 130 ARG B O 1
ATOM 2912 N N . SER B 1 144 ? 15.72764 8.62855 50.77047 1.000 14.37944 131 SER B N 1
ATOM 2913 C CA . SER B 1 144 ? 16.88529 8.46351 51.66810 1.000 15.70213 131 SER B CA 1
ATOM 2914 C C . SER B 1 144 ? 18.03573 7.66561 51.05122 1.000 17.03430 131 SER B C 1
ATOM 2915 O O . SER B 1 144 ? 19.15007 7.64520 51.63297 1.000 17.75843 131 SER B O 1
ATOM 2918 N N . GLY B 1 145 ? 17.79595 7.02299 49.91961 1.000 15.05917 132 GLY B N 1
ATOM 2919 C CA . GLY B 1 145 ? 18.78705 6.19743 49.27674 1.000 15.21433 132 GLY B CA 1
ATOM 2920 C C . GLY B 1 145 ? 18.81639 4.76671 49.70395 1.000 16.21695 132 GLY B C 1
ATOM 2921 O O . GLY B 1 145 ? 19.78505 4.07167 49.34189 1.000 16.69324 132 GLY B O 1
ATOM 2922 N N . ALA B 1 146 ? 17.79259 4.26575 50.41527 1.000 16.01645 133 ALA B N 1
ATOM 2923 C CA . ALA B 1 146 ? 17.80523 2.87050 50.81903 1.000 16.12062 133 ALA B CA 1
ATOM 2924 C C . ALA B 1 146 ? 17.81193 1.93472 49.61191 1.000 16.78653 133 ALA B C 1
ATOM 2925 O O . ALA B 1 146 ? 17.25648 2.26173 48.57828 1.000 16.19419 133 ALA B O 1
ATOM 2927 N N . PRO B 1 147 ? 18.41087 0.75113 49.72294 1.000 15.37076 134 PRO B N 1
ATOM 2928 C CA . PRO B 1 147 ? 18.62444 -0.13828 48.57641 1.000 16.01698 134 PRO B CA 1
ATOM 2929 C C . PRO B 1 147 ? 17.37718 -0.98292 48.32159 1.000 18.87669 134 PRO B C 1
ATOM 2930 O O . PRO B 1 147 ? 17.42107 -2.21273 48.32525 1.000 19.13354 134 PRO B O 1
ATOM 2934 N N . LEU B 1 148 ? 16.25109 -0.29040 48.15116 1.000 14.51961 135 LEU B N 1
ATOM 2935 C CA . LEU B 1 148 ? 14.97831 -0.91930 47.77092 1.000 14.76722 135 LEU B CA 1
ATOM 2936 C C . LEU B 1 148 ? 15.02976 -1.20579 46.28673 1.000 15.33064 135 LEU B C 1
ATOM 2937 O O . LEU B 1 148 ? 15.42601 -0.33611 45.51237 1.000 16.60274 135 LEU B O 1
ATOM 2942 N N . SER B 1 149 ? 14.51873 -2.36692 45.90916 1.000 14.60215 136 SER B N 1
ATOM 2943 C CA . SER B 1 149 ? 14.41525 -2.69902 44.48592 1.000 13.11557 136 SER B CA 1
ATOM 2944 C C . SER B 1 149 ? 13.18077 -2.07238 43.86815 1.000 13.21342 136 SER B C 1
ATOM 2945 O O . SER B 1 149 ? 13.16162 -1.78066 42.67729 1.000 15.79091 136 SER B O 1
ATOM 2948 N N . ALA B 1 150 ? 12.14028 -1.81380 44.65851 1.000 13.59723 137 ALA B N 1
ATOM 2949 C CA . ALA B 1 150 ? 10.90684 -1.23254 44.12914 1.000 13.75045 137 ALA B CA 1
ATOM 2950 C C . ALA B 1 150 ? 10.10300 -0.67104 45.28584 1.000 13.51481 137 ALA B C 1
ATOM 2951 O O . ALA B 1 150 ? 10.16158 -1.17129 46.43085 1.000 13.94022 137 ALA B O 1
ATOM 2953 N N . ILE B 1 151 ? 9.31166 0.35499 44.96771 1.000 12.45193 138 ILE B N 1
ATOM 2954 C CA . ILE B 1 151 ? 8.28720 0.85949 45.88465 1.000 13.22615 138 ILE B CA 1
ATOM 2955 C C . ILE B 1 151 ? 7.01285 0.96038 45.09179 1.000 12.37973 138 ILE B C 1
ATOM 2956 O O . ILE B 1 151 ? 7.00729 1.26489 43.88620 1.000 13.32605 138 ILE B O 1
ATOM 2961 N N . VAL B 1 152 ? 5.88937 0.70660 45.78250 1.000 12.50122 139 VAL B N 1
ATOM 2962 C CA . VAL B 1 152 ? 4.55841 0.95855 45.21286 1.000 13.23567 139 VAL B CA 1
ATOM 2963 C C . VAL B 1 152 ? 3.75191 1.75271 46.20692 1.000 13.74937 139 VAL B C 1
ATOM 2964 O O . VAL B 1 152 ? 3.61099 1.34510 47.37926 1.000 14.17172 139 VAL B O 1
ATOM 2968 N N . THR B 1 153 ? 3.17708 2.87370 45.75843 1.000 11.66812 140 THR B N 1
ATOM 2969 C CA . THR B 1 153 ? 2.32524 3.70729 46.59542 1.000 12.10165 140 THR B CA 1
ATOM 2970 C C . THR B 1 153 ? 0.88454 3.55686 46.13107 1.000 13.02521 140 THR B C 1
ATOM 2971 O O . THR B 1 153 ? 0.59461 3.50129 44.93556 1.000 14.13055 140 THR B O 1
ATOM 2975 N N . PHE B 1 154 ? -0.02162 3.50936 47.06506 1.000 12.05897 141 PHE B N 1
ATOM 2976 C CA . PHE B 1 154 ? -1.44492 3.40614 46.78693 1.000 12.11664 141 PHE B CA 1
ATOM 2977 C C . PHE B 1 154 ? -2.14901 4.60824 47.39318 1.000 13.18278 141 PHE B C 1
ATOM 2978 O O . PHE B 1 154 ? -2.11956 4.77817 48.63989 1.000 13.03047 141 PHE B O 1
ATOM 2986 N N . HIS B 1 155 ? -2.84446 5.39445 46.55564 1.000 12.96568 142 HIS B N 1
ATOM 2987 C CA . HIS B 1 155 ? -3.53156 6.62049 46.96276 1.000 13.90458 142 HIS B CA 1
ATOM 2988 C C . HIS B 1 155 ? -2.80118 7.38833 48.05874 1.000 14.75910 142 HIS B C 1
ATOM 2989 O O . HIS B 1 155 ? -3.32677 7.62596 49.17674 1.000 15.55267 142 HIS B O 1
ATOM 2996 N N . ALA B 1 156 ? -1.57380 7.75589 47.75504 1.000 14.42131 143 ALA B N 1
ATOM 2997 C CA . ALA B 1 156 ? -0.71221 8.40827 48.71636 1.000 15.47096 143 ALA B CA 1
ATOM 2998 C C . ALA B 1 156 ? -0.64890 9.90498 48.48382 1.000 17.27389 143 ALA B C 1
ATOM 2999 O O . ALA B 1 156 ? -0.41404 10.37975 47.35509 1.000 17.82626 143 ALA B O 1
ATOM 3001 N N . GLY B 1 157 ? -0.70098 10.64993 49.57442 1.000 19.27776 144 GLY B N 1
ATOM 3002 C CA . GLY B 1 157 ? -0.30701 12.04278 49.54930 1.000 17.14958 144 GLY B CA 1
ATOM 3003 C C . GLY B 1 157 ? 1.19049 12.16592 49.76489 1.000 16.75309 144 GLY B C 1
ATOM 3004 O O . GLY B 1 157 ? 1.68668 12.14241 50.88660 1.000 20.05491 144 GLY B O 1
ATOM 3005 N N . LEU B 1 158 ? 1.88530 12.23578 48.65210 1.000 16.68198 145 LEU B N 1
ATOM 3006 C CA . LEU B 1 158 ? 3.35039 12.21683 48.60263 1.000 17.22701 145 LEU B CA 1
ATOM 3007 C C . LEU B 1 158 ? 3.94099 13.57860 48.94638 1.000 17.87430 145 LEU B C 1
ATOM 3008 O O . LEU B 1 158 ? 3.38495 14.62031 48.59028 1.000 18.85321 145 LEU B O 1
ATOM 3013 N N . GLN B 1 159 ? 5.10445 13.58258 49.65017 1.000 17.77539 146 GLN B N 1
ATOM 3014 C CA . GLN B 1 159 ? 5.68808 14.85430 50.03734 1.000 18.18024 146 GLN B CA 1
ATOM 3015 C C . GLN B 1 159 ? 6.47573 15.48234 48.88610 1.000 16.73526 146 GLN B C 1
ATOM 3016 O O . GLN B 1 159 ? 6.95373 14.78835 47.97262 1.000 18.39574 146 GLN B O 1
ATOM 3022 N N . PRO B 1 160 ? 6.65695 16.80423 48.90822 1.000 16.85799 147 PRO B N 1
ATOM 3023 C CA . PRO B 1 160 ? 7.25704 17.48984 47.74796 1.000 19.44935 147 PRO B CA 1
ATOM 3024 C C . PRO B 1 160 ? 8.73543 17.19655 47.62182 1.000 17.75875 147 PRO B C 1
ATOM 3025 O O . PRO B 1 160 ? 9.39047 16.89876 48.63229 1.000 18.55372 147 PRO B O 1
ATOM 3029 N N . PRO B 1 161 ? 9.28643 17.33263 46.42782 1.000 19.60132 148 PRO B N 1
ATOM 3030 C CA . PRO B 1 161 ? 10.71078 17.04548 46.24378 1.000 18.09024 148 PRO B CA 1
ATOM 3031 C C . PRO B 1 161 ? 11.60999 18.03381 46.96838 1.000 21.45780 148 PRO B C 1
ATOM 3032 O O . PRO B 1 161 ? 11.30560 19.21545 47.14398 1.000 23.01485 148 PRO B O 1
ATOM 3036 N N . LEU B 1 162 ? 12.78871 17.52557 47.32227 1.000 19.69000 149 LEU B N 1
ATOM 3037 C CA . LEU B 1 162 ? 13.89629 18.29901 47.92628 1.000 20.05164 149 LEU B CA 1
ATOM 3038 C C . LEU B 1 162 ? 15.11395 18.16841 47.01850 1.000 20.35344 149 LEU B C 1
ATOM 3039 O O . LEU B 1 162 ? 15.51360 17.05325 46.64153 1.000 20.73151 149 LEU B O 1
ATOM 3044 N N . GLU B 1 163 ? 15.75116 19.31667 46.71103 1.000 21.94805 150 GLU B N 1
ATOM 3045 C CA . GLU B 1 163 ? 16.89678 19.29122 45.80373 1.000 26.00218 150 GLU B CA 1
ATOM 3046 C C . GLU B 1 163 ? 18.04381 18.43670 46.34809 1.000 21.87574 150 GLU B C 1
ATOM 3047 O O . GLU B 1 163 ? 18.75361 17.79845 45.56723 1.000 24.70062 150 GLU B O 1
ATOM 3053 N N . ALA B 1 164 ? 18.16740 18.33807 47.66924 1.000 22.25849 151 ALA B N 1
ATOM 3054 C CA . ALA B 1 164 ? 19.23948 17.52017 48.24500 1.000 22.79700 151 ALA B CA 1
ATOM 3055 C C . ALA B 1 164 ? 19.07679 16.02964 47.96608 1.000 22.49754 151 ALA B C 1
ATOM 3056 O O . ALA B 1 164 ? 20.04430 15.28610 48.05777 1.000 23.48661 151 ALA B O 1
ATOM 3058 N N . ASP B 1 165 ? 17.87204 15.56506 47.58708 1.000 21.42062 152 ASP B N 1
ATOM 3059 C CA . ASP B 1 165 ? 17.63971 14.15404 47.28935 1.000 21.07328 152 ASP B CA 1
ATOM 3060 C C . ASP B 1 165 ? 17.97014 13.78837 45.84934 1.000 19.80813 152 ASP B C 1
ATOM 3061 O O . ASP B 1 165 ? 17.65202 12.67923 45.42877 1.000 20.25923 152 ASP B O 1
ATOM 3066 N N . ALA B 1 166 ? 18.52249 14.70653 45.06758 1.000 20.34574 153 ALA B N 1
ATOM 3067 C CA . ALA B 1 166 ? 18.71334 14.42530 43.64329 1.000 22.54567 153 ALA B CA 1
ATOM 3068 C C . ALA B 1 166 ? 19.57259 13.18092 43.44858 1.000 20.93148 153 ALA B C 1
ATOM 3069 O O . ALA B 1 166 ? 20.64942 13.04574 44.04399 1.000 22.38522 153 ALA B O 1
ATOM 3071 N N . GLY B 1 167 ? 19.05780 12.25004 42.65285 1.000 19.63693 154 GLY B N 1
ATOM 3072 C CA . GLY B 1 167 ? 19.80590 11.05715 42.31024 1.000 20.36587 154 GLY B CA 1
ATOM 3073 C C . GLY B 1 167 ? 19.88130 9.99484 43.38384 1.000 20.93018 154 GLY B C 1
ATOM 3074 O O . GLY B 1 167 ? 20.55361 8.97938 43.19738 1.000 21.91561 154 GLY B O 1
ATOM 3075 N N . LYS B 1 168 ? 19.16203 10.15652 44.50136 1.000 17.77424 155 LYS B N 1
ATOM 3076 C CA . LYS B 1 168 ? 19.25198 9.18947 45.58279 1.000 19.58035 155 LYS B CA 1
ATOM 3077 C C . LYS B 1 168 ? 18.39373 7.93344 45.37672 1.000 15.03161 155 LYS B C 1
ATOM 3078 O O . LYS B 1 168 ? 18.72473 6.89752 45.95650 1.000 16.77674 155 LYS B O 1
ATOM 3084 N N . ILE B 1 169 ? 17.30041 7.96782 44.59401 1.000 14.24454 156 ILE B N 1
ATOM 3085 C CA . ILE B 1 169 ? 16.37944 6.82190 44.55813 1.000 15.80129 156 ILE B CA 1
ATOM 3086 C C . ILE B 1 169 ? 17.02465 5.67105 43.78245 1.000 16.54394 156 ILE B C 1
ATOM 3087 O O . ILE B 1 169 ? 17.42414 5.83892 42.62040 1.000 19.33527 156 ILE B O 1
ATOM 3092 N N . LYS B 1 170 ? 17.08865 4.49702 44.40999 1.000 15.55776 157 LYS B N 1
ATOM 3093 C CA . LYS B 1 170 ? 17.56748 3.27088 43.75392 1.000 15.31878 157 LYS B CA 1
ATOM 3094 C C . LYS B 1 170 ? 16.43168 2.39116 43.28359 1.000 14.94288 157 LYS B C 1
ATOM 3095 O O . LYS B 1 170 ? 16.62528 1.52402 42.41219 1.000 17.71750 157 LYS B O 1
ATOM 3101 N N . ALA B 1 171 ? 15.24453 2.56998 43.83863 1.000 13.92142 158 ALA B N 1
ATOM 3102 C CA . ALA B 1 171 ? 14.09672 1.71254 43.49634 1.000 14.01012 158 ALA B CA 1
ATOM 3103 C C . ALA B 1 171 ? 13.46128 2.05656 42.15575 1.000 14.56109 158 ALA B C 1
ATOM 3104 O O . ALA B 1 171 ? 13.43532 3.21568 41.74847 1.000 15.91920 158 ALA B O 1
ATOM 3106 N N . LYS B 1 172 ? 12.83897 1.04036 41.57049 1.000 13.65867 159 LYS B N 1
ATOM 3107 C CA . LYS B 1 172 ? 11.77418 1.28866 40.61329 1.000 13.12131 159 LYS B CA 1
ATOM 3108 C C . LYS B 1 172 ? 10.54899 1.80320 41.35916 1.000 14.18114 159 LYS B C 1
ATOM 3109 O O . LYS B 1 172 ? 10.28647 1.41978 42.50384 1.000 14.98336 159 LYS B O 1
ATOM 3115 N N . VAL B 1 173 ? 9.77609 2.68055 40.71854 1.000 12.16377 160 VAL B N 1
ATOM 3116 C CA . VAL B 1 173 ? 8.66327 3.35645 41.41627 1.000 12.42648 160 VAL B CA 1
ATOM 3117 C C . VAL B 1 173 ? 7.34549 3.15997 40.64657 1.000 13.31294 160 VAL B C 1
ATOM 3118 O O . VAL B 1 173 ? 7.28001 3.43460 39.44929 1.000 14.12628 160 VAL B O 1
ATOM 3122 N N . LEU B 1 174 ? 6.30414 2.72845 41.33091 1.000 12.56459 161 LEU B N 1
ATOM 3123 C CA . LEU B 1 174 ? 4.95432 2.67922 40.75776 1.000 12.31940 161 LEU B CA 1
ATOM 3124 C C . LEU B 1 174 ? 4.04409 3.46840 41.67477 1.000 11.64953 161 LEU B C 1
ATOM 3125 O O . LEU B 1 174 ? 3.90669 3.11672 42.86237 1.000 12.56913 161 LEU B O 1
ATOM 3130 N N . VAL B 1 175 ? 3.36524 4.48000 41.14680 1.000 11.90380 162 VAL B N 1
ATOM 3131 C CA . VAL B 1 175 ? 2.42021 5.31155 41.90184 1.000 11.21465 162 VAL B CA 1
ATOM 3132 C C . VAL B 1 175 ? 1.02570 4.93572 41.40148 1.000 12.54823 162 VAL B C 1
ATOM 3133 O O . VAL B 1 175 ? 0.71932 5.11730 40.21282 1.000 12.30035 162 VAL B O 1
ATOM 3137 N N . CYS B 1 176 ? 0.20953 4.36614 42.25393 1.000 12.57119 163 CYS B N 1
ATOM 3138 C CA . CYS B 1 176 ? -1.16641 4.01092 41.94056 1.000 11.61343 163 CYS B CA 1
ATOM 3139 C C . CYS B 1 176 ? -2.07156 5.07072 42.53465 1.000 13.10628 163 CYS B C 1
ATOM 3140 O O . CYS B 1 176 ? -2.09471 5.25366 43.76508 1.000 12.85038 163 CYS B O 1
ATOM 3143 N N . HIS B 1 177 ? -2.82368 5.79075 41.70275 1.000 13.00484 164 HIS B N 1
ATOM 3144 C CA . HIS B 1 177 ? -3.35610 7.08963 42.04953 1.000 12.93292 164 HIS B CA 1
ATOM 3145 C C . HIS B 1 177 ? -4.81097 7.14104 41.62290 1.000 12.71732 164 HIS B C 1
ATOM 3146 O O . HIS B 1 177 ? -5.15524 6.77443 40.49375 1.000 13.96535 164 HIS B O 1
ATOM 3153 N N . GLY B 1 178 ? -5.64768 7.65329 42.49167 1.000 12.80947 165 GLY B N 1
ATOM 3154 C CA . GLY B 1 178 ? -7.02338 8.02109 42.06386 1.000 15.03248 165 GLY B CA 1
ATOM 3155 C C . GLY B 1 178 ? -7.03837 9.38458 41.36058 1.000 14.79773 165 GLY B C 1
ATOM 3156 O O . GLY B 1 178 ? -6.54517 10.36850 41.95371 1.000 15.34616 165 GLY B O 1
ATOM 3157 N N . ALA B 1 179 ? -7.51210 9.45579 40.10064 1.000 13.98044 166 ALA B N 1
ATOM 3158 C CA . ALA B 1 179 ? -7.36290 10.69941 39.34501 1.000 16.71921 166 ALA B CA 1
ATOM 3159 C C . ALA B 1 179 ? -8.01689 11.89276 40.02481 1.000 17.35395 166 ALA B C 1
ATOM 3160 O O . ALA B 1 179 ? -7.62843 13.03324 39.74663 1.000 20.85841 166 ALA B O 1
ATOM 3162 N N . GLU B 1 180 ? -8.99593 11.65994 40.89988 1.000 16.78401 167 GLU B N 1
ATOM 3163 C CA . GLU B 1 180 ? -9.73190 12.73660 41.54687 1.000 17.67127 167 GLU B CA 1
ATOM 3164 C C . GLU B 1 180 ? -9.37356 12.85023 43.01207 1.000 19.59271 167 GLU B C 1
ATOM 3165 O O . GLU B 1 180 ? -10.10788 13.50282 43.78629 1.000 21.22637 167 GLU B O 1
ATOM 3171 N N . ASP B 1 181 ? -8.31086 12.19796 43.44828 1.000 17.88354 168 ASP B N 1
ATOM 3172 C CA . ASP B 1 181 ? -7.95304 12.19073 44.85418 1.000 17.80549 168 ASP B CA 1
ATOM 3173 C C . ASP B 1 181 ? -7.52764 13.58833 45.28128 1.000 20.31042 168 ASP B C 1
ATOM 3174 O O . ASP B 1 181 ? -6.47645 14.07246 44.83628 1.000 19.39496 168 ASP B O 1
ATOM 3179 N N . PRO B 1 182 ? -8.23517 14.21696 46.23453 1.000 19.72090 169 PRO B N 1
ATOM 3180 C CA . PRO B 1 182 ? -7.83263 15.56554 46.68962 1.000 21.17768 169 PRO B CA 1
ATOM 3181 C C . PRO B 1 182 ? -6.57042 15.60434 47.50698 1.000 23.71382 169 PRO B C 1
ATOM 3182 O O . PRO B 1 182 ? -5.99953 16.70079 47.67161 1.000 25.75399 169 PRO B O 1
ATOM 3186 N N A LEU B 1 183 ? -6.09248 14.47847 48.02339 0.276 20.68067 170 LEU B N 1
ATOM 3187 N N B LEU B 1 183 ? -6.07104 14.47391 47.99554 0.724 20.59637 170 LEU B N 1
ATOM 3188 C CA A LEU B 1 183 ? -4.87336 14.48256 48.81980 0.276 23.04566 170 LEU B CA 1
ATOM 3189 C CA B LEU B 1 183 ? -4.86452 14.47850 48.81417 0.724 23.08155 170 LEU B CA 1
ATOM 3190 C C A LEU B 1 183 ? -3.61524 14.31663 47.97717 0.276 21.37242 170 LEU B C 1
ATOM 3191 C C B LEU B 1 183 ? -3.60343 14.38340 47.96187 0.724 21.27999 170 LEU B C 1
ATOM 3192 O O A LEU B 1 183 ? -2.50633 14.23346 48.52705 0.276 22.46356 170 LEU B O 1
ATOM 3193 O O B LEU B 1 183 ? -2.46632 14.43306 48.47869 0.724 22.52012 170 LEU B O 1
ATOM 3202 N N . MET B 1 184 ? -3.74740 14.28955 46.64907 1.000 20.75201 171 MET B N 1
ATOM 3203 C CA . MET B 1 184 ? -2.57516 14.26680 45.76696 1.000 19.53143 171 MET B CA 1
ATOM 3204 C C . MET B 1 184 ? -2.99545 15.02106 44.50000 1.000 20.89928 171 MET B C 1
ATOM 3205 O O . MET B 1 184 ? -3.37207 14.43288 43.45607 1.000 19.41816 171 MET B O 1
ATOM 3210 N N . LYS B 1 185 ? -2.92394 16.35022 44.58516 1.000 19.84059 172 LYS B N 1
ATOM 3211 C CA . LYS B 1 185 ? -3.42531 17.19446 43.51841 1.000 21.73358 172 LYS B CA 1
ATOM 3212 C C . LYS B 1 185 ? -2.49210 17.19776 42.29633 1.000 21.34528 172 LYS B C 1
ATOM 3213 O O . LYS B 1 185 ? -1.32165 16.81892 42.39625 1.000 19.74555 172 LYS B O 1
ATOM 3219 N N . PRO B 1 186 ? -2.99640 17.60043 41.11861 1.000 21.10138 173 PRO B N 1
ATOM 3220 C CA . PRO B 1 186 ? -2.19512 17.46383 39.87407 1.000 22.84475 173 PRO B CA 1
ATOM 3221 C C . PRO B 1 186 ? -0.87996 18.22668 39.88513 1.000 21.83043 173 PRO B C 1
ATOM 3222 O O . PRO B 1 186 ? 0.12572 17.66228 39.42685 1.000 21.30706 173 PRO B O 1
ATOM 3226 N N . GLU B 1 187 ? -0.84003 19.48482 40.31896 1.000 22.18387 174 GLU B N 1
ATOM 3227 C CA . GLU B 1 187 ? 0.42686 20.21798 40.29480 1.000 22.02966 174 GLU B CA 1
ATOM 3228 C C . GLU B 1 187 ? 1.46612 19.60382 41.20989 1.000 21.51866 174 GLU B C 1
ATOM 3229 O O . GLU B 1 187 ? 2.57818 19.31149 40.72316 1.000 20.06227 174 GLU B O 1
ATOM 3235 N N . PRO B 1 188 ? 1.18503 19.30250 42.47783 1.000 20.05904 175 PRO B N 1
ATOM 3236 C CA . PRO B 1 188 ? 2.24072 18.64884 43.28139 1.000 20.01831 175 PRO B CA 1
ATOM 3237 C C . PRO B 1 188 ? 2.61677 17.28229 42.75573 1.000 19.14228 175 PRO B C 1
ATOM 3238 O O . PRO B 1 188 ? 3.81142 16.93783 42.79986 1.000 17.44987 175 PRO B O 1
ATOM 3242 N N . LEU B 1 189 ? 1.68297 16.52183 42.16732 1.000 17.17940 176 LEU B N 1
ATOM 3243 C CA . LEU B 1 189 ? 2.08108 15.22757 41.61503 1.000 16.69539 176 LEU B CA 1
ATOM 3244 C C . LEU B 1 189 ? 3.01913 15.42875 40.45018 1.000 18.18674 176 LEU B C 1
ATOM 3245 O O . LEU B 1 189 ? 4.04978 14.74865 40.37774 1.000 16.16726 176 LEU B O 1
ATOM 3250 N N . ALA B 1 190 ? 2.73089 16.39714 39.57242 1.000 18.47890 177 ALA B N 1
ATOM 3251 C CA . ALA B 1 190 ? 3.62951 16.68552 38.44261 1.000 18.41244 177 ALA B CA 1
ATOM 3252 C C . ALA B 1 190 ? 5.02397 17.09842 38.92888 1.000 19.05659 177 ALA B C 1
ATOM 3253 O O . ALA B 1 190 ? 6.02339 16.73515 38.29516 1.000 18.15883 177 ALA B O 1
ATOM 3255 N N . ALA B 1 191 ? 5.13325 17.82565 40.02743 1.000 17.50952 178 ALA B N 1
ATOM 3256 C CA . ALA B 1 191 ? 6.45239 18.21883 40.52237 1.000 18.20085 178 ALA B CA 1
ATOM 3257 C C . ALA B 1 191 ? 7.23548 16.98397 40.94933 1.000 18.85455 178 ALA B C 1
ATOM 3258 O O . ALA B 1 191 ? 8.44588 16.89159 40.73908 1.000 18.53835 178 ALA B O 1
ATOM 3260 N N . ILE B 1 192 ? 6.55383 15.99582 41.52450 1.000 17.64305 179 ILE B N 1
ATOM 3261 C CA . ILE B 1 192 ? 7.22713 14.75402 41.88324 1.000 18.59103 179 ILE B CA 1
ATOM 3262 C C . ILE B 1 192 ? 7.64262 13.96123 40.65181 1.000 18.94219 179 ILE B C 1
ATOM 3263 O O . ILE B 1 192 ? 8.78588 13.46026 40.55841 1.000 15.85258 179 ILE B O 1
ATOM 3268 N N . LEU B 1 193 ? 6.77626 13.83452 39.66092 1.000 15.49652 180 LEU B N 1
ATOM 3269 C CA . LEU B 1 193 ? 7.14938 13.13493 38.42684 1.000 16.96166 180 LEU B CA 1
ATOM 3270 C C . LEU B 1 193 ? 8.30998 13.82987 37.75258 1.000 17.27909 180 LEU B C 1
ATOM 3271 O O . LEU B 1 193 ? 9.12611 13.14594 37.12407 1.000 17.68303 180 LEU B O 1
ATOM 3276 N N . ALA B 1 194 ? 8.38401 15.15688 37.86391 1.000 16.85528 181 ALA B N 1
ATOM 3277 C CA . ALA B 1 194 ? 9.51339 15.88887 37.27883 1.000 18.89840 181 ALA B CA 1
ATOM 3278 C C . ALA B 1 194 ? 10.81634 15.52862 37.97878 1.000 20.23360 181 ALA B C 1
ATOM 3279 O O . ALA B 1 194 ? 11.87769 15.40351 37.31578 1.000 19.15035 181 ALA B O 1
ATOM 3281 N N . GLU B 1 195 ? 10.77858 15.36670 39.30148 1.000 18.03277 182 GLU B N 1
ATOM 3282 C CA . GLU B 1 195 ? 11.95920 14.89747 40.04964 1.000 17.78079 182 GLU B CA 1
ATOM 3283 C C . GLU B 1 195 ? 12.39943 13.52700 39.54792 1.000 17.72572 182 GLU B C 1
ATOM 3284 O O . GLU B 1 195 ? 13.59459 13.30157 39.28315 1.000 17.17955 182 GLU B O 1
ATOM 3290 N N . LEU B 1 196 ? 11.45741 12.57446 39.44416 1.000 16.10305 183 LEU B N 1
ATOM 3291 C CA . LEU B 1 196 ? 11.78946 11.22302 39.02951 1.000 14.88202 183 LEU B CA 1
ATOM 3292 C C . LEU B 1 196 ? 12.31974 11.21760 37.60076 1.000 15.66083 183 LEU B C 1
ATOM 3293 O O . LEU B 1 196 ? 13.25015 10.48028 37.31079 1.000 16.58132 183 LEU B O 1
ATOM 3298 N N . THR B 1 197 ? 11.76115 12.04301 36.73353 1.000 16.28055 184 THR B N 1
ATOM 3299 C CA . THR B 1 197 ? 12.23666 12.14506 35.34666 1.000 16.64820 184 THR B CA 1
ATOM 3300 C C . THR B 1 197 ? 13.62572 12.75301 35.26452 1.000 18.00271 184 THR B C 1
ATOM 3301 O O . THR B 1 197 ? 14.48630 12.23349 34.51896 1.000 17.25508 184 THR B O 1
ATOM 3305 N N . ARG B 1 198 ? 13.88906 13.82830 36.00973 1.000 17.11792 185 ARG B N 1
ATOM 3306 C CA . ARG B 1 198 ? 15.23126 14.41727 35.98377 1.000 17.04342 185 ARG B CA 1
ATOM 3307 C C . ARG B 1 198 ? 16.25879 13.36826 36.33453 1.000 18.66961 185 ARG B C 1
ATOM 3308 O O . ARG B 1 198 ? 17.36617 13.31739 35.73399 1.000 19.98198 185 ARG B O 1
ATOM 3316 N N . ASP B 1 199 ? 15.94800 12.51299 37.30450 1.000 15.88680 186 ASP B N 1
ATOM 3317 C CA . ASP B 1 199 ? 16.89027 11.52725 37.78691 1.000 17.28875 186 ASP B CA 1
ATOM 3318 C C . ASP B 1 199 ? 16.83244 10.19144 37.07562 1.000 16.33488 186 ASP B C 1
ATOM 3319 O O . ASP B 1 199 ? 17.55186 9.24564 37.45269 1.000 16.05985 186 ASP B O 1
ATOM 3324 N N A LYS B 1 200 ? 16.00046 10.08382 36.02720 0.523 14.19495 187 LYS B N 1
ATOM 3325 N N B LYS B 1 200 ? 16.00320 10.08547 36.02189 0.477 14.19712 187 LYS B N 1
ATOM 3326 C CA A LYS B 1 200 ? 15.88914 8.86409 35.25039 0.523 15.99017 187 LYS B CA 1
ATOM 3327 C CA B LYS B 1 200 ? 15.87194 8.86472 35.24229 0.477 15.99188 187 LYS B CA 1
ATOM 3328 C C A LYS B 1 200 ? 15.51163 7.67369 36.11065 0.523 16.63128 187 LYS B C 1
ATOM 3329 C C B LYS B 1 200 ? 15.50257 7.67281 36.10351 0.477 16.63568 187 LYS B C 1
ATOM 3330 O O A LYS B 1 200 ? 15.84631 6.54014 35.80072 0.523 16.78393 187 L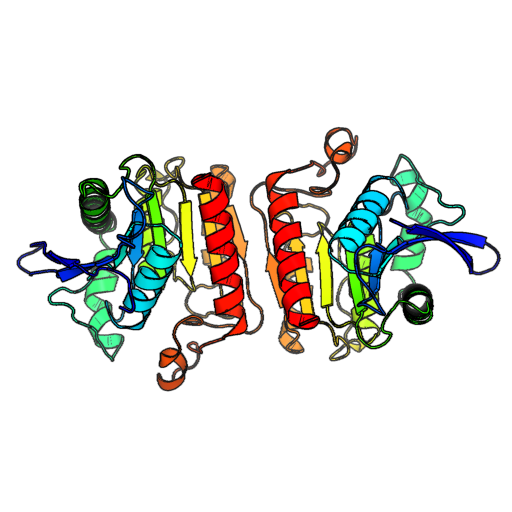YS B O 1
ATOM 3331 O O B LYS B 1 200 ? 15.83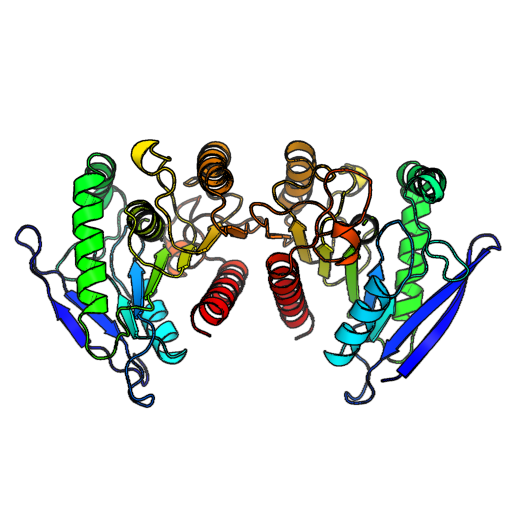332 6.53920 35.78637 0.477 16.77392 187 LYS B O 1
ATOM 3342 N N . VAL B 1 201 ? 14.68863 7.90661 37.14388 1.000 14.20402 188 VAL B N 1
ATOM 3343 C CA . VAL B 1 201 ? 14.14880 6.79652 37.90326 1.000 14.66112 188 VAL B CA 1
ATOM 3344 C C . VAL B 1 201 ? 13.12540 6.04593 37.02408 1.000 13.65035 188 VAL B C 1
ATOM 3345 O O . VAL B 1 201 ? 12.34566 6.64401 36.23183 1.000 15.03093 188 VAL B O 1
ATOM 3349 N N . ASP B 1 202 ? 13.15609 4.72970 37.10044 1.000 13.98684 189 ASP B N 1
ATOM 3350 C CA . ASP B 1 202 ? 12.17901 3.89220 36.38692 1.000 13.00973 189 ASP B CA 1
ATOM 3351 C C . ASP B 1 202 ? 10.84890 4.03129 37.08731 1.000 15.21225 189 ASP B C 1
ATOM 3352 O O . ASP B 1 202 ? 10.60212 3.34667 38.08974 1.000 14.91455 189 ASP B O 1
ATOM 3357 N N . TRP B 1 203 ? 9.99766 4.91365 36.55634 1.000 13.25076 190 TRP B N 1
ATOM 3358 C CA . TRP B 1 203 ? 8.73835 5.22343 37.23068 1.000 13.22272 190 TRP B CA 1
ATOM 3359 C C . TRP B 1 203 ? 7.54572 4.99965 36.31433 1.000 12.80594 190 TRP B C 1
ATOM 3360 O O . TRP B 1 203 ? 7.62848 5.10686 35.07026 1.000 13.57050 190 TRP B O 1
ATOM 3371 N N . GLN B 1 204 ? 6.42232 4.66607 36.96348 1.000 12.54614 191 GLN B N 1
ATOM 3372 C CA . GLN B 1 204 ? 5.14279 4.52673 36.29453 1.000 11.51065 191 GLN B CA 1
ATOM 3373 C C . GLN B 1 204 ? 4.07940 5.16602 37.13118 1.000 13.35663 191 GLN B C 1
ATOM 3374 O O . GLN B 1 204 ? 4.12625 5.02916 38.35879 1.000 11.73152 191 GLN B O 1
ATOM 3380 N N . LEU B 1 205 ? 3.12321 5.83902 36.50806 1.000 12.18257 192 LEU B N 1
ATOM 3381 C CA . LEU B 1 205 ? 1.90654 6.33662 37.16685 1.000 11.69072 192 LEU B CA 1
ATOM 3382 C C . LEU B 1 205 ? 0.73222 5.57566 36.59566 1.000 11.12274 192 LEU B C 1
ATOM 3383 O O . LEU B 1 205 ? 0.50868 5.59204 35.37805 1.000 12.78583 192 LEU B O 1
ATOM 3388 N N . LEU B 1 206 ? -0.02135 4.90462 37.43985 1.000 11.56874 193 LEU B N 1
ATOM 3389 C CA . LEU B 1 206 ? -1.28916 4.28322 37.07527 1.000 11.65684 193 LEU B CA 1
ATOM 3390 C C . LEU B 1 206 ? -2.36357 5.13372 37.69697 1.000 12.83731 193 LEU B C 1
ATOM 3391 O O . LEU B 1 206 ? -2.57146 5.07976 38.94454 1.000 12.47450 193 LEU B O 1
ATOM 3396 N N A SER B 1 207 ? -3.04843 5.88603 36.86239 0.604 11.34263 194 SER B N 1
ATOM 3397 N N B SER B 1 207 ? -3.01347 5.93349 36.85577 0.396 11.40523 194 SER B N 1
ATOM 3398 C CA A SER B 1 207 ? -4.08753 6.81484 37.30432 0.604 12.12106 194 SER B CA 1
ATOM 3399 C CA B SER B 1 207 ? -4.08689 6.84859 37.24177 0.396 12.15102 194 SER B CA 1
ATOM 3400 C C A SER B 1 207 ? -5.47605 6.30767 36.93530 0.604 11.80203 194 SER B C 1
ATOM 3401 C C B SER B 1 207 ? -5.42163 6.17409 36.95176 0.396 11.84656 194 SER B C 1
ATOM 3402 O O A SER B 1 207 ? -5.79158 6.02475 35.76559 0.604 12.64288 194 SER B O 1
ATOM 3403 O O B SER B 1 207 ? -5.62834 5.61810 35.85642 0.396 12.29917 194 SER B O 1
ATOM 3408 N N . HIS B 1 208 ? -6.32950 6.19622 37.93278 1.000 11.97693 195 HIS B N 1
ATOM 3409 C CA . HIS B 1 208 ? -7.66920 5.58840 37.80002 1.000 12.78661 195 HIS B CA 1
ATOM 3410 C C . HIS B 1 208 ? -8.74044 6.66252 37.70367 1.000 13.84968 195 HIS B C 1
ATOM 3411 O O . HIS B 1 208 ? -8.95143 7.41656 38.65531 1.000 14.60358 195 HIS B O 1
ATOM 3418 N N . GLY B 1 209 ? -9.42826 6.70966 36.57822 1.000 12.29857 196 GLY B N 1
ATOM 3419 C CA . GLY B 1 209 ? -10.53409 7.63703 36.42577 1.000 14.47898 196 GLY B CA 1
ATOM 3420 C C . GLY B 1 209 ? -11.61010 7.41141 37.46949 1.000 14.68968 196 GLY B C 1
ATOM 3421 O O . GLY B 1 209 ? -11.95871 6.27537 37.79995 1.000 14.78069 196 GLY B O 1
ATOM 3422 N N . ASN B 1 210 ? -12.20240 8.51705 37.91902 1.000 14.72760 197 ASN B N 1
ATOM 3423 C CA . ASN B 1 210 ? -13.37990 8.52436 38.79975 1.000 16.59679 197 ASN B CA 1
ATOM 3424 C C . ASN B 1 210 ? -13.09143 7.95854 40.18096 1.000 18.92326 197 ASN B C 1
ATOM 3425 O O . ASN B 1 210 ? -14.02297 7.59945 40.92126 1.000 20.00016 197 ASN B O 1
ATOM 3430 N N . VAL B 1 211 ? -11.82749 7.89602 40.56081 1.000 14.66677 198 VAL B N 1
ATOM 3431 C CA . VAL B 1 211 ? -11.40416 7.28866 41.82501 1.000 14.88421 198 VAL B CA 1
ATOM 3432 C C . VAL B 1 211 ? -10.74844 8.35377 42.68262 1.000 15.58873 198 VAL B C 1
ATOM 3433 O O . VAL B 1 211 ? -10.04366 9.23270 42.17272 1.000 15.60345 198 VAL B O 1
ATOM 3437 N N . VAL B 1 212 ? -11.02559 8.29976 43.99355 1.000 14.84147 199 VAL B N 1
ATOM 3438 C CA . VAL B 1 212 ? -10.49654 9.26165 44.97728 1.000 17.14939 199 VAL B CA 1
ATOM 3439 C C . VAL B 1 212 ? -9.55000 8.59735 45.97964 1.000 17.58416 199 VAL B C 1
ATOM 3440 O O . VAL B 1 212 ? -8.86491 7.62780 45.65053 1.000 16.26954 199 VAL B O 1
ATOM 3444 N N . HIS B 1 213 ? -9.46733 9.13488 47.18513 1.000 15.95274 200 HIS B N 1
ATOM 3445 C CA . HIS B 1 213 ? -8.49989 8.62940 48.15348 1.000 16.83017 200 HIS B CA 1
ATOM 3446 C C . HIS B 1 213 ? -9.01627 7.34770 48.81936 1.000 16.31136 200 HIS B C 1
ATOM 3447 O O . HIS B 1 213 ? -10.22660 7.03800 48.81574 1.000 18.16530 200 HIS B O 1
ATOM 3454 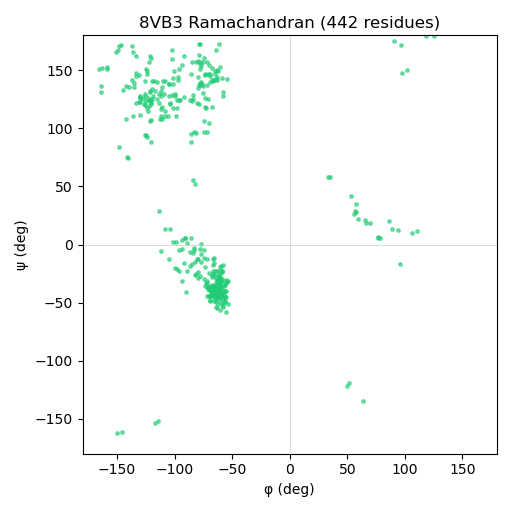N N A SER B 1 214 ? -8.08765 6.56606 49.33564 0.534 17.96111 201 SER B N 1
ATOM 3455 N N B SER B 1 214 ? -8.09331 6.57742 49.37439 0.466 17.96808 201 SER 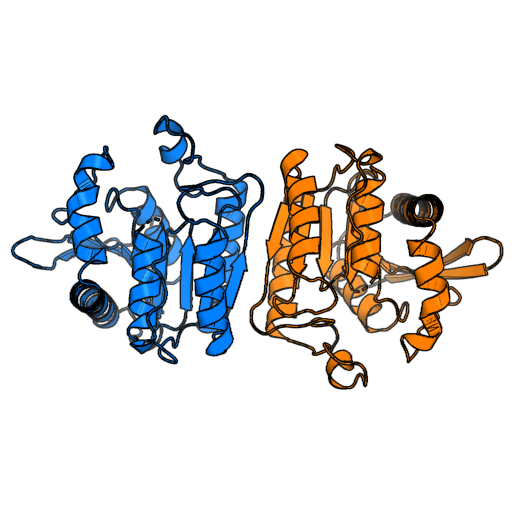B N 1
ATOM 3456 C CA A SER B 1 214 ? -8.37919 5.39365 50.16016 0.534 17.21801 201 SER B CA 1
ATOM 3457 C CA B SER B 1 214 ? -8.41419 5.39633 50.18193 0.466 17.21288 201 SER B CA 1
ATOM 3458 C C A SER B 1 214 ? -9.11144 4.31059 49.38137 0.534 16.25811 201 SER B C 1
ATOM 3459 C C B SER B 1 214 ? -9.14085 4.32072 49.37460 0.466 16.25358 201 SER B C 1
ATOM 3460 O O A SER B 1 214 ? -9.89695 3.55230 49.94114 0.534 17.87716 201 SER B O 1
ATOM 3461 O O B SER B 1 214 ? -9.96859 3.58125 49.90478 0.466 17.83705 201 SER B O 1
ATOM 3466 N N . PHE B 1 215 ? -8.81573 4.18479 48.08266 1.000 14.55095 202 PHE B N 1
ATOM 3467 C CA . PHE B 1 215 ? -9.59543 3.30339 47.21601 1.000 13.11295 202 PHE B CA 1
ATOM 3468 C C . PHE B 1 215 ? -9.34291 1.82661 47.47775 1.000 15.02216 202 PHE B C 1
ATOM 3469 O O . PHE B 1 215 ? -10.07276 0.98068 46.97335 1.000 15.89815 202 PHE B O 1
ATOM 3477 N N . THR B 1 216 ? -8.30092 1.46623 48.25917 1.000 14.75676 203 THR B N 1
ATOM 3478 C CA . THR B 1 216 ? -8.03979 0.07192 48.62197 1.000 15.97047 203 THR B CA 1
ATOM 3479 C C . THR B 1 216 ? -8.66861 -0.31516 49.94167 1.000 17.26400 203 THR B C 1
ATOM 3480 O O . THR B 1 216 ? -8.58716 -1.47433 50.32725 1.000 19.65180 203 THR B O 1
ATOM 3484 N N . ASN B 1 217 ? -9.28873 0.62143 50.64221 1.000 17.04038 204 ASN B N 1
ATOM 3485 C CA . ASN B 1 217 ? -9.81911 0.31054 51.97604 1.000 18.57621 204 ASN B CA 1
ATOM 3486 C C . ASN B 1 217 ? -11.34665 0.32908 51.96840 1.000 19.93183 204 ASN B C 1
ATOM 3487 O O . ASN B 1 217 ? -11.93075 1.40290 51.85920 1.000 19.46199 204 ASN B O 1
ATOM 3492 N N . PRO B 1 218 ? -12.01839 -0.80723 52.11661 1.000 20.10418 205 PRO B N 1
ATOM 3493 C CA . PRO B 1 218 ? -13.50459 -0.81283 52.15718 1.000 21.67043 205 PRO B CA 1
ATOM 3494 C C . PRO B 1 218 ? -14.07147 0.13553 53.19529 1.000 22.35825 205 PRO B C 1
ATOM 3495 O O . PRO B 1 218 ? -15.15732 0.70224 52.96601 1.000 23.68273 205 PRO B O 1
ATOM 3499 N N . ASP B 1 219 ? -13.37767 0.36619 54.31470 1.000 24.35441 206 ASP B N 1
ATOM 3500 C CA . ASP B 1 219 ? -13.87320 1.28622 55.36225 1.000 25.78541 206 ASP B CA 1
ATOM 3501 C C . ASP B 1 219 ? -13.92369 2.74231 54.88195 1.000 23.85450 206 ASP B C 1
ATOM 3502 O O . ASP B 1 219 ? -14.56372 3.58755 55.50737 1.000 25.31669 206 ASP B O 1
ATOM 3507 N N . ALA B 1 220 ? -13.30073 3.05583 53.73509 1.000 21.28635 207 ALA B N 1
ATOM 3508 C CA . ALA B 1 220 ? -13.31274 4.42868 53.23072 1.000 22.59469 207 ALA B CA 1
ATOM 3509 C C . ALA B 1 220 ? -14.73526 4.89177 52.91641 1.000 23.48825 207 ALA B C 1
ATOM 3510 O O . ALA B 1 220 ? -15.00739 6.09802 52.99100 1.000 26.16143 207 ALA B O 1
ATOM 3512 N N . ASP B 1 221 ? -15.63995 3.96751 52.50484 1.000 19.85041 208 ASP B N 1
ATOM 3513 C CA . ASP B 1 221 ? -16.99450 4.39496 52.12874 1.000 22.16005 208 ASP B CA 1
ATOM 3514 C C . ASP B 1 221 ? -17.77394 5.02078 53.30080 1.000 24.51972 208 ASP B C 1
ATOM 3515 O O . ASP B 1 221 ? -18.73114 5.78670 53.05658 1.000 22.04709 208 ASP B O 1
ATOM 3520 N N . ALA B 1 222 ? -17.40319 4.71120 54.54101 1.000 24.15301 209 ALA B N 1
ATOM 3521 C CA . ALA B 1 222 ? -18.06871 5.20830 55.74355 1.000 25.54080 209 ALA B CA 1
ATOM 3522 C C . ALA B 1 222 ? -17.34446 6.34701 56.41942 1.000 26.99939 209 ALA B C 1
ATOM 3523 O O . ALA B 1 222 ? -17.77904 6.78752 57.48695 1.000 32.67604 209 ALA B O 1
ATOM 3525 N N . ARG B 1 223 ? -16.23680 6.82488 55.88470 1.000 26.27144 210 ARG B N 1
ATOM 3526 C CA . ARG B 1 223 ? -15.51161 7.87410 56.59434 1.000 31.36921 210 ARG B CA 1
ATOM 3527 C C . ARG B 1 223 ? -16.20982 9.22617 56.44946 1.000 41.01294 210 ARG B C 1
ATOM 3528 O O . ARG B 1 223 ? -16.71971 9.57131 55.38250 1.000 38.19532 210 ARG B O 1
ATOM 3536 N N . GLY B 1 224 ? -16.26668 9.98627 57.55044 1.000 39.20143 211 GLY B N 1
ATOM 3537 C CA . GLY B 1 224 ? -16.99187 11.24409 57.50055 1.000 42.26522 211 GLY B CA 1
ATOM 3538 C C . GLY B 1 224 ? -16.28862 12.35007 56.74036 1.000 52.01057 211 GLY B C 1
ATOM 3539 O O . GLY B 1 224 ? -16.93944 13.32211 56.34758 1.000 56.00307 211 GLY B O 1
ATOM 3540 N N . ALA B 1 225 ? -14.97186 12.23221 56.53341 1.000 48.55802 212 ALA B N 1
ATOM 3541 C CA . ALA B 1 225 ? -14.19104 13.25174 55.84564 1.000 51.36836 212 ALA B CA 1
ATOM 3542 C C . ALA B 1 225 ? -14.42737 13.13493 54.33979 1.000 43.91703 212 ALA B C 1
ATOM 3543 O O . ALA B 1 225 ? -14.71869 12.04289 53.85046 1.000 42.80749 212 ALA B O 1
ATOM 3545 N N . PRO B 1 226 ? -14.33129 14.23706 53.59025 1.000 44.75259 213 PRO B N 1
ATOM 3546 C CA . PRO B 1 226 ? -14.56688 14.17339 52.13888 1.000 42.08950 213 PRO B CA 1
ATOM 3547 C C . PRO B 1 226 ? -13.38490 13.60287 51.36346 1.000 34.20177 213 PRO B C 1
ATOM 3548 O O . PRO B 1 226 ? -12.22265 13.63922 51.80372 1.000 37.05745 213 PRO B O 1
ATOM 3552 N N . GLY B 1 227 ? -13.70173 13.09338 50.16954 1.000 30.84144 214 GLY B N 1
ATOM 3553 C CA . GLY B 1 227 ? -12.68548 12.59988 49.21625 1.000 26.48575 214 GLY B CA 1
ATOM 3554 C C . GLY B 1 227 ? -12.24610 11.16250 49.40630 1.000 22.75651 214 GLY B C 1
ATOM 3555 O O . GLY B 1 227 ? -11.21310 10.77277 48.83359 1.000 19.93524 214 GLY B O 1
ATOM 3556 N N . PHE B 1 228 ? -13.04166 10.33070 50.10051 1.000 23.08459 215 PHE B N 1
ATOM 3557 C CA . PHE B 1 228 ? -12.68167 8.95646 50.42181 1.000 21.01991 215 PHE B CA 1
ATOM 3558 C C . PHE B 1 228 ? -13.72715 8.02079 49.84631 1.000 17.85965 215 PHE B C 1
ATOM 3559 O O . PHE B 1 228 ? -14.91121 8.21406 50.09891 1.000 20.50137 215 PHE B O 1
ATOM 3567 N N . ALA B 1 229 ? -13.28540 6.97804 49.15243 1.000 16.44805 216 ALA B N 1
ATOM 3568 C CA . ALA B 1 229 ? -14.24295 5.96303 48.68178 1.000 16.11604 216 ALA B CA 1
ATOM 3569 C C . ALA B 1 229 ? -13.42805 4.72012 48.28125 1.000 15.66310 216 ALA B C 1
ATOM 3570 O O . ALA B 1 229 ? -12.43444 4.82596 47.55680 1.000 15.27686 216 ALA B O 1
ATOM 3572 N N . TYR B 1 230 ? -13.90406 3.54938 48.66121 1.000 15.73178 217 TYR B N 1
ATOM 3573 C CA . TYR B 1 230 ? -13.33746 2.31201 48.13146 1.000 16.96743 217 TYR B CA 1
ATOM 3574 C C . TYR B 1 230 ? -13.66101 2.14123 46.64846 1.000 16.44509 217 TYR B C 1
ATOM 3575 O O . TYR B 1 230 ? -14.76614 2.50821 46.18791 1.000 15.73120 217 TYR B O 1
ATOM 3584 N N . ASN B 1 231 ? -12.77315 1.54281 45.90656 1.000 15.60958 218 ASN B N 1
ATOM 3585 C CA . ASN B 1 231 ? -13.08127 1.23129 44.51345 1.000 13.96711 218 ASN B CA 1
ATOM 3586 C C . ASN B 1 231 ? -12.45277 -0.12551 44.21485 1.000 16.40354 218 ASN B C 1
ATOM 3587 O O . ASN B 1 231 ? -11.21737 -0.26115 44.06612 1.000 15.60600 218 ASN B O 1
ATOM 3592 N N . ALA B 1 232 ? -13.29774 -1.14648 44.08423 1.000 17.47788 219 ALA B N 1
ATOM 3593 C CA . ALA B 1 232 ? -12.78799 -2.49680 43.97310 1.000 16.84278 219 ALA B CA 1
ATOM 3594 C C . ALA B 1 232 ? -11.94896 -2.68694 42.72147 1.000 18.32135 219 ALA B C 1
ATOM 3595 O O . ALA B 1 232 ? -10.93029 -3.38218 42.77426 1.000 17.97391 219 ALA B O 1
ATOM 3597 N N . GLY B 1 233 ? -12.36174 -2.08931 41.60702 1.000 17.83473 220 GLY B N 1
ATOM 3598 C CA . GLY B 1 233 ? -11.60414 -2.21277 40.37646 1.000 17.85784 220 GLY B CA 1
ATOM 3599 C C . GLY B 1 233 ? -10.21428 -1.61630 40.52991 1.000 17.33940 220 GLY B C 1
ATOM 3600 O O . GLY B 1 233 ? -9.22761 -2.21202 40.08573 1.000 16.29890 220 GLY B O 1
ATOM 3601 N N . ALA B 1 234 ? -10.12692 -0.36925 41.01518 1.000 14.92485 221 ALA B N 1
ATOM 3602 C CA . ALA B 1 234 ? -8.83978 0.29878 41.14937 1.000 15.39455 221 ALA B CA 1
ATOM 3603 C C . ALA B 1 234 ? -7.94834 -0.48036 42.09734 1.000 15.23258 221 ALA B C 1
ATOM 3604 O O . ALA B 1 234 ? -6.72329 -0.54747 41.89449 1.000 15.32730 221 ALA B O 1
ATOM 3606 N N . ASP B 1 235 ? -8.53571 -1.06372 43.15373 1.000 14.39904 222 ASP B N 1
ATOM 3607 C CA . ASP B 1 235 ? -7.75323 -1.85661 44.08870 1.000 16.64613 222 ASP B CA 1
ATOM 3608 C C . ASP B 1 235 ? -7.15347 -3.07475 43.36421 1.000 17.56463 222 ASP B C 1
ATOM 3609 O O . ASP B 1 235 ? -5.90665 -3.27490 43.35508 1.000 16.41157 222 ASP B O 1
ATOM 3614 N N . ARG B 1 236 ? -8.01988 -3.87491 42.69795 1.000 15.69946 223 ARG B N 1
ATOM 3615 C CA . ARG B 1 236 ? -7.52338 -5.05634 41.99753 1.000 16.24606 223 ARG B CA 1
ATOM 3616 C C . ARG B 1 236 ? -6.46395 -4.70198 40.94566 1.000 16.15387 223 ARG B C 1
ATOM 3617 O O . ARG B 1 236 ? -5.41039 -5.36687 40.86879 1.000 16.48165 223 ARG B O 1
ATOM 3625 N N . ARG B 1 237 ? -6.73754 -3.69979 40.10183 1.000 15.54354 224 ARG B N 1
ATOM 3626 C CA . ARG B 1 237 ? -5.78554 -3.35435 39.03773 1.000 15.26341 224 ARG B CA 1
ATOM 3627 C C . ARG B 1 237 ? -4.44258 -2.85597 39.62483 1.000 15.76039 224 ARG B C 1
ATOM 3628 O O . ARG B 1 237 ? -3.37083 -3.20533 39.10490 1.000 15.13707 224 ARG B O 1
ATOM 3636 N N . SER B 1 238 ? -4.46762 -2.04912 40.69778 1.000 14.13330 225 SER B N 1
ATOM 3637 C CA . SER B 1 238 ? -3.23652 -1.57052 41.30489 1.000 13.59325 225 SER B CA 1
ATOM 3638 C C . SER B 1 238 ? -2.47075 -2.71217 41.95865 1.000 16.01854 225 SER B C 1
ATOM 3639 O O . SER B 1 238 ? -1.24958 -2.78929 41.84246 1.000 15.38344 225 SER B O 1
ATOM 3642 N N . TRP B 1 239 ? -3.19797 -3.62149 42.62427 1.000 15.36258 226 TRP B N 1
ATOM 3643 C CA . TRP B 1 239 ? -2.53979 -4.76397 43.23196 1.000 16.96535 226 TRP B CA 1
ATOM 3644 C C . TRP B 1 239 ? -1.88730 -5.66048 42.19182 1.000 15.93656 226 TRP B C 1
ATOM 3645 O O . TRP B 1 239 ? -0.74794 -6.16604 42.42205 1.000 16.47774 226 TRP B O 1
ATOM 3656 N N . ALA B 1 240 ? -2.53842 -5.85113 41.04937 1.000 15.03196 227 ALA B N 1
ATOM 3657 C CA . ALA B 1 240 ? -1.90984 -6.61014 39.96254 1.000 15.86853 227 ALA B CA 1
ATOM 3658 C C . ALA B 1 240 ? -0.68967 -5.89386 39.40756 1.000 17.17032 227 ALA B C 1
ATOM 3659 O O . ALA B 1 240 ? 0.29439 -6.55274 39.08571 1.000 17.12823 227 ALA B O 1
ATOM 3661 N N . ALA B 1 241 ? -0.72289 -4.56870 39.25029 1.000 14.81809 228 ALA B N 1
ATOM 3662 C CA . ALA B 1 241 ? 0.44972 -3.85874 38.74403 1.000 15.53121 228 ALA B CA 1
ATOM 3663 C C . ALA B 1 241 ? 1.62726 -3.95677 39.73205 1.000 15.05204 228 ALA B C 1
ATOM 3664 O O . ALA B 1 241 ? 2.77204 -4.18216 39.33851 1.000 14.97033 228 ALA B O 1
ATOM 3666 N N . MET B 1 242 ? 1.32220 -3.91936 41.03517 1.000 13.98360 229 MET B N 1
ATOM 3667 C CA . MET B 1 242 ? 2.35261 -4.15329 42.05317 1.000 15.01102 229 MET B CA 1
ATOM 3668 C C . MET B 1 242 ? 2.99130 -5.52681 41.85252 1.000 15.83543 229 MET B C 1
ATOM 3669 O O . MET B 1 242 ? 4.22492 -5.65774 41.93271 1.000 15.06342 229 MET B O 1
ATOM 3674 N N . GLN B 1 243 ? 2.16730 -6.57393 41.75638 1.000 15.44427 230 GLN B N 1
ATOM 3675 C CA . GLN B 1 243 ? 2.68026 -7.92138 41.59740 1.000 15.61696 230 GLN B CA 1
ATOM 3676 C C . GLN B 1 243 ? 3.54905 -8.03437 40.37863 1.000 17.30985 230 GLN B C 1
ATOM 3677 O O . GLN B 1 243 ? 4.60656 -8.67213 40.44211 1.000 17.81477 230 GLN B O 1
ATOM 3683 N N . GLY B 1 244 ? 3.15516 -7.38207 39.29214 1.000 16.96750 231 GLY B N 1
ATOM 3684 C CA . GLY B 1 244 ? 3.98264 -7.41240 38.08194 1.000 18.10748 231 GLY B CA 1
ATOM 3685 C C . GLY B 1 244 ? 5.33250 -6.75202 38.28609 1.000 19.12788 231 GLY B C 1
ATOM 3686 O O . GLY B 1 244 ? 6.35286 -7.26820 37.82354 1.000 18.51725 231 GLY B O 1
ATOM 3687 N N . LEU B 1 245 ? 5.37305 -5.61232 38.98388 1.000 15.39804 232 LEU B N 1
ATOM 3688 C CA . LEU B 1 245 ? 6.66124 -4.94628 39.25755 1.000 15.16942 232 LEU B CA 1
ATOM 3689 C C . LEU B 1 245 ? 7.55535 -5.81518 40.12219 1.000 18.85455 232 LEU B C 1
ATOM 3690 O O . LEU B 1 245 ? 8.76883 -5.94773 39.87163 1.000 18.13000 232 LEU B O 1
ATOM 3695 N N . PHE B 1 246 ? 6.99556 -6.39176 41.16988 1.000 15.29896 233 PHE B N 1
ATOM 3696 C CA . PHE B 1 246 ? 7.77499 -7.28002 42.03605 1.000 17.70200 233 PHE B CA 1
ATOM 3697 C C . PHE B 1 246 ? 8.26466 -8.50559 41.27106 1.000 18.61786 233 PHE B C 1
ATOM 3698 O O . PHE B 1 246 ? 9.41653 -8.94197 41.48721 1.000 18.69888 233 PHE B O 1
ATOM 3706 N N . ALA B 1 247 ? 7.44037 -9.07511 40.38610 1.000 19.65081 234 ALA B N 1
ATOM 3707 C CA . ALA B 1 247 ? 7.91274 -10.22419 39.62707 1.000 19.62756 234 ALA B CA 1
ATOM 3708 C C . ALA B 1 247 ? 9.09640 -9.83054 38.75706 1.000 22.55791 234 ALA B C 1
ATOM 3709 O O . ALA B 1 247 ? 10.02211 -10.62174 38.59349 1.000 24.96490 234 ALA B O 1
ATOM 3711 N N . GLU B 1 248 ? 9.11718 -8.60301 38.23615 1.000 18.39647 235 GLU B N 1
ATOM 3712 C CA . GLU B 1 248 ? 10.25271 -8.15248 37.43263 1.000 21.26035 235 GLU B CA 1
ATOM 3713 C C . GLU B 1 248 ? 11.53353 -8.07023 38.26039 1.000 25.60189 235 GLU B C 1
ATOM 3714 O O . GLU B 1 248 ? 12.60806 -8.48799 37.79632 1.000 25.52338 235 GLU B O 1
ATOM 3720 N N . VAL B 1 249 ? 11.46458 -7.46403 39.45950 1.000 19.29562 236 VAL B N 1
ATOM 3721 C CA . VAL B 1 249 ? 12.68763 -7.12265 40.17948 1.000 21.07688 236 VAL B CA 1
ATOM 3722 C C . VAL B 1 249 ? 13.16928 -8.29258 41.01509 1.000 22.20242 236 VAL B C 1
ATOM 3723 O O . VAL B 1 249 ? 14.35848 -8.33251 41.41699 1.000 24.54223 236 VAL B O 1
ATOM 3727 N N . PHE B 1 250 ? 12.31290 -9.25300 41.28349 1.000 20.27753 237 PHE B N 1
ATOM 3728 C CA . PHE B 1 250 ? 12.66243 -10.41502 42.07749 1.000 24.65592 237 PHE B CA 1
ATOM 3729 C C . PHE B 1 250 ? 12.63352 -11.68542 41.23263 1.000 48.76824 237 PHE B C 1
ATOM 3730 O O . PHE B 1 250 ? 12.34447 -12.77107 41.73850 1.000 71.47441 237 PHE B O 1
ATOM 3738 N N . ALA B 1 251 ? 12.89808 -11.54905 39.93396 1.000 32.97770 238 ALA B N 1
ATOM 3739 C CA . ALA B 1 251 ? 13.00999 -12.70758 39.03491 1.000 38.40501 238 ALA B CA 1
ATOM 3740 C C . ALA B 1 251 ? 14.41351 -13.28840 39.01387 1.000 47.24049 238 ALA B C 1
ATOM 3741 O O . ALA B 1 251 ? 14.79230 -14.05411 39.90355 1.000 54.31328 238 ALA B O 1
#